Protein AF-0000000066779677 (afdb_homodimer)

Secondary structure (DSSP, 8-state):
--EEEEE--S-SSS-HHHHHHHHHHIIIIIT---EEEEE--TT-HHHHHHHHHHT-TTS----EEE-SS-HHHHHHHHBTTBSEEEEE--SS--HHHHHHHHT-SEEEEEE-SSHHHHHTHHHHHHHHHHHHHH-TT-EEEEEEEEE---GGGHHHHHHHHHHHHHTT-EEEEEEEE--HHHHHHHHTT--GGG--GGG--HHHHHHHHHHHHHHHHHTT-/--EEEEE--S-SSS-HHHHHHHHHHIIIIIT---EEEEE--TT-HHHHHHHHHHT-TTS----EEE-SS-HHHHHHHHBTTBSEEEEE--SS--HHHHHHHHH-SEEEEEE-SSHHHHHTHHHHHHHHHHHHHH-TT-EEEEEEEEE---GGGHHHHHHHHHHHHHTT-EEEEEEEE--HHHHHHHHTT--GGG--GGG--HHHHHHHHHHHHHHHHHTT-

InterPro domains:
  IPR002586 CobQ/CobB/MinD/ParA nucleotide binding domain [PF01656] (5-144)
  IPR027417 P-loop containing nucleoside triphosphate hydrolase [G3DSA:3.40.50.300] (2-218)
  IPR027417 P-loop containing nucleoside triphosphate hydrolase [SSF52540] (1-217)
  IPR050678 DNA Partitioning ATPase [PTHR13696] (73-217)

Solvent-accessible surface area (backbone atoms only — not comparable to full-atom values): 23523 Å² total; per-residue (Å²): 125,46,41,28,35,28,21,36,52,52,60,67,80,40,43,35,52,59,51,34,52,45,46,46,44,41,41,32,72,76,63,66,42,47,47,33,40,36,27,55,26,93,79,38,62,54,50,51,29,47,52,45,21,62,73,34,86,90,47,82,78,63,52,68,48,79,45,90,67,63,53,62,61,54,54,59,70,43,53,79,75,27,49,33,40,34,31,24,31,38,41,52,81,42,71,63,53,52,53,44,53,68,64,24,46,30,37,39,31,48,29,35,65,40,70,71,50,56,58,46,49,66,71,43,40,64,51,52,50,52,42,43,71,75,38,74,73,44,43,57,32,34,31,44,18,60,30,75,81,51,73,92,46,48,63,48,47,55,51,40,43,53,55,45,41,74,68,77,32,45,56,47,90,54,64,36,58,62,60,69,47,58,58,57,18,46,75,64,27,40,42,59,84,69,42,57,80,91,58,40,48,69,66,61,45,52,39,53,51,50,45,49,53,53,56,59,62,52,74,83,100,125,47,41,30,37,28,20,35,53,52,60,68,80,39,42,33,53,58,51,34,51,46,46,47,44,41,40,31,71,75,64,68,43,47,47,35,40,36,26,54,24,92,78,40,61,55,49,51,30,47,52,46,20,62,72,34,85,89,45,83,76,63,52,68,48,78,46,91,67,62,53,62,61,54,54,59,70,44,53,78,76,26,50,33,39,34,31,23,33,36,40,51,82,42,72,64,51,51,51,44,55,68,65,24,46,32,38,38,31,48,29,34,64,40,70,72,50,57,59,46,47,66,71,42,41,62,52,52,51,52,41,42,72,76,38,74,72,45,42,57,32,33,32,44,19,62,30,74,82,51,74,91,47,47,63,46,48,55,51,41,40,53,56,45,41,73,69,76,32,46,55,48,90,52,65,36,59,61,59,71,48,58,58,56,17,47,76,64,27,40,42,61,84,69,42,57,79,91,57,39,48,70,66,61,46,52,38,53,50,50,44,47,52,52,55,59,62,51,73,85,100

Radius of gyration: 21.86 Å; Cα contacts (8 Å, |Δi|>4): 848; chains: 2; bounding box: 45×62×54 Å

Structure (mmCIF, N/CA/C/O backbone):
data_AF-0000000066779677-model_v1
#
loop_
_entity.id
_entity.type
_entity.pdbx_description
1 polymer 'Plasmid stability protein'
#
loop_
_atom_site.group_PDB
_atom_site.id
_atom_site.type_symbol
_atom_site.label_atom_id
_atom_site.label_alt_id
_atom_site.label_comp_id
_atom_site.label_asym_id
_atom_site.label_entity_id
_atom_site.label_seq_id
_atom_site.pdbx_PDB_ins_code
_atom_site.Cartn_x
_atom_site.Cartn_y
_atom_site.Cartn_z
_atom_site.occupancy
_atom_site.B_iso_or_equiv
_atom_site.auth_seq_id
_atom_site.auth_comp_id
_atom_site.auth_asym_id
_atom_site.auth_atom_id
_atom_site.pdbx_PDB_model_num
ATOM 1 N N . MET A 1 1 ? -1.997 33.5 7.117 1 88.56 1 MET A N 1
ATOM 2 C CA . MET A 1 1 ? -2.049 32.875 5.793 1 88.56 1 MET A CA 1
ATOM 3 C C . MET A 1 1 ? -2.176 31.375 5.898 1 88.56 1 MET A C 1
ATOM 5 O O . MET A 1 1 ? -1.556 30.75 6.766 1 88.56 1 MET A O 1
ATOM 9 N N . THR A 1 2 ? -3.043 30.859 5.105 1 97.19 2 THR A N 1
ATOM 10 C CA . THR A 1 2 ? -3.303 29.422 5.152 1 97.19 2 THR A CA 1
ATOM 11 C C . THR A 1 2 ? -2.072 28.625 4.711 1 97.19 2 THR A C 1
ATOM 13 O O . THR A 1 2 ? -1.472 28.938 3.68 1 97.19 2 THR A O 1
ATOM 16 N N . GLN A 1 3 ? -1.596 27.766 5.535 1 98.06 3 GLN A N 1
ATOM 17 C CA . GLN A 1 3 ? -0.472 26.891 5.203 1 98.06 3 GLN A CA 1
ATOM 18 C C . GLN A 1 3 ? -0.949 25.625 4.52 1 98.06 3 GLN A C 1
ATOM 20 O O . GLN A 1 3 ? -1.842 24.938 5.023 1 98.06 3 GLN A O 1
ATOM 25 N N . ILE A 1 4 ? -0.329 25.359 3.375 1 98 4 ILE A N 1
ATOM 26 C CA . ILE A 1 4 ? -0.692 24.172 2.613 1 98 4 ILE A CA 1
ATOM 27 C C . ILE A 1 4 ? 0.41 23.125 2.738 1 98 4 ILE A C 1
ATOM 29 O O . ILE A 1 4 ? 1.549 23.359 2.33 1 98 4 ILE A O 1
ATOM 33 N N . ILE A 1 5 ? 0.047 21.969 3.287 1 98.38 5 ILE A N 1
ATOM 34 C CA . ILE A 1 5 ? 0.957 20.844 3.436 1 98.38 5 ILE A CA 1
ATOM 35 C C . ILE A 1 5 ? 0.522 19.703 2.514 1 98.38 5 ILE A C 1
ATOM 37 O O . ILE A 1 5 ? -0.574 19.156 2.664 1 98.38 5 ILE A O 1
ATOM 41 N N . VAL A 1 6 ? 1.364 19.391 1.572 1 97.12 6 VAL A N 1
ATOM 42 C CA . VAL A 1 6 ? 1.067 18.266 0.694 1 97.12 6 VAL A CA 1
ATOM 43 C C . VAL A 1 6 ? 1.9 17.047 1.107 1 97.12 6 VAL A C 1
ATOM 45 O O . VAL A 1 6 ? 3.129 17.125 1.179 1 97.12 6 VAL A O 1
ATOM 48 N N . VAL A 1 7 ? 1.198 15.953 1.471 1 97.69 7 VAL A N 1
ATOM 49 C CA . VAL A 1 7 ? 1.856 14.672 1.696 1 97.69 7 VAL A CA 1
ATOM 50 C C . VAL A 1 7 ? 1.771 13.82 0.434 1 97.69 7 VAL A C 1
ATOM 52 O O . VAL A 1 7 ? 0.716 13.258 0.129 1 97.69 7 VAL A O 1
ATOM 55 N N . GLY A 1 8 ? 2.887 13.773 -0.236 1 93.81 8 GLY A N 1
ATOM 56 C CA . GLY A 1 8 ? 2.852 13.156 -1.555 1 93.81 8 GLY A CA 1
ATOM 57 C C . GLY A 1 8 ? 4.031 12.242 -1.819 1 93.81 8 GLY A C 1
ATOM 58 O O . GLY A 1 8 ? 4.754 11.867 -0.892 1 93.81 8 GLY A O 1
ATOM 59 N N . GLY A 1 9 ? 4.141 11.836 -3.1 1 89.94 9 GLY A N 1
ATOM 60 C CA . GLY A 1 9 ? 5.148 10.906 -3.588 1 89.94 9 GLY A CA 1
ATOM 61 C C . GLY A 1 9 ? 4.648 10.023 -4.723 1 89.94 9 GLY A C 1
ATOM 62 O O . GLY A 1 9 ? 3.531 10.211 -5.207 1 89.94 9 GLY A O 1
ATOM 63 N N . THR A 1 10 ? 5.531 9.188 -5.121 1 86.31 10 THR A N 1
ATOM 64 C CA . THR A 1 10 ? 5.18 8.391 -6.293 1 86.31 10 THR A CA 1
ATOM 65 C C . THR A 1 10 ? 5 6.922 -5.918 1 86.31 10 THR A C 1
ATOM 67 O O . THR A 1 10 ? 4.434 6.145 -6.691 1 86.31 10 THR A O 1
ATOM 70 N N . LYS A 1 11 ? 5.453 6.621 -4.77 1 87.12 11 LYS A N 1
ATOM 71 C CA . LYS A 1 11 ? 5.41 5.219 -4.367 1 87.12 11 LYS A CA 1
ATOM 72 C C . LYS A 1 11 ? 4.176 4.926 -3.518 1 87.12 11 LYS A C 1
ATOM 74 O O . LYS A 1 11 ? 3.764 5.758 -2.707 1 87.12 11 LYS A O 1
ATOM 79 N N . GLY A 1 12 ? 3.57 3.766 -3.738 1 86.81 12 GLY A N 1
ATOM 80 C CA . GLY A 1 12 ? 2.535 3.268 -2.846 1 86.81 12 GLY A CA 1
ATOM 81 C C . GLY A 1 12 ? 3.09 2.557 -1.627 1 86.81 12 GLY A C 1
ATOM 82 O O . GLY A 1 12 ? 4.164 1.952 -1.688 1 86.81 12 GLY A O 1
ATOM 83 N N . GLY A 1 13 ? 2.404 2.75 -0.464 1 88.12 13 GLY A N 1
ATOM 84 C CA . GLY A 1 13 ? 2.766 1.877 0.642 1 88.12 13 GLY A CA 1
ATOM 85 C C . GLY A 1 13 ? 3.506 2.596 1.754 1 88.12 13 GLY A C 1
ATOM 86 O O . GLY A 1 13 ? 3.389 2.227 2.924 1 88.12 13 GLY A O 1
ATOM 87 N N . PRO A 1 14 ? 4.211 3.686 1.491 1 92.19 14 PRO A N 1
ATOM 88 C CA . PRO A 1 14 ? 5.082 4.285 2.508 1 92.19 14 PRO A CA 1
ATOM 89 C C . PRO A 1 14 ? 4.301 4.969 3.625 1 92.19 14 PRO A C 1
ATOM 91 O O . PRO A 1 14 ? 4.895 5.512 4.559 1 92.19 14 PRO A O 1
ATOM 94 N N . GLY A 1 15 ? 2.975 5.07 3.492 1 94.38 15 GLY A N 1
ATOM 95 C CA . GLY A 1 15 ? 2.172 5.566 4.598 1 94.38 15 GLY A CA 1
ATOM 96 C C . GLY A 1 15 ? 1.785 7.023 4.449 1 94.38 15 GLY A C 1
ATOM 97 O O . GLY A 1 15 ? 1.689 7.75 5.441 1 94.38 15 GLY A O 1
ATOM 98 N N . LYS A 1 16 ? 1.642 7.477 3.285 1 96.25 16 LYS A N 1
ATOM 99 C CA . LYS A 1 16 ? 1.257 8.859 3.002 1 96.25 16 LYS A CA 1
ATOM 100 C C . LYS A 1 16 ? -0.059 9.211 3.689 1 96.25 16 LYS A C 1
ATOM 102 O O . LYS A 1 16 ? -0.158 10.242 4.355 1 96.25 16 LYS A O 1
ATOM 107 N N . SER A 1 17 ? -1.061 8.344 3.543 1 96.1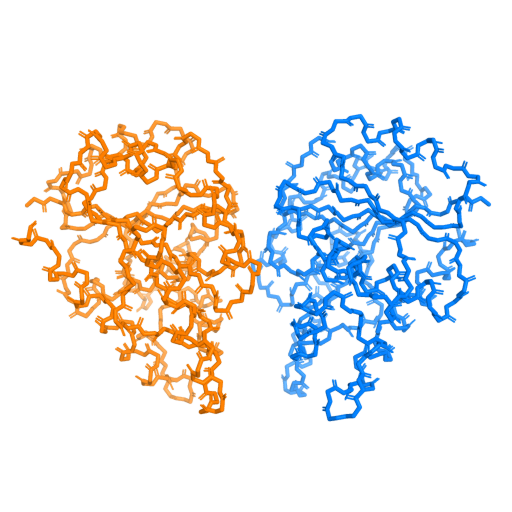2 17 SER A N 1
ATOM 108 C CA . SER A 1 17 ? -2.365 8.609 4.137 1 96.12 17 SER A CA 1
ATOM 109 C C . SER A 1 17 ? -2.275 8.695 5.656 1 96.12 17 SER A C 1
ATOM 111 O O . SER A 1 17 ? -2.82 9.625 6.266 1 96.12 17 SER A O 1
ATOM 113 N N . THR A 1 18 ? -1.565 7.75 6.207 1 96.38 18 THR A N 1
ATOM 114 C CA . THR A 1 18 ? -1.411 7.75 7.66 1 96.38 18 THR A CA 1
ATOM 115 C C . THR A 1 18 ? -0.75 9.039 8.133 1 96.38 18 THR A C 1
ATOM 117 O O . THR A 1 18 ? -1.241 9.688 9.062 1 96.38 18 THR A O 1
ATOM 120 N N . VAL A 1 19 ? 0.281 9.414 7.461 1 98.12 19 VAL A N 1
ATOM 121 C CA . VAL A 1 19 ? 1.021 10.609 7.844 1 98.12 19 VAL A CA 1
ATOM 122 C C . VAL A 1 19 ? 0.13 11.844 7.688 1 98.12 19 VAL A C 1
ATOM 124 O O . VAL A 1 19 ? 0.057 12.688 8.586 1 98.12 19 VAL A O 1
ATOM 127 N N . ALA A 1 20 ? -0.564 11.961 6.605 1 98.56 20 ALA A N 1
ATOM 128 C CA . ALA A 1 20 ? -1.457 13.094 6.363 1 98.56 20 ALA A CA 1
ATOM 129 C C . ALA A 1 20 ? -2.539 13.18 7.438 1 98.56 20 ALA A C 1
ATOM 131 O O . ALA A 1 20 ? -2.787 14.25 7.992 1 98.56 20 ALA A O 1
ATOM 132 N N . GLN A 1 21 ? -3.146 12.055 7.75 1 98.31 21 GLN A N 1
ATOM 133 C CA . GLN A 1 21 ? -4.215 11.992 8.742 1 98.31 21 GLN A CA 1
ATOM 134 C C . GLN A 1 21 ? -3.713 12.406 10.117 1 98.31 21 GLN A C 1
ATOM 136 O O . GLN A 1 21 ? -4.348 13.211 10.805 1 98.31 21 GLN A O 1
ATOM 141 N N . GLN A 1 22 ? -2.586 11.867 10.469 1 98.5 22 GLN A N 1
ATOM 142 C CA . GLN A 1 22 ? -2.068 12.125 11.812 1 98.5 22 GLN A CA 1
ATOM 143 C C . GLN A 1 22 ? -1.602 13.57 11.945 1 98.5 22 GLN A C 1
ATOM 145 O O . GLN A 1 22 ? -1.74 14.18 13.008 1 98.5 22 GLN A O 1
ATOM 150 N N . ILE A 1 23 ? -1.065 14.133 10.891 1 98.75 23 ILE A N 1
ATOM 151 C CA . ILE A 1 23 ? -0.684 15.539 10.898 1 98.75 23 ILE A CA 1
ATOM 152 C C . ILE A 1 23 ? -1.926 16.406 11.078 1 98.75 23 ILE A C 1
ATOM 154 O O . ILE A 1 23 ? -1.949 17.297 11.922 1 98.75 23 ILE A O 1
ATOM 158 N N . ALA A 1 24 ? -2.934 16.141 10.312 1 98.75 24 ALA A N 1
ATOM 159 C CA . ALA A 1 24 ? -4.172 16.922 10.406 1 98.75 24 ALA A CA 1
ATOM 160 C C . ALA A 1 24 ? -4.762 16.844 11.812 1 98.75 24 ALA A C 1
ATOM 162 O O . ALA A 1 24 ? -5.156 17.859 12.383 1 98.75 24 ALA A O 1
ATOM 163 N N . ALA A 1 25 ? -4.781 15.648 12.344 1 98.5 25 ALA A N 1
ATOM 164 C CA . ALA A 1 25 ? -5.328 15.453 13.68 1 98.5 25 ALA A CA 1
ATOM 165 C C . ALA A 1 25 ? -4.488 16.188 14.727 1 98.5 25 ALA A C 1
ATOM 167 O O . ALA A 1 25 ? -5.031 16.828 15.625 1 98.5 25 ALA A O 1
ATOM 168 N N . CYS A 1 26 ? -3.191 16.078 14.594 1 98.69 26 CYS A N 1
ATOM 169 C CA . CYS A 1 26 ? -2.309 16.75 15.547 1 98.69 26 CYS A CA 1
ATOM 170 C C . CYS A 1 26 ? -2.523 18.25 15.523 1 98.69 26 CYS A C 1
ATOM 172 O O . CYS A 1 26 ? -2.66 18.875 16.578 1 98.69 26 CYS A O 1
ATOM 174 N N . LEU A 1 27 ? -2.531 18.797 14.32 1 98.69 27 LEU A N 1
ATOM 175 C CA . LEU A 1 27 ? -2.738 20.234 14.164 1 98.69 27 LEU A CA 1
ATOM 176 C C . LEU A 1 27 ? -4.055 20.672 14.805 1 98.69 27 LEU A C 1
ATOM 178 O O . LEU A 1 27 ? -4.105 21.688 15.492 1 98.69 27 LEU A O 1
ATOM 182 N N . LYS A 1 28 ? -5.062 19.891 14.625 1 98.12 28 LYS A N 1
ATOM 183 C CA . LYS A 1 28 ? -6.387 20.234 15.133 1 98.12 28 LYS A CA 1
ATOM 184 C C . LYS A 1 28 ? -6.484 20 16.641 1 98.12 28 LYS A C 1
ATOM 186 O O . LYS A 1 28 ? -6.883 20.906 17.391 1 98.12 28 LYS A O 1
ATOM 191 N N . ILE A 1 29 ? -6.125 18.891 17.078 1 97.44 29 ILE A N 1
ATOM 192 C CA . ILE A 1 29 ? -6.398 18.438 18.438 1 97.44 29 ILE A CA 1
ATOM 193 C C . ILE A 1 29 ? -5.359 19 19.406 1 97.44 29 ILE A C 1
ATOM 195 O O . ILE A 1 29 ? -5.703 19.484 20.484 1 97.44 29 ILE A O 1
ATOM 199 N N . LYS A 1 30 ? -4.117 18.969 19.016 1 97.75 30 LYS A N 1
ATOM 200 C CA . LYS A 1 30 ? -3.039 19.344 19.922 1 97.75 30 LYS A CA 1
ATOM 201 C C . LYS A 1 30 ? -2.664 20.812 19.75 1 97.75 30 LYS A C 1
ATOM 203 O O . LYS A 1 30 ? -2.357 21.5 20.734 1 97.75 30 LYS A O 1
ATOM 208 N N . LYS A 1 31 ? -2.723 21.25 18.5 1 98.06 31 LYS A N 1
ATOM 209 C CA . LYS A 1 31 ? -2.271 22.609 18.25 1 98.06 31 LYS A CA 1
ATOM 210 C C . LYS A 1 31 ? -3.455 23.578 18.125 1 98.06 31 LYS A C 1
ATOM 212 O O . LYS A 1 31 ? -3.27 24.781 17.984 1 98.06 31 LYS A O 1
ATOM 217 N N . LYS A 1 32 ? -4.66 23.109 18.156 1 98.06 32 LYS A N 1
ATOM 218 C CA . LYS A 1 32 ? -5.91 23.859 18.156 1 98.06 32 LYS A CA 1
ATOM 219 C C . LYS A 1 32 ? -5.992 24.781 16.953 1 98.06 32 LYS A C 1
ATOM 221 O O . LYS A 1 32 ? -6.371 25.953 17.078 1 98.06 32 LYS A O 1
ATOM 226 N N . LYS A 1 33 ? -5.578 24.266 15.805 1 98.31 33 LYS A N 1
ATOM 227 C CA . LYS A 1 33 ? -5.648 25.016 14.555 1 98.31 33 LYS A CA 1
ATOM 228 C C . LYS A 1 33 ? -6.91 24.656 13.773 1 98.31 33 LYS A C 1
ATOM 230 O O . LYS A 1 33 ? -7.504 23.609 13.984 1 98.31 33 LYS A O 1
ATOM 235 N N . LYS A 1 34 ? -7.348 25.609 12.984 1 98.5 34 LYS A N 1
ATOM 236 C CA . LYS A 1 34 ? -8.391 25.312 12.008 1 98.5 34 LYS A CA 1
ATOM 237 C C . LYS A 1 34 ? -7.828 24.562 10.812 1 98.5 34 LYS A C 1
ATOM 239 O O . LYS A 1 34 ? -7.07 25.125 10.016 1 98.5 34 LYS A O 1
ATOM 244 N N . VAL A 1 35 ? -8.266 23.266 10.68 1 98.69 35 VAL A N 1
ATOM 245 C CA . VAL A 1 35 ? -7.602 22.391 9.719 1 98.69 35 VAL A CA 1
ATOM 246 C C . VAL A 1 35 ? -8.641 21.75 8.797 1 98.69 35 VAL A C 1
ATOM 248 O O . VAL A 1 35 ? -9.727 21.375 9.234 1 98.69 35 VAL A O 1
ATOM 251 N N . GLN A 1 36 ? -8.328 21.719 7.531 1 98.75 36 GLN A N 1
ATOM 252 C CA . GLN A 1 36 ? -9.039 20.922 6.547 1 98.75 36 GLN A CA 1
ATOM 253 C C . GLN A 1 36 ? -8.109 19.891 5.902 1 98.75 36 GLN A C 1
ATOM 255 O O . GLN A 1 36 ? -6.965 20.188 5.578 1 98.75 36 GLN A O 1
ATOM 260 N N . ILE A 1 37 ? -8.594 18.641 5.754 1 98.75 37 ILE A N 1
ATOM 261 C CA . ILE A 1 37 ? -7.809 17.625 5.066 1 98.75 37 ILE A CA 1
ATOM 262 C C . ILE A 1 37 ? -8.453 17.297 3.719 1 98.75 37 ILE A C 1
ATOM 264 O O . ILE A 1 37 ? -9.664 17.078 3.639 1 98.75 37 ILE A O 1
ATOM 268 N N . THR A 1 38 ? -7.652 17.359 2.658 1 98.75 38 THR A N 1
ATOM 269 C CA . THR A 1 38 ? -8.102 17.078 1.299 1 98.75 38 THR A CA 1
ATOM 270 C C . THR A 1 38 ? -7.492 15.789 0.775 1 98.75 38 THR A C 1
ATOM 272 O O . THR A 1 38 ? -6.27 15.617 0.792 1 98.75 38 THR A O 1
ATOM 275 N N . ASP A 1 39 ? -8.344 14.891 0.352 1 97.94 39 ASP A N 1
ATOM 276 C CA . ASP A 1 39 ? -7.969 13.617 -0.246 1 97.94 39 ASP A CA 1
ATOM 277 C C . ASP A 1 39 ? -8 13.695 -1.771 1 97.94 39 ASP A C 1
ATOM 279 O O . ASP A 1 39 ? -9.039 13.984 -2.363 1 97.94 39 ASP A O 1
ATOM 283 N N . ILE A 1 40 ? -6.836 13.406 -2.393 1 96.31 40 ILE A N 1
ATOM 284 C CA . ILE A 1 40 ? -6.84 13.43 -3.852 1 96.31 40 ILE A CA 1
ATOM 285 C C . ILE A 1 40 ? -6.422 12.062 -4.395 1 96.31 40 ILE A C 1
ATOM 287 O O . ILE A 1 40 ? -6.004 11.953 -5.547 1 96.31 40 ILE A O 1
ATOM 291 N N . ASP A 1 41 ? -6.418 11.086 -3.588 1 92.06 41 ASP A N 1
ATOM 292 C CA . ASP A 1 41 ? -6.113 9.711 -3.973 1 92.06 41 ASP A CA 1
ATOM 293 C C . ASP A 1 41 ? -7.383 8.953 -4.359 1 92.06 41 ASP A C 1
ATOM 295 O O . ASP A 1 41 ? -8.352 8.922 -3.596 1 92.06 41 ASP A O 1
ATOM 299 N N . ILE A 1 42 ? -7.285 8.234 -5.43 1 86.88 42 ILE A N 1
ATOM 300 C CA . ILE A 1 42 ? -8.453 7.539 -5.961 1 86.88 42 ILE A CA 1
ATOM 301 C C . ILE A 1 42 ? -8.852 6.41 -5.016 1 86.88 42 ILE A C 1
ATOM 303 O O . ILE A 1 42 ? -9.984 5.926 -5.059 1 86.88 42 ILE A O 1
ATOM 307 N N . GLN A 1 43 ? -8 5.988 -4.16 1 85.88 43 GLN A N 1
ATOM 308 C CA . GLN A 1 43 ? -8.312 4.953 -3.176 1 85.88 43 GLN A CA 1
ATOM 309 C C . GLN A 1 43 ? -9.195 5.5 -2.061 1 85.88 43 GLN A C 1
ATOM 311 O O . GLN A 1 43 ? -9.883 4.738 -1.375 1 85.88 43 GLN A O 1
ATOM 316 N N . ARG A 1 44 ? -9.18 6.762 -1.794 1 91.56 44 ARG A N 1
ATOM 317 C CA . ARG A 1 44 ? -10.047 7.457 -0.852 1 91.56 44 ARG A CA 1
ATOM 318 C C . ARG A 1 44 ? -9.859 6.922 0.564 1 91.56 44 ARG A C 1
ATOM 320 O O . ARG A 1 44 ? -10.828 6.781 1.312 1 91.56 44 ARG A O 1
ATOM 327 N N . THR A 1 45 ? -8.672 6.586 0.893 1 91.75 45 THR A N 1
ATOM 328 C CA . THR A 1 45 ? -8.367 6.078 2.229 1 91.75 45 THR A CA 1
ATOM 329 C C . THR A 1 45 ? -8.648 7.145 3.285 1 91.75 45 THR A C 1
ATOM 331 O O . THR A 1 45 ? -9.32 6.871 4.285 1 91.75 45 THR A O 1
ATOM 334 N N . THR A 1 46 ? -8.188 8.305 3.045 1 96.44 46 THR A N 1
ATOM 335 C CA . THR A 1 46 ? -8.391 9.398 3.992 1 96.44 46 THR A CA 1
ATOM 336 C C . THR A 1 46 ? -9.859 9.797 4.051 1 96.44 46 THR A C 1
ATOM 338 O O . THR A 1 46 ? -10.391 10.094 5.125 1 96.44 46 THR A O 1
ATOM 341 N N . THR A 1 47 ? -10.492 9.812 2.91 1 96.06 47 THR A N 1
ATOM 342 C CA . THR A 1 47 ? -11.922 10.094 2.887 1 96.06 47 THR A CA 1
ATOM 343 C C . THR A 1 47 ? -12.68 9.102 3.762 1 96.06 47 THR A C 1
ATOM 345 O O . THR A 1 47 ? -13.523 9.5 4.57 1 96.06 47 THR A O 1
ATOM 348 N N . GLY A 1 48 ? -12.375 7.859 3.559 1 94.12 48 GLY A N 1
ATOM 349 C CA . GLY A 1 48 ? -13.008 6.844 4.387 1 94.12 48 GLY A CA 1
ATOM 350 C C . GLY A 1 48 ? -12.75 7.039 5.867 1 94.12 48 GLY A C 1
ATOM 351 O O . GLY A 1 48 ? -13.664 6.895 6.684 1 94.12 48 GLY A O 1
ATOM 352 N N . TRP A 1 49 ? -11.57 7.352 6.188 1 95.88 49 TRP A N 1
ATOM 353 C CA . TRP A 1 49 ? -11.18 7.605 7.57 1 95.88 49 TRP A CA 1
ATOM 354 C C . TRP A 1 49 ? -11.984 8.766 8.156 1 95.88 49 TRP A C 1
ATOM 356 O O . TRP A 1 49 ? -12.508 8.664 9.273 1 95.88 49 TRP A O 1
ATOM 366 N N . CYS A 1 50 ? -12.156 9.844 7.422 1 97.12 50 CYS A N 1
ATOM 367 C CA . CYS A 1 50 ? -12.891 11.023 7.871 1 97.12 50 CYS A CA 1
ATOM 368 C C . CYS A 1 50 ? -14.375 10.703 8.039 1 97.12 50 CYS A C 1
ATOM 370 O O . CYS A 1 50 ? -15.023 11.195 8.961 1 97.12 50 CYS A O 1
ATOM 372 N N . GLU A 1 51 ? -14.875 9.922 7.152 1 95.25 51 GLU A N 1
ATOM 373 C CA . GLU A 1 51 ? -16.281 9.531 7.238 1 95.25 51 GLU A CA 1
ATOM 374 C C . GLU A 1 51 ? -16.547 8.703 8.5 1 95.25 51 GLU A C 1
ATOM 376 O O . GLU A 1 51 ? -17.547 8.914 9.18 1 95.25 51 GLU A O 1
ATOM 381 N N . ASP A 1 52 ? -15.68 7.809 8.758 1 93.75 52 ASP A N 1
ATOM 382 C CA . ASP A 1 52 ? -15.812 7.016 9.977 1 93.75 52 ASP A CA 1
ATOM 383 C C . ASP A 1 52 ? -15.758 7.902 11.219 1 93.75 52 ASP A C 1
ATOM 385 O O . ASP A 1 52 ? -16.516 7.688 12.172 1 93.75 52 ASP A O 1
ATOM 389 N N . ARG A 1 53 ? -14.852 8.828 11.164 1 95.88 53 ARG A N 1
ATOM 390 C CA . ARG A 1 53 ? -14.734 9.789 12.258 1 95.88 53 ARG A CA 1
ATOM 391 C C . ARG A 1 53 ? -16.031 10.57 12.445 1 95.88 53 ARG A C 1
ATOM 393 O O . ARG A 1 53 ? -16.484 10.766 13.578 1 95.88 53 ARG A O 1
ATOM 400 N N . ARG A 1 54 ? -16.578 10.961 11.344 1 95.19 54 ARG A N 1
ATOM 401 C CA . ARG A 1 54 ? -17.812 11.742 11.383 1 95.19 54 ARG A CA 1
ATOM 402 C C . ARG 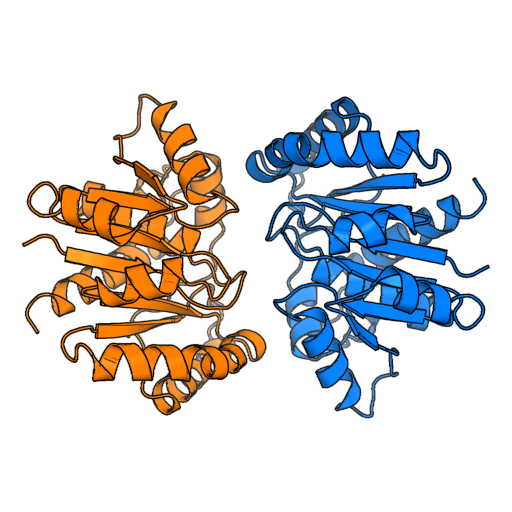A 1 54 ? -18.938 10.961 12.047 1 95.19 54 ARG A C 1
ATOM 404 O O . ARG A 1 54 ? -19.781 11.547 12.727 1 95.19 54 ARG A O 1
ATOM 411 N N . HIS A 1 55 ? -18.922 9.68 11.945 1 93.81 55 HIS A N 1
ATOM 412 C CA . HIS A 1 55 ? -19.984 8.828 12.477 1 93.81 55 HIS A CA 1
ATOM 413 C C . HIS A 1 55 ? -19.797 8.562 13.969 1 93.81 55 HIS A C 1
ATOM 415 O O . HIS A 1 55 ? -20.656 7.977 14.617 1 93.81 55 HIS A O 1
ATOM 421 N N . ASN A 1 56 ? -18.688 8.898 14.43 1 93.38 56 ASN A N 1
ATOM 422 C CA . ASN A 1 56 ? -18.406 8.773 15.859 1 93.38 56 ASN A CA 1
ATOM 423 C C . ASN A 1 56 ? -18.594 10.102 16.578 1 93.38 56 ASN A C 1
ATOM 425 O O . ASN A 1 56 ? -17.703 10.945 16.578 1 93.38 56 ASN A O 1
ATOM 429 N N . GLU A 1 57 ? -19.609 10.242 17.297 1 92.38 57 GLU A N 1
ATOM 430 C CA . GLU A 1 57 ? -20 11.5 17.922 1 92.38 57 GLU A CA 1
ATOM 431 C C . GLU A 1 57 ? -19 11.93 19 1 92.38 57 GLU A C 1
ATOM 433 O O . GLU A 1 57 ? -18.969 13.094 19.391 1 92.38 57 GLU A O 1
ATOM 438 N N . GLU A 1 58 ? -18.141 11.039 19.391 1 93.5 58 GLU A N 1
ATOM 439 C CA . GLU A 1 58 ? -17.172 11.344 20.438 1 93.5 58 GLU A CA 1
ATOM 440 C C . GLU A 1 58 ? -15.938 12.023 19.859 1 93.5 58 GLU A C 1
ATOM 442 O O . GLU A 1 58 ? -15.109 12.555 20.609 1 93.5 58 GLU A O 1
ATOM 447 N N . LEU A 1 59 ? -15.867 12.078 18.609 1 95.56 59 LEU A N 1
ATOM 448 C CA . LEU A 1 59 ? -14.656 12.602 17.984 1 95.56 59 LEU A CA 1
ATOM 449 C C . LEU A 1 59 ? -14.914 13.969 17.359 1 95.56 59 LEU A C 1
ATOM 451 O O . LEU A 1 59 ? -15.984 14.195 16.781 1 95.56 59 LEU A O 1
ATOM 455 N N . GLU A 1 60 ? -13.922 14.797 17.469 1 94 60 GLU A N 1
ATOM 456 C CA . GLU A 1 60 ? -14.008 16.078 16.781 1 94 60 GLU A CA 1
ATOM 457 C C . GLU A 1 60 ? -13.945 15.906 15.273 1 94 60 GLU A C 1
ATOM 459 O O . GLU A 1 60 ? -13.109 15.156 14.766 1 94 60 GLU A O 1
ATOM 464 N N . LEU A 1 61 ? -14.781 16.641 14.664 1 95.5 61 LEU A N 1
ATOM 465 C CA . LEU A 1 61 ? -14.805 16.578 13.211 1 95.5 61 LEU A CA 1
ATOM 466 C C . LEU A 1 61 ? -13.594 17.281 12.609 1 95.5 61 LEU A C 1
ATOM 468 O O . LEU A 1 61 ? -13.18 18.328 13.094 1 95.5 61 LEU A O 1
ATOM 472 N N . ILE A 1 62 ? -13.047 16.734 11.68 1 97.31 62 ILE A N 1
ATOM 473 C CA . ILE A 1 62 ? -12.07 17.375 10.812 1 97.31 62 ILE A CA 1
ATOM 474 C C . ILE A 1 62 ? -12.672 17.594 9.422 1 97.31 62 ILE A C 1
ATOM 476 O O . ILE A 1 62 ? -12.961 16.625 8.711 1 97.31 62 ILE A O 1
ATOM 480 N N . PRO A 1 63 ? -12.906 18.859 9.07 1 98.25 63 PRO A N 1
ATOM 481 C CA . PRO A 1 63 ? -13.43 19.094 7.723 1 98.25 63 PRO A CA 1
ATOM 482 C C . PRO A 1 63 ? -12.586 18.438 6.637 1 98.25 63 PRO A C 1
ATOM 484 O O . PRO A 1 63 ? -11.352 18.453 6.711 1 98.25 63 PRO A O 1
ATOM 487 N N . PHE A 1 64 ? -13.281 17.812 5.688 1 98.56 64 PHE A N 1
ATOM 488 C CA . PHE A 1 64 ? -12.547 17.078 4.66 1 98.56 64 PHE A CA 1
ATOM 489 C C . PHE A 1 64 ? -13.266 17.156 3.32 1 98.56 64 PHE A C 1
ATOM 491 O O . PHE A 1 64 ? -14.438 17.547 3.258 1 98.56 64 PHE A O 1
ATOM 498 N N . ALA A 1 65 ? -12.469 16.859 2.234 1 98.25 65 ALA A N 1
ATOM 499 C CA . ALA A 1 65 ? -13.008 16.75 0.883 1 98.25 65 ALA A CA 1
ATOM 500 C C . ALA A 1 65 ? -12.219 15.75 0.053 1 98.25 65 ALA A C 1
ATOM 502 O O . ALA A 1 65 ? -11.016 15.578 0.266 1 98.25 65 ALA A O 1
ATOM 503 N N . TYR A 1 66 ? -12.93 15.102 -0.799 1 97.69 66 TYR A N 1
ATOM 504 C CA . TYR A 1 66 ? -12.297 14.359 -1.886 1 97.69 66 TYR A CA 1
ATOM 505 C C . TYR A 1 66 ? -12.32 15.172 -3.18 1 97.69 66 TYR A C 1
ATOM 507 O O . TYR A 1 66 ? -13.367 15.656 -3.598 1 97.69 66 TYR A O 1
ATOM 515 N N . VAL A 1 67 ? -11.148 15.352 -3.738 1 97.38 67 VAL A N 1
ATOM 516 C CA . VAL A 1 67 ? -11.047 16.172 -4.945 1 97.38 67 VAL A CA 1
ATOM 517 C C . VAL A 1 67 ? -10.375 15.359 -6.055 1 97.38 67 VAL A C 1
ATOM 519 O O . VAL A 1 67 ? -9.25 14.875 -5.887 1 97.38 67 VAL A O 1
ATOM 522 N N . GLN A 1 68 ? -11.008 15.211 -7.16 1 92 68 GLN A N 1
ATOM 523 C CA . GLN A 1 68 ? -10.477 14.453 -8.289 1 92 68 GLN A CA 1
ATOM 524 C C . GLN A 1 68 ? -10.055 15.383 -9.422 1 92 68 GLN A C 1
ATOM 526 O O . GLN A 1 68 ? -9.234 15.016 -10.266 1 92 68 GLN A O 1
ATOM 531 N N . ASP A 1 69 ? -10.828 16.5 -9.422 1 89 69 ASP A N 1
ATOM 532 C CA . ASP A 1 69 ? -10.547 17.453 -10.477 1 89 69 ASP A CA 1
ATOM 533 C C . ASP A 1 69 ? -10.398 18.875 -9.914 1 89 69 ASP A C 1
ATOM 535 O O . ASP A 1 69 ? -10.945 19.172 -8.852 1 89 69 ASP A O 1
ATOM 539 N N . ASP A 1 70 ? -9.547 19.703 -10.453 1 93.38 70 ASP A N 1
ATOM 540 C CA . ASP A 1 70 ? -9.383 21.141 -10.18 1 93.38 70 ASP A CA 1
ATOM 541 C C . ASP A 1 70 ? -8.914 21.375 -8.742 1 93.38 70 ASP A C 1
ATOM 543 O O . ASP A 1 70 ? -9.539 22.125 -7.996 1 93.38 70 ASP A O 1
ATOM 547 N N . ILE A 1 71 ? -7.914 20.766 -8.32 1 96.81 71 ILE A N 1
ATOM 548 C CA . ILE A 1 71 ? -7.324 20.875 -6.992 1 96.81 71 ILE A CA 1
ATOM 549 C C . ILE A 1 71 ? -6.895 22.312 -6.734 1 96.81 71 ILE A C 1
ATOM 551 O O . ILE A 1 71 ? -6.945 22.797 -5.594 1 96.81 71 ILE A O 1
ATOM 555 N N . ILE A 1 72 ? -6.562 23.094 -7.75 1 96.88 72 ILE A N 1
ATOM 556 C CA . ILE A 1 72 ? -6.148 24.484 -7.613 1 96.88 72 ILE A CA 1
ATOM 557 C C . ILE A 1 72 ? -7.32 25.328 -7.117 1 96.88 72 ILE A C 1
ATOM 559 O O . ILE A 1 72 ? -7.191 26.078 -6.152 1 96.88 72 ILE A O 1
ATOM 563 N N . LYS A 1 73 ? -8.43 25.141 -7.82 1 98 73 LYS A N 1
ATOM 564 C CA . LYS A 1 73 ? -9.633 25.859 -7.414 1 98 73 LYS A CA 1
ATOM 565 C C . LYS A 1 73 ? -10.031 25.5 -5.988 1 98 73 LYS A C 1
ATOM 567 O O . LYS A 1 73 ? -10.398 26.375 -5.203 1 98 73 LYS A O 1
ATOM 572 N N . HIS A 1 74 ? -9.977 24.266 -5.672 1 98.25 74 HIS A N 1
ATOM 573 C CA . HIS A 1 74 ? -10.359 23.797 -4.348 1 98.25 74 HIS A CA 1
ATOM 574 C C . HIS A 1 74 ? -9.492 24.422 -3.268 1 98.25 74 HIS A C 1
ATOM 576 O O . HIS A 1 74 ? -10 25.031 -2.328 1 98.25 74 HIS A O 1
ATOM 582 N N . ILE A 1 75 ? -8.164 24.359 -3.391 1 98 75 ILE A N 1
ATOM 583 C CA . ILE A 1 75 ? -7.238 24.875 -2.385 1 98 75 ILE A CA 1
ATOM 584 C C . ILE A 1 75 ? -7.391 26.391 -2.275 1 98 75 ILE A C 1
ATOM 586 O O . ILE A 1 75 ? -7.387 26.938 -1.172 1 98 75 ILE A O 1
ATOM 590 N N . THR A 1 76 ? -7.527 27.016 -3.406 1 98 76 THR A N 1
ATOM 591 C CA . THR A 1 76 ? -7.691 28.469 -3.424 1 98 76 THR A CA 1
ATOM 592 C C . THR A 1 76 ? -8.922 28.875 -2.619 1 98 76 THR A C 1
ATOM 594 O O . THR A 1 76 ? -8.883 29.875 -1.889 1 98 76 THR A O 1
ATOM 597 N N . SER A 1 77 ? -9.953 28.125 -2.719 1 98 77 SER A N 1
ATOM 598 C CA . SER A 1 77 ? -11.195 28.469 -2.035 1 98 77 SER A CA 1
ATOM 599 C C . SER A 1 77 ? -11.055 28.297 -0.524 1 98 77 SER A C 1
ATOM 601 O O . SER A 1 77 ? -11.875 28.828 0.238 1 98 77 SER A O 1
ATOM 603 N N . LEU A 1 78 ? -10.102 27.562 -0.074 1 98.19 78 LEU A N 1
ATOM 604 C CA . LEU A 1 78 ? -9.93 27.281 1.346 1 98.19 78 LEU A CA 1
ATOM 605 C C . LEU A 1 78 ? -9.031 28.312 2.006 1 98.19 78 LEU A C 1
ATOM 607 O O . LEU A 1 78 ? -8.992 28.406 3.234 1 98.19 78 LEU A O 1
ATOM 611 N N . ARG A 1 79 ? -8.242 29.047 1.209 1 96.94 79 ARG A N 1
ATOM 612 C CA . ARG A 1 79 ? -7.332 30.062 1.736 1 96.94 79 ARG A CA 1
ATOM 613 C C . ARG A 1 79 ? -8.078 31.109 2.547 1 96.94 79 ARG A C 1
ATOM 615 O O . ARG A 1 79 ? -9.141 31.594 2.129 1 96.94 79 ARG A O 1
ATOM 622 N N . GLY A 1 80 ? -7.551 31.406 3.699 1 97 80 GLY A N 1
ATOM 623 C CA . GLY A 1 80 ? -8.172 32.406 4.562 1 97 80 GLY A CA 1
ATOM 624 C C . GLY A 1 80 ? -9.219 31.812 5.488 1 97 80 GLY A C 1
ATOM 625 O O . GLY A 1 80 ? -9.562 32.406 6.508 1 97 80 GLY A O 1
ATOM 626 N N . ARG A 1 81 ? -9.656 30.625 5.215 1 97.81 81 ARG A N 1
ATOM 627 C CA . ARG A 1 81 ? -10.711 30 6.016 1 97.81 81 ARG A CA 1
ATOM 628 C C . ARG A 1 81 ? -10.117 29.016 7.02 1 97.81 81 ARG A C 1
ATOM 630 O O . ARG A 1 81 ? -10.719 28.75 8.055 1 97.81 81 ARG A O 1
ATOM 637 N N . TYR A 1 82 ? -8.977 28.531 6.691 1 98.56 82 TYR A N 1
ATOM 638 C CA . TYR A 1 82 ? -8.289 27.562 7.535 1 98.56 82 TYR A CA 1
ATOM 639 C C . TYR A 1 82 ? -6.859 28.016 7.828 1 98.56 82 TYR A C 1
ATOM 641 O O . TYR A 1 82 ? -6.258 28.75 7.039 1 98.56 82 TYR A O 1
ATOM 649 N N . ASP A 1 83 ? -6.406 27.578 8.977 1 98.44 83 ASP A N 1
ATOM 650 C CA . ASP A 1 83 ? -4.988 27.781 9.258 1 98.44 83 ASP A CA 1
ATOM 651 C C . ASP A 1 83 ? -4.121 26.844 8.43 1 98.44 83 ASP A C 1
ATOM 653 O O . ASP A 1 83 ? -3.066 27.234 7.93 1 98.44 83 ASP A O 1
ATOM 657 N N . TYR A 1 84 ? -4.602 25.594 8.281 1 98.75 84 TYR A N 1
ATOM 658 C CA . TYR A 1 84 ? -3.863 24.562 7.559 1 98.75 84 TYR A CA 1
ATOM 659 C C . TYR A 1 84 ? -4.785 23.797 6.621 1 98.75 84 TYR A C 1
ATOM 661 O O . TYR A 1 84 ? -5.926 23.484 6.973 1 98.75 84 TYR A O 1
ATOM 669 N N . VAL A 1 85 ? -4.289 23.516 5.465 1 98.81 85 VAL A N 1
ATOM 670 C CA . VAL A 1 85 ? -4.848 22.516 4.559 1 98.81 85 VAL A CA 1
ATOM 671 C C . VAL A 1 85 ? -3.836 21.391 4.34 1 98.81 85 VAL A C 1
ATOM 673 O O . VAL A 1 85 ? -2.719 21.641 3.877 1 98.81 85 VAL A O 1
ATOM 676 N N . VAL A 1 86 ? -4.211 20.188 4.73 1 98.88 86 VAL A N 1
ATOM 677 C CA . VAL A 1 86 ? -3.367 19.016 4.531 1 98.88 86 VAL A CA 1
ATOM 678 C C . VAL A 1 86 ? -3.893 18.203 3.355 1 98.88 86 VAL A C 1
ATOM 680 O O . VAL A 1 86 ? -5.059 17.797 3.34 1 98.88 86 VAL A O 1
ATOM 683 N N . VAL A 1 87 ? -3.021 18 2.371 1 98.62 87 VAL A N 1
ATOM 684 C CA . VAL A 1 87 ? -3.426 17.25 1.182 1 98.62 87 VAL A CA 1
ATOM 685 C C . VAL A 1 87 ? -2.785 15.867 1.195 1 98.62 87 VAL A C 1
ATOM 687 O O . VAL A 1 87 ? -1.561 15.742 1.259 1 98.62 87 VAL A O 1
ATOM 690 N N . ASP A 1 88 ? -3.607 14.82 1.198 1 97.94 88 ASP A N 1
ATOM 691 C CA . ASP A 1 88 ? -3.162 13.445 1.044 1 97.94 88 ASP A CA 1
ATOM 692 C C . ASP A 1 88 ? -3.15 13.031 -0.426 1 97.94 88 ASP A C 1
ATOM 694 O O . ASP A 1 88 ? -4.207 12.781 -1.015 1 97.94 88 ASP A O 1
ATOM 698 N N . ALA A 1 89 ? -1.896 12.914 -0.79 1 92.75 89 ALA A N 1
ATOM 699 C CA . ALA A 1 89 ? -1.759 12.516 -2.186 1 92.75 89 ALA A CA 1
ATOM 700 C C . ALA A 1 89 ? -1.516 11.008 -2.303 1 92.75 89 ALA A C 1
ATOM 702 O O . ALA A 1 89 ? -1.052 10.375 -1.353 1 92.75 89 ALA A O 1
ATOM 703 N N . GLY A 1 90 ? -1.932 10.258 -3.25 1 80.12 90 GLY A N 1
ATOM 704 C CA . GLY A 1 90 ? -1.809 8.82 -3.43 1 80.12 90 GLY A CA 1
ATOM 705 C C . GLY A 1 90 ? -0.479 8.406 -4.031 1 80.12 90 GLY A C 1
ATOM 706 O O . GLY A 1 90 ? 0.442 9.219 -4.133 1 80.12 90 GLY A O 1
ATOM 707 N N . GLY A 1 91 ? -0.316 7.188 -4.219 1 72.19 91 GLY A N 1
ATOM 708 C CA . GLY A 1 91 ? 0.945 6.574 -4.605 1 72.19 91 GLY A CA 1
ATOM 709 C C . GLY A 1 91 ? 1.211 6.648 -6.098 1 72.19 91 GLY A C 1
ATOM 710 O O . GLY A 1 91 ? 1.897 5.789 -6.656 1 72.19 91 GLY A O 1
ATOM 711 N N . PHE A 1 92 ? 0.666 7.621 -6.836 1 74.19 92 PHE A N 1
ATOM 712 C CA . PHE A 1 92 ? 0.943 7.738 -8.258 1 74.19 92 PHE A CA 1
ATOM 713 C C . PHE A 1 92 ? 1.267 9.18 -8.633 1 74.19 92 PHE A C 1
ATOM 715 O O . PHE A 1 92 ? 0.722 10.117 -8.039 1 74.19 92 PHE A O 1
ATOM 722 N N . ASP A 1 93 ? 2.309 9.164 -9.477 1 73.75 93 ASP A N 1
ATOM 723 C CA . ASP A 1 93 ? 2.516 10.469 -10.094 1 73.75 93 ASP A CA 1
ATOM 724 C C . ASP A 1 93 ? 1.326 10.859 -10.969 1 73.75 93 ASP A C 1
ATOM 726 O O . ASP A 1 93 ? 0.963 10.133 -11.891 1 73.75 93 ASP A O 1
ATOM 730 N N . SER A 1 94 ? 0.729 11.953 -10.539 1 83.06 94 SER A N 1
ATOM 731 C CA . SER A 1 94 ? -0.439 12.422 -11.273 1 83.06 94 SER A CA 1
ATOM 732 C C . SER A 1 94 ? -0.407 13.938 -11.453 1 83.06 94 SER A C 1
ATOM 734 O O . SER A 1 94 ? 0.313 14.641 -10.742 1 83.06 94 SER A O 1
ATOM 736 N N . GLU A 1 95 ? -1.159 14.305 -12.445 1 86.31 95 GLU A N 1
ATOM 737 C CA . GLU A 1 95 ? -1.266 15.742 -12.695 1 86.31 95 GLU A CA 1
ATOM 738 C C . GLU A 1 95 ? -1.86 16.469 -11.5 1 86.31 95 GLU A C 1
ATOM 740 O O . GLU A 1 95 ? -1.412 17.562 -11.141 1 86.31 95 GLU A O 1
ATOM 745 N N . ILE A 1 96 ? -2.803 15.891 -10.891 1 92.12 96 ILE A N 1
ATOM 746 C CA . ILE A 1 96 ? -3.475 16.547 -9.773 1 92.12 96 ILE A CA 1
ATOM 747 C C . ILE A 1 96 ? -2.508 16.688 -8.594 1 92.12 96 ILE A C 1
ATOM 749 O O . ILE A 1 96 ? -2.52 17.688 -7.891 1 92.12 96 ILE A O 1
ATOM 753 N N . GLN A 1 97 ? -1.681 15.711 -8.367 1 91.75 97 GLN A N 1
ATOM 754 C CA . GLN A 1 97 ? -0.675 15.812 -7.316 1 91.75 97 GLN A CA 1
ATOM 755 C C . GLN A 1 97 ? 0.322 16.922 -7.621 1 91.75 97 GLN A C 1
ATOM 757 O O . GLN A 1 97 ? 0.692 17.688 -6.73 1 91.75 97 GLN A O 1
ATOM 762 N N . ARG A 1 98 ? 0.685 17.016 -8.852 1 88.44 98 ARG A N 1
ATOM 763 C CA . ARG A 1 98 ? 1.632 18.047 -9.25 1 88.44 98 ARG A CA 1
ATOM 764 C C . ARG A 1 98 ? 1.048 19.438 -9.031 1 88.44 98 ARG A C 1
ATOM 766 O O . ARG A 1 98 ? 1.737 20.328 -8.547 1 88.44 98 ARG A O 1
ATOM 773 N N . HIS A 1 99 ? -0.174 19.578 -9.391 1 91.81 99 HIS A N 1
ATOM 774 C CA . HIS A 1 99 ? -0.843 20.859 -9.172 1 91.81 99 HIS A CA 1
ATOM 775 C C . HIS A 1 99 ? -0.915 21.203 -7.684 1 91.81 99 HIS A C 1
ATOM 777 O O . HIS A 1 99 ? -0.685 22.344 -7.289 1 91.81 99 HIS A O 1
ATOM 783 N N . ALA A 1 100 ? -1.22 20.219 -6.887 1 94.5 100 ALA A N 1
ATOM 784 C CA . ALA A 1 100 ? -1.268 20.438 -5.445 1 94.5 100 ALA A CA 1
ATOM 785 C C . ALA A 1 100 ? 0.099 20.844 -4.906 1 94.5 100 ALA A C 1
ATOM 787 O O . ALA A 1 100 ? 0.196 21.75 -4.074 1 94.5 100 ALA A O 1
ATOM 788 N N . MET A 1 101 ? 1.099 20.203 -5.398 1 92.25 101 MET A N 1
ATOM 789 C CA . MET A 1 101 ? 2.461 20.469 -4.945 1 92.25 101 MET A CA 1
ATOM 790 C C . MET A 1 101 ? 2.873 21.891 -5.281 1 92.25 101 MET A C 1
ATOM 792 O O . MET A 1 101 ? 3.555 22.547 -4.488 1 92.25 101 MET A O 1
ATOM 796 N N . LEU A 1 102 ? 2.404 22.359 -6.367 1 91.06 102 LEU A N 1
ATOM 797 C CA . LEU A 1 102 ? 2.74 23.719 -6.789 1 91.06 102 LEU A CA 1
ATOM 798 C C . LEU A 1 102 ? 2.084 24.75 -5.875 1 91.06 102 LEU A C 1
ATOM 800 O O . LEU A 1 102 ? 2.527 25.891 -5.812 1 91.06 102 LEU A O 1
ATOM 804 N N . MET A 1 103 ? 1.051 24.344 -5.191 1 93.56 103 MET A N 1
ATOM 805 C CA . MET A 1 103 ? 0.336 25.234 -4.297 1 93.56 103 MET A CA 1
ATOM 806 C C . MET A 1 103 ? 0.853 25.109 -2.867 1 93.56 103 MET A C 1
ATOM 808 O O . MET A 1 103 ? 0.451 25.875 -1.987 1 93.56 103 MET A O 1
ATOM 812 N N . ALA A 1 104 ? 1.756 24.266 -2.639 1 95.94 104 ALA A N 1
ATOM 813 C CA . ALA A 1 104 ? 2.139 23.891 -1.28 1 95.94 104 ALA A CA 1
ATOM 814 C C . ALA A 1 104 ? 3.094 24.906 -0.674 1 95.94 104 ALA A C 1
ATOM 816 O O . ALA A 1 104 ? 3.818 25.594 -1.398 1 95.94 104 ALA A O 1
ATOM 817 N N . ASN A 1 105 ? 3.021 25.047 0.601 1 96.38 105 ASN A N 1
ATOM 818 C CA . ASN A 1 105 ? 4.105 25.656 1.361 1 96.38 105 ASN A CA 1
ATOM 819 C C . ASN A 1 105 ? 5.152 24.625 1.773 1 96.38 105 ASN A C 1
ATOM 821 O O . ASN A 1 105 ? 6.352 24.922 1.771 1 96.38 105 ASN A O 1
ATOM 825 N N . VAL A 1 106 ? 4.668 23.469 2.078 1 96.94 106 VAL A N 1
ATOM 826 C CA . VAL A 1 106 ? 5.531 22.359 2.469 1 96.94 106 VAL A CA 1
ATOM 827 C C . VAL A 1 106 ? 5.078 21.078 1.769 1 96.94 106 VAL A C 1
ATOM 829 O O . VAL A 1 106 ? 3.881 20.797 1.697 1 96.94 106 VAL A O 1
ATOM 832 N N . ILE A 1 107 ? 6.047 20.406 1.197 1 95.94 107 ILE A N 1
ATOM 833 C CA . ILE A 1 107 ? 5.816 19.078 0.644 1 95.94 107 ILE A CA 1
ATOM 834 C C . ILE A 1 107 ? 6.547 18.031 1.488 1 95.94 107 ILE A C 1
ATOM 836 O O . ILE A 1 107 ? 7.754 18.141 1.705 1 95.94 107 ILE A O 1
ATOM 840 N N . LEU A 1 108 ? 5.762 17.094 1.993 1 97.19 108 LEU A N 1
ATOM 841 C CA . LEU A 1 108 ? 6.328 15.977 2.744 1 97.19 108 LEU A CA 1
ATOM 842 C C . LEU A 1 108 ? 6.281 14.688 1.922 1 97.19 108 LEU A C 1
ATOM 844 O O . LEU A 1 108 ? 5.23 14.312 1.404 1 97.19 108 LEU A O 1
ATOM 848 N N . ILE A 1 109 ? 7.387 14.047 1.858 1 96.06 109 ILE A N 1
ATOM 849 C CA . ILE A 1 109 ? 7.5 12.789 1.127 1 96.06 109 ILE A CA 1
ATOM 850 C C . ILE A 1 109 ? 7.863 11.656 2.092 1 96.06 109 ILE A C 1
ATOM 852 O O . ILE A 1 109 ? 9.039 11.453 2.398 1 96.06 109 ILE A O 1
ATOM 856 N N . PRO A 1 110 ? 6.871 10.93 2.52 1 97.19 110 PRO A N 1
ATOM 857 C CA . PRO A 1 110 ? 7.164 9.766 3.35 1 97.19 110 PRO A CA 1
ATOM 858 C C . PRO A 1 110 ? 7.855 8.648 2.572 1 97.19 110 PRO A C 1
ATOM 860 O O . PRO A 1 110 ? 7.457 8.328 1.45 1 97.19 110 PRO A O 1
ATOM 863 N N . LEU A 1 111 ? 8.883 8.109 3.184 1 96.44 111 LEU A N 1
ATOM 864 C CA . LEU A 1 111 ? 9.641 6.984 2.631 1 96.44 111 LEU A CA 1
ATOM 865 C C . LEU A 1 111 ? 9.977 5.969 3.717 1 96.44 111 LEU A C 1
ATOM 867 O O . LEU A 1 111 ? 10.258 6.344 4.855 1 96.44 111 LEU A O 1
ATOM 871 N N . ARG A 1 112 ? 9.938 4.711 3.297 1 95.69 112 ARG A N 1
ATOM 872 C CA . ARG A 1 112 ? 10.531 3.697 4.164 1 95.69 112 ARG A CA 1
ATOM 873 C C . ARG A 1 112 ? 12.023 3.564 3.914 1 95.69 112 ARG A C 1
ATOM 875 O O . ARG A 1 112 ? 12.5 3.824 2.807 1 95.69 112 ARG A O 1
ATOM 882 N N . PRO A 1 113 ? 12.734 3.256 4.977 1 94.56 113 PRO A N 1
ATOM 883 C CA . PRO A 1 113 ? 14.172 3.057 4.754 1 94.56 113 PRO A CA 1
ATOM 884 C C . PRO A 1 113 ? 14.484 1.727 4.07 1 94.56 113 PRO A C 1
ATOM 886 O O . PRO A 1 113 ? 15.203 0.894 4.629 1 94.56 113 PRO A O 1
ATOM 889 N N . LYS A 1 114 ? 13.945 1.648 2.887 1 90.5 114 LYS A N 1
ATOM 890 C CA . LYS A 1 114 ? 14.094 0.472 2.035 1 90.5 114 LYS A CA 1
ATOM 891 C C . LYS A 1 114 ? 14.578 0.858 0.641 1 90.5 114 LYS A C 1
ATOM 893 O O . LYS A 1 114 ? 14.312 1.966 0.171 1 90.5 114 LYS A O 1
ATOM 898 N N . ARG A 1 115 ? 15.266 -0.069 0.037 1 86 115 ARG A N 1
ATOM 899 C CA . ARG A 1 115 ? 15.859 0.185 -1.273 1 86 115 ARG A CA 1
ATOM 900 C C . ARG A 1 115 ? 14.789 0.597 -2.283 1 86 115 ARG A C 1
ATOM 902 O O . ARG A 1 115 ? 14.984 1.548 -3.045 1 86 115 ARG A O 1
ATOM 909 N N . ARG A 1 116 ? 13.703 -0.077 -2.258 1 85.75 116 ARG A N 1
ATOM 910 C CA . ARG A 1 116 ? 12.656 0.166 -3.242 1 85.75 116 ARG A CA 1
ATOM 911 C C . ARG A 1 116 ? 12.086 1.572 -3.1 1 85.75 116 ARG A C 1
ATOM 913 O O . ARG A 1 116 ? 11.75 2.219 -4.098 1 85.75 116 ARG A O 1
ATOM 920 N N . ASP A 1 117 ? 11.867 1.973 -1.888 1 91.62 117 ASP A N 1
ATOM 921 C CA . ASP A 1 117 ? 11.375 3.324 -1.655 1 91.62 117 ASP A CA 1
ATOM 922 C C . ASP A 1 117 ? 12.391 4.371 -2.102 1 91.62 117 ASP A C 1
ATOM 924 O O . ASP A 1 117 ? 12.031 5.375 -2.715 1 91.62 117 ASP A O 1
ATOM 928 N N . LEU A 1 118 ? 13.625 4.113 -1.814 1 91.88 118 LEU A N 1
ATOM 929 C CA . LEU A 1 118 ? 14.672 5.074 -2.148 1 91.88 118 LEU A CA 1
ATOM 930 C C . LEU A 1 118 ? 14.883 5.145 -3.658 1 91.88 118 LEU A C 1
ATOM 932 O O . LEU A 1 118 ? 15.203 6.211 -4.195 1 91.88 118 LEU A O 1
ATOM 936 N N . LYS A 1 119 ? 14.68 4.086 -4.309 1 87.81 119 LYS A N 1
ATOM 937 C CA . LYS A 1 119 ? 14.766 4.066 -5.766 1 87.81 119 LYS A CA 1
ATOM 938 C C . LYS A 1 119 ? 13.695 4.957 -6.395 1 87.81 119 LYS A C 1
ATOM 940 O O . LYS A 1 119 ? 13.906 5.52 -7.473 1 87.81 119 LYS A O 1
ATOM 945 N N . SER A 1 120 ? 12.633 5.113 -5.715 1 87.56 120 SER A N 1
ATOM 946 C CA . SER A 1 120 ? 11.531 5.918 -6.23 1 87.56 120 SER A CA 1
ATOM 947 C C . SER A 1 120 ? 11.883 7.402 -6.238 1 87.56 120 SER A C 1
ATOM 949 O O . SER A 1 120 ? 11.203 8.203 -6.887 1 87.56 120 SER A O 1
ATOM 951 N N . LEU A 1 121 ? 12.906 7.816 -5.574 1 88.38 121 LEU A N 1
ATOM 952 C CA . LEU A 1 121 ? 13.344 9.211 -5.52 1 88.38 121 LEU A CA 1
ATOM 953 C C . LEU A 1 121 ? 13.734 9.711 -6.906 1 88.38 121 LEU A C 1
ATOM 955 O O . LEU A 1 121 ? 13.609 10.898 -7.199 1 88.38 121 LEU A O 1
ATOM 959 N N . ARG A 1 122 ? 14.117 8.773 -7.715 1 85.19 122 ARG A N 1
ATOM 960 C CA . ARG A 1 122 ? 14.484 9.148 -9.078 1 85.19 122 ARG A CA 1
ATOM 961 C C . ARG A 1 122 ? 13.273 9.68 -9.844 1 85.19 122 ARG A C 1
ATOM 963 O O . ARG A 1 122 ? 13.406 10.555 -10.703 1 85.19 122 ARG A O 1
ATOM 970 N N . ASP A 1 123 ? 12.195 9.156 -9.5 1 82.75 123 ASP A N 1
ATOM 971 C CA . ASP A 1 123 ? 10.953 9.57 -10.148 1 82.75 123 ASP A CA 1
ATOM 972 C C . ASP A 1 123 ? 10.461 10.906 -9.586 1 82.75 123 ASP A C 1
ATOM 974 O O . ASP A 1 123 ? 9.672 11.602 -10.219 1 82.75 123 ASP A O 1
ATOM 978 N N . ILE A 1 124 ? 10.875 11.227 -8.438 1 80.5 124 ILE A N 1
ATOM 979 C CA . ILE A 1 124 ? 10.438 12.43 -7.746 1 80.5 124 ILE A CA 1
ATOM 980 C C . ILE A 1 124 ? 11.328 13.609 -8.148 1 80.5 124 ILE A C 1
ATOM 982 O O . ILE A 1 124 ? 10.891 14.758 -8.109 1 80.5 124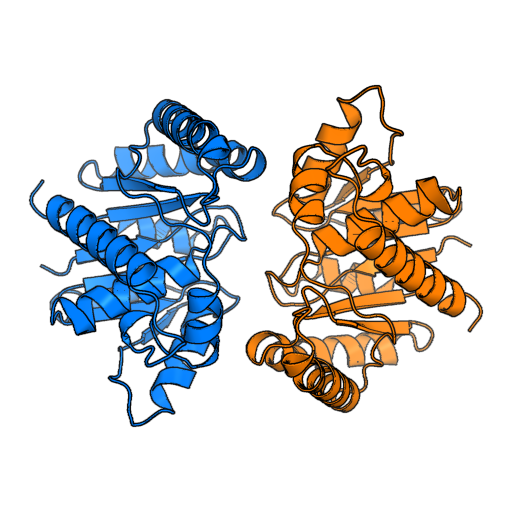 ILE A O 1
ATOM 986 N N . ASP A 1 125 ? 12.453 13.258 -8.594 1 79.19 125 ASP A N 1
ATOM 987 C CA . ASP A 1 125 ? 13.484 14.25 -8.875 1 79.19 125 ASP A CA 1
ATOM 988 C C . ASP A 1 125 ? 13.008 15.281 -9.891 1 79.19 125 ASP A C 1
ATOM 990 O O . ASP A 1 125 ? 13.078 16.484 -9.641 1 79.19 125 ASP A O 1
ATOM 994 N N . PRO A 1 126 ? 12.406 14.875 -10.93 1 78.69 126 PRO A N 1
ATOM 995 C CA . PRO A 1 126 ? 11.938 15.875 -11.891 1 78.69 126 PRO A CA 1
ATOM 996 C C . PRO A 1 126 ? 10.828 16.766 -11.32 1 78.69 126 PRO A C 1
ATOM 998 O O . PRO A 1 126 ? 10.703 17.922 -11.711 1 78.69 126 PRO A O 1
ATOM 1001 N N . ILE A 1 127 ? 10.117 16.203 -10.453 1 76.69 127 ILE A N 1
ATOM 1002 C CA . ILE A 1 127 ? 9.031 16.953 -9.82 1 76.69 127 ILE A CA 1
ATOM 1003 C C . ILE A 1 127 ? 9.617 18.016 -8.891 1 76.69 127 ILE A C 1
ATOM 1005 O O . ILE A 1 127 ? 9.211 19.172 -8.945 1 76.69 127 ILE A O 1
ATOM 1009 N N . VAL A 1 128 ? 10.523 17.609 -8.102 1 78.69 128 VAL A N 1
ATOM 1010 C CA . VAL A 1 128 ? 11.195 18.516 -7.176 1 78.69 128 VAL A CA 1
ATOM 1011 C C . VAL A 1 128 ? 11.844 19.672 -7.945 1 78.69 128 VAL A C 1
ATOM 1013 O O . VAL A 1 128 ? 11.695 20.828 -7.574 1 78.69 128 VAL A O 1
ATOM 1016 N N . ASP A 1 129 ? 12.453 19.266 -9.008 1 82.5 129 ASP A N 1
ATOM 1017 C CA . ASP A 1 129 ? 13.125 20.281 -9.828 1 82.5 129 ASP A CA 1
ATOM 1018 C C . ASP A 1 129 ? 12.125 21.266 -10.414 1 82.5 129 ASP A C 1
ATOM 1020 O O . ASP A 1 129 ? 12.359 22.484 -10.422 1 82.5 129 ASP A O 1
ATOM 1024 N N . SER A 1 130 ? 11.148 20.75 -10.844 1 82.94 130 SER A N 1
ATOM 1025 C CA . SER A 1 130 ? 10.117 21.594 -11.453 1 82.94 130 SER A CA 1
ATOM 1026 C C . SER A 1 130 ? 9.484 22.531 -10.422 1 82.94 130 SER A C 1
ATOM 1028 O O . SER A 1 130 ? 9.336 23.719 -10.672 1 82.94 130 SER A O 1
ATOM 1030 N N . VAL A 1 131 ? 9.188 22.031 -9.32 1 80 131 VAL A N 1
ATOM 1031 C CA . VAL A 1 131 ? 8.539 22.797 -8.266 1 80 131 VAL A CA 1
ATOM 1032 C C . VAL A 1 131 ? 9.5 23.859 -7.73 1 80 131 VAL A C 1
ATOM 1034 O O . VAL A 1 131 ? 9.117 25.016 -7.562 1 80 131 VAL A O 1
ATOM 1037 N N . SER A 1 132 ? 10.719 23.453 -7.555 1 82.06 132 SER A N 1
ATOM 1038 C CA . SER A 1 132 ? 11.711 24.359 -7 1 82.06 132 SER A CA 1
ATOM 1039 C C . SER A 1 132 ? 12.023 25.5 -7.973 1 82.06 132 SER A C 1
ATOM 1041 O O . SER A 1 132 ? 12.32 26.609 -7.555 1 82.06 132 SER A O 1
ATOM 1043 N N . SER A 1 133 ? 11.984 25.141 -9.211 1 83.62 133 SER A N 1
ATOM 1044 C CA . SER A 1 133 ? 12.258 26.156 -10.227 1 83.62 133 SER A CA 1
ATOM 1045 C C . SER A 1 133 ? 11.125 27.172 -10.312 1 83.62 133 SER A C 1
ATOM 1047 O O . SER A 1 133 ? 11.359 28.344 -10.617 1 83.62 133 SER A O 1
ATOM 1049 N N . MET A 1 134 ? 9.984 26.75 -10.062 1 83 134 MET A N 1
ATOM 1050 C CA . MET A 1 134 ? 8.812 27.609 -10.172 1 83 134 MET A CA 1
ATOM 1051 C C . MET A 1 134 ? 8.617 28.438 -8.898 1 83 134 MET A C 1
ATOM 1053 O O . MET A 1 134 ? 8.234 29.594 -8.953 1 83 134 MET A O 1
ATOM 1057 N N . ASN A 1 135 ? 8.812 27.797 -7.77 1 83.38 135 ASN A N 1
ATOM 1058 C CA . ASN A 1 135 ? 8.641 28.453 -6.48 1 83.38 135 ASN A CA 1
ATOM 1059 C C . ASN A 1 135 ? 9.672 27.969 -5.461 1 83.38 135 ASN A C 1
ATOM 1061 O O . ASN A 1 135 ? 9.516 26.906 -4.863 1 83.38 135 ASN A O 1
ATOM 1065 N N . ASP A 1 136 ? 10.617 28.781 -5.207 1 82.62 136 ASP A N 1
ATOM 1066 C CA . ASP A 1 136 ? 11.73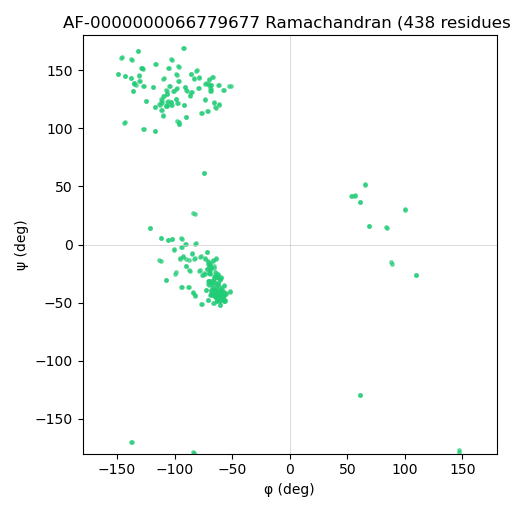4 28.375 -4.359 1 82.62 136 ASP A CA 1
ATOM 1067 C C . ASP A 1 136 ? 11.367 28.5 -2.881 1 82.62 136 ASP A C 1
ATOM 1069 O O . ASP A 1 136 ? 12.164 28.141 -2.008 1 82.62 136 ASP A O 1
ATOM 1073 N N . LYS A 1 137 ? 10.172 28.922 -2.674 1 89.62 137 LYS A N 1
ATOM 1074 C CA . LYS A 1 137 ? 9.727 29.047 -1.289 1 89.62 137 LYS A CA 1
ATOM 1075 C C . LYS A 1 137 ? 9.125 27.734 -0.783 1 89.62 137 LYS A C 1
ATOM 1077 O O . LYS A 1 137 ? 8.945 27.547 0.423 1 89.62 137 LYS A O 1
ATOM 1082 N N . ILE A 1 138 ? 8.875 26.875 -1.685 1 93.06 138 ILE A N 1
ATOM 1083 C CA . ILE A 1 138 ? 8.297 25.594 -1.302 1 93.06 138 ILE A CA 1
ATOM 1084 C C . ILE A 1 138 ? 9.359 24.734 -0.621 1 93.06 138 ILE A C 1
ATOM 1086 O O . ILE A 1 138 ? 10.453 24.547 -1.156 1 93.06 138 ILE A O 1
ATOM 1090 N N . LYS A 1 139 ? 9.07 24.297 0.569 1 95 139 LYS A N 1
ATOM 1091 C CA . LYS A 1 139 ? 9.977 23.422 1.303 1 95 139 LYS A CA 1
ATOM 1092 C C . LYS A 1 139 ? 9.648 21.953 1.037 1 95 139 LYS A C 1
ATOM 1094 O O . LYS A 1 139 ? 8.547 21.484 1.346 1 95 139 LYS A O 1
ATOM 1099 N N . ILE A 1 140 ? 10.617 21.266 0.503 1 94.62 140 ILE A N 1
ATOM 1100 C CA . ILE A 1 140 ? 10.453 19.828 0.241 1 94.62 140 ILE A CA 1
ATOM 1101 C C . ILE A 1 140 ? 11.25 19.031 1.26 1 94.62 140 ILE A C 1
ATOM 1103 O O . ILE A 1 140 ? 12.453 19.234 1.415 1 94.62 140 ILE A O 1
ATOM 1107 N N . ARG A 1 141 ? 10.523 18.156 1.952 1 96.44 141 ARG A N 1
ATOM 1108 C CA . ARG A 1 141 ? 11.141 17.359 3.004 1 96.44 141 ARG A CA 1
ATOM 1109 C C . ARG A 1 141 ? 10.789 15.875 2.84 1 96.44 141 ARG A C 1
ATOM 1111 O O . ARG A 1 141 ? 9.656 15.539 2.492 1 96.44 141 ARG A O 1
ATOM 1118 N N . ALA A 1 142 ? 11.742 15.008 3.082 1 96.94 142 ALA A N 1
ATOM 1119 C CA . ALA A 1 142 ? 11.484 13.578 3.162 1 96.94 142 ALA A CA 1
ATOM 1120 C C . ALA A 1 142 ? 11.352 13.125 4.613 1 96.94 142 ALA A C 1
ATOM 1122 O O . ALA A 1 142 ? 12.156 13.5 5.465 1 96.94 142 ALA A O 1
ATOM 1123 N N . VAL A 1 143 ? 10.32 12.32 4.863 1 98 143 VAL A N 1
ATOM 1124 C CA . VAL A 1 143 ? 10.078 11.789 6.203 1 98 143 VAL A CA 1
ATOM 1125 C C . VAL A 1 143 ? 10.289 10.281 6.207 1 98 143 VAL A C 1
ATOM 1127 O O . VAL A 1 143 ? 9.609 9.547 5.48 1 98 143 VAL A O 1
ATOM 1130 N N . MET A 1 144 ? 11.266 9.82 7.066 1 98.19 144 MET A N 1
ATOM 1131 C CA . MET A 1 144 ? 11.391 8.375 7.227 1 98.19 144 MET A CA 1
ATOM 1132 C C . MET A 1 144 ? 10.211 7.816 8.016 1 98.19 144 MET A C 1
ATOM 1134 O O . MET A 1 144 ? 10.008 8.172 9.172 1 98.19 144 MET A O 1
ATOM 1138 N N . ASN A 1 145 ? 9.469 7.023 7.316 1 97.81 145 ASN A N 1
ATOM 1139 C CA . ASN A 1 145 ? 8.266 6.434 7.895 1 97.81 145 ASN A CA 1
ATOM 1140 C C . ASN A 1 145 ? 8.375 4.914 7.969 1 97.81 145 ASN A C 1
ATOM 1142 O O . ASN A 1 145 ? 9.188 4.305 7.266 1 97.81 145 ASN A O 1
ATOM 1146 N N . GLN A 1 146 ? 7.621 4.324 8.898 1 95.5 146 GLN A N 1
ATOM 1147 C CA . GLN A 1 146 ? 7.613 2.885 9.141 1 95.5 146 GLN A CA 1
ATOM 1148 C C . GLN A 1 146 ? 9.023 2.359 9.383 1 95.5 146 GLN A C 1
ATOM 1150 O O . GLN A 1 146 ? 9.43 1.348 8.812 1 95.5 146 GLN A O 1
ATOM 1155 N N . CYS A 1 147 ? 9.797 3.074 10.133 1 96.19 147 CYS A N 1
ATOM 1156 C CA . CYS A 1 147 ? 11.156 2.68 10.5 1 96.19 147 CYS A CA 1
ATOM 1157 C C . CYS A 1 147 ? 11.141 1.497 11.461 1 96.19 147 CYS A C 1
ATOM 1159 O O . CYS A 1 147 ? 10.266 1.404 12.328 1 96.19 147 CYS A O 1
ATOM 1161 N N . PRO A 1 148 ? 12.109 0.602 11.266 1 90.19 148 PRO A N 1
ATOM 1162 C CA . PRO A 1 148 ? 12.266 -0.418 12.305 1 90.19 148 PRO A CA 1
ATOM 1163 C C . PRO A 1 148 ? 12.75 0.16 13.625 1 90.19 148 PRO A C 1
ATOM 1165 O O . PRO A 1 148 ? 13.57 1.082 13.641 1 90.19 148 PRO A O 1
ATOM 1168 N N . SER A 1 149 ? 12.273 -0.396 14.719 1 89.06 149 SER A N 1
ATOM 1169 C CA . SER A 1 149 ? 12.578 0.185 16.031 1 89.06 149 SER A CA 1
ATOM 1170 C C . SER A 1 149 ? 13.812 -0.458 16.641 1 89.06 149 SER A C 1
ATOM 1172 O O . SER A 1 149 ? 14.375 0.065 17.609 1 89.06 149 SER A O 1
ATOM 1174 N N . LEU A 1 150 ? 14.258 -1.512 16.047 1 87.06 150 LEU A N 1
ATOM 1175 C CA . LEU A 1 150 ? 15.414 -2.205 16.609 1 87.06 150 LEU A CA 1
ATOM 1176 C C . LEU A 1 150 ? 16.688 -1.364 16.453 1 87.06 150 LEU A C 1
ATOM 1178 O O . LEU A 1 150 ? 16.984 -0.876 15.367 1 87.06 150 LEU A O 1
ATOM 1182 N N . PRO A 1 151 ? 17.391 -1.277 17.531 1 88.12 151 PRO A N 1
ATOM 1183 C CA . PRO A 1 151 ? 18.609 -0.456 17.5 1 88.12 151 PRO A CA 1
ATOM 1184 C C . PRO A 1 151 ? 19.594 -0.903 16.422 1 88.12 151 PRO A C 1
ATOM 1186 O O . PRO A 1 151 ? 20.266 -0.069 15.805 1 88.12 151 PRO A O 1
ATOM 1189 N N . SER A 1 152 ? 19.688 -2.195 16.141 1 86.94 152 SER A N 1
ATOM 1190 C CA . SER A 1 152 ? 20.609 -2.73 15.148 1 86.94 152 SER A CA 1
ATOM 1191 C C . SER A 1 152 ? 20.266 -2.232 13.75 1 86.94 152 SER A C 1
ATOM 1193 O O . SER A 1 152 ? 21.078 -2.326 12.836 1 86.94 152 SER A O 1
ATOM 1195 N N . GLN A 1 153 ? 19.078 -1.624 13.625 1 87.44 153 GLN A N 1
ATOM 1196 C CA . GLN A 1 153 ? 18.625 -1.185 12.305 1 87.44 153 GLN A CA 1
ATOM 1197 C C . GLN A 1 153 ? 18.734 0.33 12.164 1 87.44 153 GLN A C 1
ATOM 1199 O O . GLN A 1 153 ? 18.344 0.894 11.141 1 87.44 153 GLN A O 1
ATOM 1204 N N . ALA A 1 154 ? 19.266 0.974 13.172 1 92.38 154 ALA A N 1
ATOM 1205 C CA . ALA A 1 154 ? 19.391 2.43 13.172 1 92.38 154 ALA A CA 1
ATOM 1206 C C . ALA A 1 154 ? 20.25 2.904 12 1 92.38 154 ALA A C 1
ATOM 1208 O O . ALA A 1 154 ? 19.953 3.934 11.383 1 92.38 154 ALA A O 1
ATOM 1209 N N . ALA A 1 155 ? 21.25 2.172 11.68 1 93.94 155 ALA A N 1
ATOM 1210 C CA . ALA A 1 155 ? 22.172 2.551 10.609 1 93.94 155 ALA A CA 1
ATOM 1211 C C . ALA A 1 155 ? 21.453 2.625 9.266 1 93.94 155 ALA A C 1
ATOM 1213 O O . ALA A 1 155 ? 21.781 3.463 8.422 1 93.94 155 ALA A O 1
ATOM 1214 N N . ARG A 1 156 ? 20.516 1.816 9.086 1 92.38 156 ARG A N 1
ATOM 1215 C CA . ARG A 1 156 ? 19.734 1.778 7.852 1 92.38 156 ARG A CA 1
ATOM 1216 C C . ARG A 1 156 ? 18.953 3.072 7.656 1 92.38 156 ARG A C 1
ATOM 1218 O O . ARG A 1 156 ? 18.828 3.564 6.531 1 92.38 156 ARG A O 1
ATOM 1225 N N . ILE A 1 157 ? 18.453 3.578 8.711 1 96.56 157 ILE A N 1
ATOM 1226 C CA . ILE A 1 157 ? 17.672 4.812 8.672 1 96.56 157 ILE A CA 1
ATOM 1227 C C . ILE A 1 157 ? 18.594 5.988 8.336 1 96.56 157 ILE A C 1
ATOM 1229 O O . ILE A 1 157 ? 18.25 6.812 7.48 1 96.56 157 ILE A O 1
ATOM 1233 N N . ILE A 1 158 ? 19.719 6.012 8.945 1 96.69 158 ILE A N 1
ATOM 1234 C CA . ILE A 1 158 ? 20.703 7.074 8.703 1 96.69 158 ILE A CA 1
ATOM 1235 C C . ILE A 1 158 ? 21.141 7.035 7.242 1 96.69 158 ILE A C 1
ATOM 1237 O O . ILE A 1 158 ? 21.172 8.07 6.566 1 96.69 158 ILE A O 1
ATOM 1241 N N . ALA A 1 159 ? 21.422 5.879 6.758 1 96.56 159 ALA A N 1
ATOM 1242 C CA . ALA A 1 159 ? 21.859 5.711 5.371 1 96.56 159 ALA A CA 1
ATOM 1243 C C . ALA A 1 159 ? 20.766 6.16 4.402 1 96.56 159 ALA A C 1
ATOM 1245 O O . ALA A 1 159 ? 21.062 6.785 3.377 1 96.56 159 ALA A O 1
ATOM 1246 N N . ALA A 1 160 ? 19.578 5.82 4.707 1 96.81 160 ALA A N 1
ATOM 1247 C CA . ALA A 1 160 ? 18.453 6.223 3.863 1 96.81 160 ALA A CA 1
ATOM 1248 C C . ALA A 1 160 ? 18.344 7.742 3.787 1 96.81 160 ALA A C 1
ATOM 1250 O O . ALA A 1 160 ? 18.125 8.305 2.711 1 96.81 160 ALA A O 1
ATOM 1251 N N . LYS A 1 161 ? 18.516 8.406 4.938 1 97.38 161 LYS A N 1
ATOM 1252 C CA . LYS A 1 161 ? 18.453 9.867 4.965 1 97.38 161 LYS A CA 1
ATOM 1253 C C . LYS A 1 161 ? 19.578 10.477 4.145 1 97.38 161 LYS A C 1
ATOM 1255 O O . LYS A 1 161 ? 19.391 11.477 3.453 1 97.38 161 LYS A O 1
ATOM 1260 N N . GLU A 1 162 ? 20.688 9.883 4.191 1 96.81 162 GLU A N 1
ATOM 1261 C CA . GLU A 1 162 ? 21.812 10.359 3.395 1 96.81 162 GLU A CA 1
ATOM 1262 C C . GLU A 1 162 ? 21.516 10.227 1.901 1 96.81 162 GLU A C 1
ATOM 1264 O O . GLU A 1 162 ? 21.828 11.133 1.122 1 96.81 162 GLU A O 1
ATOM 1269 N N . ILE A 1 163 ? 20.969 9.156 1.523 1 95.19 163 ILE A N 1
ATOM 1270 C CA . ILE A 1 163 ? 20.625 8.93 0.124 1 95.19 163 ILE A CA 1
ATOM 1271 C C . ILE A 1 163 ? 19.609 9.977 -0.331 1 95.19 163 ILE A C 1
ATOM 1273 O O . ILE A 1 163 ? 19.734 10.539 -1.419 1 95.19 163 ILE A O 1
ATOM 1277 N N . VAL A 1 164 ? 18.594 10.258 0.46 1 94.81 164 VAL A N 1
ATOM 1278 C CA . VAL A 1 164 ? 17.578 11.258 0.17 1 94.81 164 VAL A CA 1
ATOM 1279 C C . VAL A 1 164 ? 18.234 12.609 -0.103 1 94.81 164 VAL A C 1
ATOM 1281 O O . VAL A 1 164 ? 17.859 13.312 -1.043 1 94.81 164 VAL A O 1
ATOM 1284 N N . GLU A 1 165 ? 19.203 12.938 0.673 1 93.5 165 GLU A N 1
ATOM 1285 C CA . GLU A 1 165 ? 19.859 14.234 0.568 1 93.5 165 GLU A CA 1
ATOM 1286 C C . GLU A 1 165 ? 20.672 14.344 -0.725 1 93.5 165 GLU A C 1
ATOM 1288 O O . GLU A 1 165 ? 20.859 15.445 -1.256 1 93.5 165 GLU A O 1
ATOM 1293 N N . THR A 1 166 ? 21.078 13.242 -1.247 1 91.38 166 THR A N 1
ATOM 1294 C CA . THR A 1 166 ? 21.812 13.266 -2.512 1 91.38 166 THR A CA 1
ATOM 1295 C C . THR A 1 166 ? 20.875 13.641 -3.664 1 91.38 166 THR A C 1
ATOM 1297 O O . THR A 1 166 ? 21.344 14.047 -4.734 1 91.38 166 THR A O 1
ATOM 1300 N N . PHE A 1 167 ? 19.656 13.539 -3.449 1 88.44 167 PHE A N 1
ATOM 1301 C CA . PHE A 1 167 ? 18.688 13.914 -4.469 1 88.44 167 PHE A CA 1
ATOM 1302 C C . PHE A 1 167 ? 18.219 15.352 -4.285 1 88.44 167 PHE A C 1
ATOM 1304 O O . PHE A 1 167 ? 17.266 15.789 -4.914 1 88.44 167 PHE A O 1
ATOM 1311 N N . GLY A 1 168 ? 18.844 16.078 -3.318 1 85.75 168 GLY A N 1
ATOM 1312 C CA . GLY A 1 168 ? 18.531 17.484 -3.111 1 85.75 168 GLY A CA 1
ATOM 1313 C C . GLY A 1 168 ? 17.297 17.703 -2.238 1 85.75 168 GLY A C 1
ATOM 1314 O O . GLY A 1 168 ? 16.719 18.781 -2.227 1 85.75 168 GLY A O 1
ATOM 1315 N N . ILE A 1 169 ? 16.922 16.672 -1.594 1 93.06 169 ILE A N 1
ATOM 1316 C CA . ILE A 1 169 ? 15.781 16.766 -0.68 1 93.06 169 ILE A CA 1
ATOM 1317 C C . ILE A 1 169 ? 16.281 16.703 0.764 1 93.06 169 ILE A C 1
ATOM 1319 O O . ILE A 1 169 ? 17.125 15.875 1.11 1 93.06 169 ILE A O 1
ATOM 1323 N N . GLU A 1 170 ? 15.781 17.609 1.526 1 94.56 170 GLU A N 1
ATOM 1324 C CA . GLU A 1 170 ? 16.172 17.594 2.934 1 94.56 170 GLU A CA 1
ATOM 1325 C C . GLU A 1 170 ? 15.391 16.547 3.715 1 94.56 170 GLU A C 1
ATOM 1327 O O . GLU A 1 170 ? 14.18 16.422 3.551 1 94.56 170 GLU A O 1
ATOM 1332 N N . ALA A 1 171 ? 16.094 15.773 4.547 1 97.31 171 ALA A N 1
ATOM 1333 C CA . ALA A 1 171 ? 15.445 14.781 5.398 1 97.31 171 ALA A CA 1
ATOM 1334 C C . ALA A 1 171 ? 14.953 15.414 6.699 1 97.31 171 ALA A C 1
ATOM 1336 O O . ALA A 1 171 ? 15.688 16.156 7.348 1 97.31 171 ALA A O 1
ATOM 1337 N N . VAL A 1 172 ? 13.727 15.133 7.016 1 98.12 172 VAL A N 1
ATOM 1338 C CA . VAL A 1 172 ? 13.211 15.562 8.312 1 98.12 172 VAL A CA 1
ATOM 1339 C C . VAL A 1 172 ? 14.008 14.898 9.43 1 98.12 172 VAL A C 1
ATOM 1341 O O . VAL A 1 172 ? 14.305 13.703 9.359 1 98.12 172 VAL A O 1
ATOM 1344 N N . PRO A 1 173 ? 14.344 15.648 10.445 1 97.56 173 PRO A N 1
ATOM 1345 C CA . PRO A 1 173 ? 15.133 15.047 11.523 1 97.56 173 PRO A CA 1
ATOM 1346 C C . PRO A 1 173 ? 14.336 14.031 12.344 1 97.56 173 PRO A C 1
ATOM 1348 O O . PRO A 1 173 ? 14.914 13.195 13.039 1 97.56 173 PRO A O 1
ATOM 1351 N N . VAL A 1 174 ? 13.039 14.023 12.266 1 97.75 174 VAL A N 1
ATOM 1352 C CA . VAL A 1 174 ? 12.156 13.133 13.008 1 97.75 174 VAL A CA 1
ATOM 1353 C C . VAL A 1 174 ? 11.914 11.852 12.219 1 97.75 174 VAL A C 1
ATOM 1355 O O . VAL A 1 174 ? 11.695 11.898 11.008 1 97.75 174 VAL A O 1
ATOM 1358 N N . ASN A 1 175 ? 12.055 10.703 12.883 1 97.81 175 ASN A N 1
ATOM 1359 C CA . ASN A 1 175 ? 11.695 9.414 12.297 1 97.81 175 ASN A CA 1
ATOM 1360 C C . ASN A 1 175 ? 10.375 8.891 12.852 1 97.81 175 ASN A C 1
ATOM 1362 O O . ASN A 1 175 ? 10.102 9.023 14.047 1 97.81 175 ASN A O 1
ATOM 1366 N N . LEU A 1 176 ? 9.562 8.391 11.984 1 98.38 176 LEU A N 1
ATOM 1367 C CA . LEU A 1 176 ? 8.352 7.695 12.406 1 98.38 176 LEU A CA 1
ATOM 1368 C C . LEU A 1 176 ? 8.539 6.184 12.359 1 98.38 176 LEU A C 1
ATOM 1370 O O . LEU A 1 176 ? 9 5.645 11.352 1 98.38 176 LEU A O 1
ATOM 1374 N N . TYR A 1 177 ? 8.156 5.52 13.398 1 96.75 177 TYR A N 1
ATOM 1375 C CA . TYR A 1 177 ? 8.453 4.094 13.508 1 96.75 177 TYR A CA 1
ATOM 1376 C C . TYR A 1 177 ? 7.211 3.256 13.266 1 96.75 177 TYR A C 1
ATOM 1378 O O . TYR A 1 177 ? 6.086 3.746 13.398 1 96.75 177 TYR A O 1
ATOM 1386 N N . ASN A 1 178 ? 7.461 2.08 12.789 1 92.5 178 ASN A N 1
ATOM 1387 C CA . ASN A 1 178 ? 6.363 1.131 12.625 1 92.5 178 ASN A CA 1
ATOM 1388 C C . ASN A 1 178 ? 5.707 0.795 13.961 1 92.5 178 ASN A C 1
ATOM 1390 O O . ASN A 1 178 ? 6.371 0.312 14.883 1 92.5 178 ASN A O 1
ATOM 1394 N N . ARG A 1 179 ? 4.41 1.087 14.047 1 91.81 179 ARG A N 1
ATOM 1395 C CA . ARG A 1 179 ? 3.664 0.817 15.273 1 91.81 179 ARG A CA 1
ATOM 1396 C C . ARG A 1 179 ? 2.246 0.35 14.961 1 91.81 179 ARG A C 1
ATOM 1398 O O . ARG A 1 179 ? 1.608 0.864 14.039 1 91.81 179 ARG A O 1
ATOM 1405 N N . ASN A 1 180 ? 1.652 -0.559 15.734 1 86.38 180 ASN A N 1
ATOM 1406 C CA . ASN A 1 180 ? 0.327 -1.128 15.516 1 86.38 180 ASN A CA 1
ATOM 1407 C C . ASN A 1 180 ? -0.773 -0.101 15.766 1 86.38 180 ASN A C 1
ATOM 1409 O O . ASN A 1 180 ? -1.856 -0.189 15.188 1 86.38 180 ASN A O 1
ATOM 1413 N N . VAL A 1 181 ? -0.457 0.869 16.562 1 93.88 181 VAL A N 1
ATOM 1414 C CA . VAL A 1 181 ? -1.467 1.831 16.984 1 93.88 181 VAL A CA 1
ATOM 1415 C C . VAL A 1 181 ? -2.014 2.58 15.781 1 93.88 181 VAL A C 1
ATOM 1417 O O . VAL A 1 181 ? -3.176 2.998 15.773 1 93.88 181 VAL A O 1
ATOM 1420 N N . TYR A 1 182 ? -1.223 2.732 14.734 1 94.62 182 TYR A N 1
ATOM 1421 C CA . TYR A 1 182 ? -1.67 3.457 13.547 1 94.62 182 TYR A CA 1
ATOM 1422 C C . TYR A 1 182 ? -2.812 2.723 12.859 1 94.62 182 TYR A C 1
ATOM 1424 O O . TYR A 1 182 ? -3.809 3.338 12.469 1 94.62 182 TYR A O 1
ATOM 1432 N N . ASP A 1 183 ? -2.654 1.461 12.75 1 88.5 183 ASP A N 1
ATOM 1433 C CA . ASP A 1 183 ? -3.699 0.651 12.133 1 88.5 183 ASP A CA 1
ATOM 1434 C C . ASP A 1 183 ? -4.98 0.675 12.961 1 88.5 183 ASP A C 1
ATOM 1436 O O . ASP A 1 183 ? -6.078 0.803 12.414 1 88.5 183 ASP A O 1
ATOM 1440 N N . ASP A 1 184 ? -4.824 0.541 14.227 1 88.31 184 ASP A N 1
ATOM 1441 C CA . ASP A 1 184 ? -5.973 0.54 15.133 1 88.31 184 ASP A CA 1
ATOM 1442 C C . ASP A 1 184 ? -6.719 1.871 15.07 1 88.31 184 ASP A C 1
ATOM 1444 O O . ASP A 1 184 ? -7.949 1.896 15.016 1 88.31 184 ASP A O 1
ATOM 1448 N N . ALA A 1 185 ? -5.953 2.908 15.102 1 94 185 ALA A N 1
ATOM 1449 C CA . ALA A 1 185 ? -6.543 4.246 15.062 1 94 185 ALA A CA 1
ATOM 1450 C C . ALA A 1 185 ? -7.301 4.469 13.75 1 94 185 ALA A C 1
ATOM 1452 O O . ALA A 1 185 ? -8.438 4.953 13.766 1 94 185 ALA A O 1
ATOM 1453 N N . GLU A 1 186 ? -6.68 4.121 12.695 1 91.62 186 GLU A N 1
ATOM 1454 C CA . GLU A 1 186 ? -7.289 4.312 11.383 1 91.62 186 GLU A CA 1
ATOM 1455 C C . GLU A 1 186 ? -8.602 3.537 11.258 1 91.62 186 GLU A C 1
ATOM 1457 O O . GLU A 1 186 ? -9.594 4.059 10.75 1 91.62 186 GLU A O 1
ATOM 1462 N N . GLU A 1 187 ? -8.602 2.359 11.727 1 85.5 187 GLU A N 1
ATOM 1463 C CA . GLU A 1 187 ? -9.781 1.498 11.641 1 85.5 187 GLU A CA 1
ATOM 1464 C C . GLU A 1 187 ? -10.945 2.07 12.438 1 85.5 187 GLU A C 1
ATOM 1466 O O . GLU A 1 187 ? -12.109 1.862 12.086 1 85.5 187 GLU A O 1
ATOM 1471 N N . ALA A 1 188 ? -10.656 2.855 13.391 1 89.88 188 ALA A N 1
ATOM 1472 C CA . ALA A 1 188 ? -11.695 3.385 14.281 1 89.88 188 ALA A CA 1
ATOM 1473 C C . ALA A 1 188 ? -12.031 4.828 13.922 1 89.88 188 ALA A C 1
ATOM 1475 O O . ALA A 1 188 ? -12.766 5.496 14.656 1 89.88 188 ALA A O 1
ATOM 1476 N N . GLY A 1 189 ? -11.422 5.363 12.805 1 93.62 189 GLY A N 1
ATOM 1477 C CA . GLY A 1 189 ? -11.625 6.762 12.469 1 93.62 189 GLY A CA 1
ATOM 1478 C C . GLY A 1 189 ? -10.977 7.715 13.453 1 93.62 189 GLY A C 1
ATOM 1479 O O . GLY A 1 189 ? -11.352 8.891 13.531 1 93.62 189 GLY A O 1
ATOM 1480 N N . ARG A 1 190 ? -10.07 7.18 14.25 1 96.31 190 ARG A N 1
ATOM 1481 C CA . ARG A 1 190 ? -9.391 7.941 15.289 1 96.31 190 ARG A CA 1
ATOM 1482 C C . ARG A 1 190 ? -7.973 8.305 14.859 1 96.31 190 ARG A C 1
ATOM 1484 O O . ARG A 1 190 ? -7.441 7.727 13.914 1 96.31 190 ARG A O 1
ATOM 1491 N N . SER A 1 191 ? -7.445 9.312 15.5 1 97.5 191 SER A N 1
ATOM 1492 C CA . SER A 1 191 ? -6 9.516 15.484 1 97.5 191 SER A CA 1
ATOM 1493 C C . SER A 1 191 ? -5.34 8.828 16.688 1 97.5 191 SER A C 1
ATOM 1495 O O . SER A 1 191 ? -6.023 8.391 17.609 1 97.5 191 SER A O 1
ATOM 1497 N N . ILE A 1 192 ? -4.043 8.773 16.609 1 97.31 192 ILE A N 1
ATOM 1498 C CA . ILE A 1 192 ? -3.305 8.125 17.688 1 97.31 192 ILE A CA 1
ATOM 1499 C C . ILE A 1 192 ? -3.463 8.93 18.969 1 97.31 192 ILE A C 1
ATOM 1501 O O . ILE A 1 192 ? -3.305 8.391 20.078 1 97.31 192 ILE A O 1
ATOM 1505 N N . PHE A 1 193 ? -3.852 10.172 18.891 1 97.75 193 PHE A N 1
ATOM 1506 C CA . PHE A 1 193 ? -4.008 11.039 20.047 1 97.75 193 PHE A CA 1
ATOM 1507 C C . PHE A 1 193 ? -5.312 10.734 20.781 1 97.75 193 PHE A C 1
ATOM 1509 O O . PHE A 1 193 ? -5.539 11.219 21.891 1 97.75 193 PHE A O 1
ATOM 1516 N N . GLU A 1 194 ? -6.09 9.969 20.172 1 97.44 194 GLU A N 1
ATOM 1517 C CA . GLU A 1 194 ? -7.418 9.703 20.719 1 97.44 194 GLU A CA 1
ATOM 1518 C C . GLU A 1 194 ? -7.539 8.258 21.188 1 97.44 194 GLU A C 1
ATOM 1520 O O . GLU A 1 194 ? -8.633 7.805 21.547 1 97.44 194 GLU A O 1
ATOM 1525 N N . MET A 1 195 ? -6.426 7.547 21.125 1 95.75 195 MET A N 1
ATOM 1526 C CA . MET A 1 195 ? -6.383 6.195 21.672 1 95.75 195 MET A CA 1
ATOM 1527 C C . MET A 1 195 ? -6.223 6.223 23.188 1 95.75 195 MET A C 1
ATOM 1529 O O . MET A 1 195 ? -5.562 7.105 23.734 1 95.75 195 MET A O 1
ATOM 1533 N N . THR A 1 196 ? -6.891 5.242 23.875 1 93.62 196 THR A N 1
ATOM 1534 C CA . THR A 1 196 ? -6.875 5.266 25.328 1 93.62 196 THR A CA 1
ATOM 1535 C C . THR A 1 196 ? -6.516 3.893 25.891 1 93.62 196 THR A C 1
ATOM 1537 O O . THR A 1 196 ? -6.461 2.908 25.141 1 93.62 196 THR A O 1
ATOM 1540 N N . GLY A 1 197 ? -6.215 3.912 27.156 1 93.31 197 GLY A N 1
ATOM 1541 C CA . GLY A 1 197 ? -5.949 2.67 27.859 1 93.31 197 GLY A CA 1
ATOM 1542 C C . GLY A 1 197 ? -4.77 1.9 27.297 1 93.31 197 GLY A C 1
ATOM 1543 O O . GLY A 1 197 ? -3.693 2.463 27.094 1 93.31 197 GLY A O 1
ATOM 1544 N N . ALA A 1 198 ? -4.934 0.615 27.016 1 91.44 198 ALA A N 1
ATOM 1545 C CA . ALA A 1 198 ? -3.883 -0.287 26.547 1 91.44 198 ALA A CA 1
ATOM 1546 C C . ALA A 1 198 ? -3.521 -0.002 25.094 1 91.44 198 ALA A C 1
ATOM 1548 O O . ALA A 1 198 ? -2.449 -0.389 24.625 1 91.44 198 ALA A O 1
ATOM 1549 N N . GLU A 1 199 ? -4.32 0.76 24.453 1 90.75 199 GLU A N 1
ATOM 1550 C CA . GLU A 1 199 ? -4.113 1.015 23.031 1 90.75 199 GLU A CA 1
ATOM 1551 C C . GLU A 1 199 ? -3.326 2.303 22.812 1 90.75 199 GLU A C 1
ATOM 1553 O O . GLU A 1 199 ? -2.902 2.592 21.688 1 90.75 199 GLU A O 1
ATOM 1558 N N . ARG A 1 200 ? -3.217 3.027 23.922 1 95.88 200 ARG A N 1
ATOM 1559 C CA . ARG A 1 200 ? -2.486 4.285 23.781 1 95.88 200 ARG A CA 1
ATOM 1560 C C . ARG A 1 200 ? -0.996 4.031 23.578 1 95.88 200 ARG A C 1
ATOM 1562 O O . ARG A 1 200 ? -0.415 3.16 24.234 1 95.88 200 ARG A O 1
ATOM 1569 N N . ASP A 1 201 ? -0.357 4.758 22.672 1 97.12 201 ASP A N 1
ATOM 1570 C CA . ASP A 1 201 ? 1.072 4.684 22.391 1 97.12 201 ASP A CA 1
ATOM 1571 C C . ASP A 1 201 ? 1.723 6.062 22.453 1 97.12 201 ASP A C 1
ATOM 1573 O O . ASP A 1 201 ? 1.702 6.816 21.484 1 97.12 201 ASP A O 1
ATOM 1577 N N . LYS A 1 202 ? 2.334 6.324 23.562 1 97.38 202 LYS A N 1
ATOM 1578 C CA . LYS A 1 202 ? 2.9 7.645 23.828 1 97.38 202 LYS A CA 1
ATOM 1579 C C . LYS A 1 202 ? 4.078 7.934 22.891 1 97.38 202 LYS A C 1
ATOM 1581 O O . LYS A 1 202 ? 4.332 9.086 22.547 1 97.38 202 LYS A O 1
ATOM 1586 N N 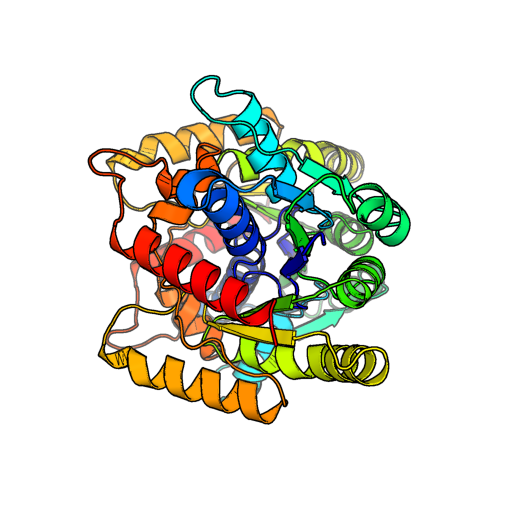. LYS A 1 203 ? 4.77 6.902 22.516 1 97.19 203 LYS A N 1
ATOM 1587 C CA . LYS A 1 203 ? 5.887 7.094 21.609 1 97.19 203 LYS A CA 1
ATOM 1588 C C . LYS A 1 203 ? 5.402 7.547 20.234 1 97.19 203 LYS A C 1
ATOM 1590 O O . LYS A 1 203 ? 5.977 8.461 19.625 1 97.19 203 LYS A O 1
ATOM 1595 N N . ALA A 1 204 ? 4.363 6.961 19.734 1 97.75 204 ALA A N 1
ATOM 1596 C CA . ALA A 1 204 ? 3.77 7.367 18.469 1 97.75 204 ALA A CA 1
ATOM 1597 C C . ALA A 1 204 ? 3.299 8.82 18.516 1 97.75 204 ALA A C 1
ATOM 1599 O O . ALA A 1 204 ? 3.527 9.586 17.594 1 97.75 204 ALA A O 1
ATOM 1600 N N . GLU A 1 205 ? 2.66 9.172 19.641 1 98.5 205 GLU A N 1
ATOM 1601 C CA . GLU A 1 205 ? 2.193 10.539 19.812 1 98.5 205 GLU A CA 1
ATOM 1602 C C . GLU A 1 205 ? 3.35 11.531 19.734 1 98.5 205 GLU A C 1
ATOM 1604 O O . GLU A 1 205 ? 3.254 12.555 19.047 1 98.5 205 GLU A O 1
ATOM 1609 N N . ALA A 1 206 ? 4.398 11.195 20.438 1 98.5 206 ALA A N 1
ATOM 1610 C CA . ALA A 1 206 ? 5.555 12.086 20.5 1 98.5 206 ALA A CA 1
ATOM 1611 C C . ALA A 1 206 ? 6.184 12.25 19.109 1 98.5 206 ALA A C 1
ATOM 1613 O O . ALA A 1 206 ? 6.617 13.344 18.75 1 98.5 206 ALA A O 1
ATOM 1614 N N . GLU A 1 207 ? 6.273 11.18 18.359 1 98.44 207 GLU A N 1
ATOM 1615 C CA . GLU A 1 207 ? 6.855 11.219 17.031 1 98.44 207 GLU A CA 1
ATOM 1616 C C . GLU A 1 207 ? 6.059 12.133 16.094 1 98.44 207 GLU A C 1
ATOM 1618 O O . GLU A 1 207 ? 6.633 12.977 15.406 1 98.44 207 GLU A O 1
ATOM 1623 N N . ILE A 1 208 ? 4.754 11.977 16.125 1 98.75 208 ILE A N 1
ATOM 1624 C CA . ILE A 1 208 ? 3.902 12.781 15.242 1 98.75 208 ILE A CA 1
ATOM 1625 C C . ILE A 1 208 ? 3.938 14.242 15.688 1 98.75 208 ILE A C 1
ATOM 1627 O O . ILE A 1 208 ? 4.004 15.148 14.859 1 98.75 208 ILE A O 1
ATOM 1631 N N . GLU A 1 209 ? 3.877 14.469 16.969 1 98.75 209 GLU A N 1
ATOM 1632 C CA . GLU A 1 209 ? 3.959 15.836 17.469 1 98.75 209 GLU A CA 1
ATOM 1633 C C . GLU A 1 209 ? 5.27 16.5 17.047 1 98.75 209 GLU A C 1
ATOM 1635 O O . GLU A 1 209 ? 5.285 17.672 16.656 1 98.75 209 GLU A O 1
ATOM 1640 N N . ALA A 1 210 ? 6.332 15.766 17.172 1 98.75 210 ALA A N 1
ATOM 1641 C CA . ALA A 1 210 ? 7.633 16.297 16.766 1 98.75 210 ALA A CA 1
ATOM 1642 C C . ALA A 1 210 ? 7.652 16.625 15.273 1 98.75 210 ALA A C 1
ATOM 1644 O O . ALA A 1 210 ? 8.234 17.641 14.867 1 98.75 210 ALA A O 1
ATOM 1645 N N . LEU A 1 211 ? 7.082 15.781 14.453 1 98.75 211 LEU A N 1
ATOM 1646 C CA . LEU A 1 211 ? 7.008 16.047 13.023 1 98.75 211 LEU A CA 1
ATOM 1647 C C . LEU A 1 211 ? 6.223 17.328 12.742 1 98.75 211 LEU A C 1
ATOM 1649 O O . LEU A 1 211 ? 6.652 18.156 11.945 1 98.75 211 LEU A O 1
ATOM 1653 N N . VAL A 1 212 ? 5.078 17.438 13.422 1 98.75 212 VAL A N 1
ATOM 1654 C CA . VAL A 1 212 ? 4.219 18.609 13.211 1 98.75 212 VAL A CA 1
ATOM 1655 C C . VAL A 1 212 ? 4.941 19.875 13.68 1 98.75 212 VAL A C 1
ATOM 1657 O O . VAL A 1 212 ? 4.891 20.906 13.008 1 98.75 212 VAL A O 1
ATOM 1660 N N . GLU A 1 213 ? 5.59 19.781 14.805 1 98.44 213 GLU A N 1
ATOM 1661 C CA . GLU A 1 213 ? 6.367 20.906 15.297 1 98.44 213 GLU A CA 1
ATOM 1662 C C . GLU A 1 213 ? 7.453 21.2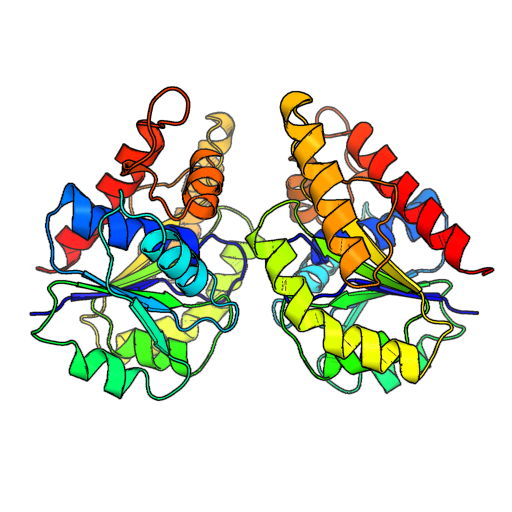97 14.297 1 98.44 213 GLU A C 1
ATOM 1664 O O . GLU A 1 213 ? 7.652 22.484 14.016 1 98.44 213 GLU A O 1
ATOM 1669 N N . TYR A 1 214 ? 8.141 20.344 13.773 1 98.5 214 TYR A N 1
ATOM 1670 C CA . TYR A 1 214 ? 9.148 20.609 12.75 1 98.5 214 TYR A CA 1
ATOM 1671 C C . TYR A 1 214 ? 8.531 21.328 11.555 1 98.5 214 TYR A C 1
ATOM 1673 O O . TYR A 1 214 ? 9.07 22.328 11.078 1 98.5 214 TYR A O 1
ATOM 1681 N N . VAL A 1 215 ? 7.418 20.844 11.055 1 97.94 215 VAL A N 1
ATOM 1682 C CA . VAL A 1 215 ? 6.746 21.422 9.898 1 97.94 215 VAL A CA 1
ATOM 1683 C C . VAL A 1 215 ? 6.355 22.875 10.195 1 97.94 215 VAL A C 1
ATOM 1685 O O . VAL A 1 215 ? 6.48 23.75 9.336 1 97.94 215 VAL A O 1
ATOM 1688 N N . MET A 1 216 ? 5.883 23.094 11.422 1 97.44 216 MET A N 1
ATOM 1689 C CA . MET A 1 216 ? 5.457 24.438 11.805 1 97.44 216 MET A CA 1
ATOM 1690 C C . MET A 1 216 ? 6.641 25.406 11.836 1 97.44 216 MET A C 1
ATOM 1692 O O . MET A 1 216 ? 6.477 26.609 11.633 1 97.44 216 MET A O 1
ATOM 1696 N N . THR A 1 217 ? 7.852 24.859 12.078 1 96.12 217 THR A N 1
ATOM 1697 C CA . THR A 1 217 ? 9.031 25.719 12.086 1 96.12 217 THR A CA 1
ATOM 1698 C C . THR A 1 217 ? 9.383 26.172 10.672 1 96.12 217 THR A C 1
ATOM 1700 O O . THR A 1 217 ? 10.117 27.141 10.484 1 96.12 217 THR A O 1
ATOM 1703 N N . LEU A 1 218 ? 8.914 25.438 9.648 1 95 218 LEU A N 1
ATOM 1704 C CA . LEU A 1 218 ? 9.234 25.75 8.266 1 95 218 LEU A CA 1
ATOM 1705 C C . LEU A 1 218 ? 8.422 26.953 7.777 1 95 218 LEU A C 1
ATOM 1707 O O . LEU A 1 218 ? 8.758 27.562 6.758 1 95 218 LEU A O 1
ATOM 1711 N N . GLU A 1 219 ? 7.176 27.328 8.312 1 84.56 219 GLU A N 1
ATOM 1712 C CA . GLU A 1 219 ? 6.277 28.406 7.914 1 84.56 219 GLU A CA 1
ATOM 1713 C C . GLU A 1 219 ? 7.008 29.734 7.855 1 84.56 219 GLU A C 1
ATOM 1715 O O . GLU A 1 219 ? 6.719 30.578 6.996 1 84.56 219 GLU A O 1
ATOM 1720 N N . GLY A 1 220 ? 7.91 30.078 8.758 1 69.12 220 GLY A N 1
ATOM 1721 C CA . GLY A 1 220 ? 8.562 31.375 8.875 1 69.12 220 GLY A CA 1
ATOM 1722 C C . GLY A 1 220 ? 9.859 31.469 8.094 1 69.12 220 GLY A C 1
ATOM 1723 O O . GLY A 1 220 ? 10.461 32.531 7.996 1 69.12 220 GLY A O 1
ATOM 1724 N N . GLU A 1 221 ? 10.242 30.438 7.414 1 67.81 221 GLU A N 1
ATOM 1725 C CA . GLU A 1 221 ? 11.5 30.453 6.672 1 67.81 221 GLU A CA 1
ATOM 1726 C C . GLU A 1 221 ? 11.258 30.766 5.195 1 67.81 221 GLU A C 1
ATOM 1728 O O . GLU A 1 221 ? 10.203 30.453 4.652 1 67.81 221 GLU A O 1
ATOM 1733 N N . MET B 1 1 ? -2.146 -27.359 -20.453 1 88.56 1 MET B N 1
ATOM 1734 C CA . MET B 1 1 ? -2.66 -26.016 -20.734 1 88.56 1 MET B CA 1
ATOM 1735 C C . MET B 1 1 ? -2.145 -25.016 -19.703 1 88.56 1 MET B C 1
ATOM 1737 O O . MET B 1 1 ? -2.041 -25.328 -18.516 1 88.56 1 MET B O 1
ATOM 1741 N N . THR B 1 2 ? -1.73 -23.906 -20.203 1 97.19 2 THR B N 1
ATOM 1742 C CA . THR B 1 2 ? -1.154 -22.891 -19.344 1 97.19 2 THR B CA 1
ATOM 1743 C C . THR B 1 2 ? -2.207 -22.328 -18.375 1 97.19 2 THR B C 1
ATOM 1745 O O . THR B 1 2 ? -3.311 -21.984 -18.797 1 97.19 2 THR B O 1
ATOM 1748 N N . GLN B 1 3 ? -1.964 -22.422 -17.109 1 98.06 3 GLN B N 1
ATOM 1749 C CA . GLN B 1 3 ? -2.85 -21.859 -16.109 1 98.06 3 GLN B CA 1
ATOM 1750 C C . GLN B 1 3 ? -2.516 -20.406 -15.828 1 98.06 3 GLN B C 1
ATOM 1752 O O . GLN B 1 3 ? -1.358 -20.062 -15.57 1 98.06 3 GLN B O 1
ATOM 1757 N N . ILE B 1 4 ? -3.564 -19.594 -15.898 1 98 4 ILE B N 1
ATOM 1758 C CA . ILE B 1 4 ? -3.383 -18.156 -15.664 1 98 4 ILE B CA 1
ATOM 1759 C C . ILE B 1 4 ? -3.973 -17.781 -14.305 1 98 4 ILE B C 1
ATOM 1761 O O . ILE B 1 4 ? -5.176 -17.938 -14.078 1 98 4 ILE B O 1
ATOM 1765 N N . ILE B 1 5 ? -3.119 -17.281 -13.422 1 98.44 5 ILE B N 1
ATOM 1766 C CA . ILE B 1 5 ? -3.52 -16.812 -12.102 1 98.44 5 ILE B CA 1
ATOM 1767 C C . ILE B 1 5 ? -3.379 -15.305 -12.016 1 98.44 5 ILE B C 1
ATOM 1769 O O . ILE B 1 5 ? -2.273 -14.766 -12.133 1 98.44 5 ILE B O 1
ATOM 1773 N N . VAL B 1 6 ? -4.484 -14.633 -11.844 1 97.12 6 VAL B N 1
ATOM 1774 C CA . VAL B 1 6 ? -4.438 -13.188 -11.68 1 97.12 6 VAL B CA 1
ATOM 1775 C C . VAL B 1 6 ? -4.621 -12.836 -10.203 1 97.12 6 VAL B C 1
ATOM 1777 O O . VAL B 1 6 ? -5.605 -13.234 -9.578 1 97.12 6 VAL B O 1
ATOM 1780 N N . VAL B 1 7 ? -3.6 -12.164 -9.633 1 97.75 7 VAL B N 1
ATOM 1781 C CA . VAL B 1 7 ? -3.719 -11.594 -8.297 1 97.75 7 VAL B CA 1
ATOM 1782 C C . VAL B 1 7 ? -4.109 -10.117 -8.398 1 97.75 7 VAL B C 1
ATOM 1784 O O . VAL B 1 7 ? -3.275 -9.266 -8.719 1 97.75 7 VAL B O 1
ATOM 1787 N N . GLY B 1 8 ? -5.363 -9.883 -8.117 1 93.88 8 GLY B N 1
ATOM 1788 C CA . GLY B 1 8 ? -5.883 -8.555 -8.391 1 93.88 8 GLY B CA 1
ATOM 1789 C C . GLY B 1 8 ? -6.777 -8.023 -7.281 1 93.88 8 GLY B C 1
ATOM 1790 O O . GLY B 1 8 ? -6.801 -8.578 -6.18 1 93.88 8 GLY B O 1
ATOM 1791 N N . GLY B 1 9 ? -7.441 -6.898 -7.602 1 90.06 9 GLY B N 1
ATOM 1792 C CA . GLY B 1 9 ? -8.305 -6.164 -6.691 1 90.06 9 GLY B CA 1
ATOM 1793 C C . GLY B 1 9 ? -8.281 -4.664 -6.926 1 90.06 9 GLY B C 1
ATOM 1794 O O . GLY B 1 9 ? -7.68 -4.191 -7.891 1 90.06 9 GLY B O 1
ATOM 1795 N N . THR B 1 10 ? -8.992 -4.012 -6.078 1 86.5 10 THR B N 1
ATOM 1796 C CA . THR B 1 10 ? -9.133 -2.58 -6.316 1 86.5 10 THR B CA 1
ATOM 1797 C C . THR B 1 10 ? -8.445 -1.777 -5.215 1 86.5 10 THR B C 1
ATOM 1799 O O . THR B 1 10 ? -8.211 -0.577 -5.371 1 86.5 10 THR B O 1
ATOM 1802 N N . LYS B 1 11 ? -8.133 -2.463 -4.195 1 87.19 11 LYS B N 1
ATOM 1803 C CA . LYS B 1 11 ? -7.555 -1.759 -3.053 1 87.19 11 LYS B CA 1
ATOM 1804 C C . LYS B 1 11 ? -6.031 -1.844 -3.062 1 87.19 11 LYS B C 1
ATOM 1806 O O . LYS B 1 11 ? -5.465 -2.875 -3.43 1 87.19 11 LYS B O 1
ATOM 1811 N N . GLY B 1 12 ? -5.387 -0.752 -2.697 1 86.75 12 GLY B N 1
ATOM 1812 C CA . GLY B 1 12 ? -3.955 -0.774 -2.441 1 86.75 12 GLY B CA 1
ATOM 1813 C C . GLY B 1 12 ? -3.607 -1.246 -1.042 1 86.75 12 GLY B C 1
ATOM 1814 O O . GLY B 1 12 ? -4.375 -1.037 -0.101 1 86.75 12 GLY B O 1
ATOM 1815 N N . GLY B 1 13 ? -2.486 -2.018 -0.936 1 88.06 13 GLY B N 1
ATOM 1816 C CA . GLY B 1 13 ? -2.002 -2.262 0.414 1 88.06 13 GLY B CA 1
ATOM 1817 C C . GLY B 1 13 ? -2.199 -3.695 0.869 1 88.06 13 GLY B C 1
ATOM 1818 O O . GLY B 1 13 ? -1.41 -4.215 1.661 1 88.06 13 GLY B O 1
ATOM 1819 N N . PRO B 1 14 ? -3.164 -4.438 0.35 1 92.31 14 PRO B N 1
ATOM 1820 C CA . PRO B 1 14 ? -3.488 -5.75 0.906 1 92.31 14 PRO B CA 1
ATOM 1821 C C . PRO B 1 14 ? -2.424 -6.801 0.594 1 92.31 14 PRO B C 1
ATOM 1823 O O . PRO B 1 14 ? -2.555 -7.957 1.005 1 92.31 14 PRO B O 1
ATOM 1826 N N . GLY B 1 15 ? -1.437 -6.465 -0.224 1 94.44 15 GLY B N 1
ATOM 1827 C CA . GLY B 1 15 ? -0.317 -7.375 -0.418 1 94.44 15 GLY B CA 1
ATOM 1828 C C . GLY B 1 15 ? -0.418 -8.18 -1.697 1 94.44 15 GLY B C 1
ATOM 1829 O O . GLY B 1 15 ? -0.001 -9.344 -1.74 1 94.44 15 GLY B O 1
ATOM 1830 N N . LYS B 1 16 ? -1.018 -7.66 -2.678 1 96.31 16 LYS B N 1
ATOM 1831 C CA . LYS B 1 16 ? -1.174 -8.328 -3.969 1 96.31 16 LYS B CA 1
ATOM 1832 C C . LYS B 1 16 ? 0.18 -8.727 -4.547 1 96.31 16 LYS B C 1
ATOM 1834 O O . LYS B 1 16 ? 0.368 -9.867 -4.965 1 96.31 16 LYS B O 1
ATOM 1839 N N . SER B 1 17 ? 1.131 -7.793 -4.547 1 96.12 17 SER B N 1
ATOM 1840 C CA . SER B 1 17 ? 2.449 -8.07 -5.109 1 96.12 17 SER B CA 1
ATOM 1841 C C . SER B 1 17 ? 3.15 -9.188 -4.348 1 96.12 17 SER B C 1
ATOM 1843 O O . SER B 1 17 ? 3.699 -10.109 -4.953 1 96.12 17 SER B O 1
ATOM 1845 N N . THR B 1 18 ? 3.076 -9.078 -3.051 1 96.44 18 THR B N 1
ATOM 1846 C CA . THR B 1 18 ? 3.711 -10.102 -2.23 1 96.44 18 THR B CA 1
ATOM 1847 C C . THR B 1 18 ? 3.115 -11.477 -2.527 1 96.44 18 THR B C 1
ATOM 1849 O O . THR B 1 18 ? 3.85 -12.438 -2.76 1 96.44 18 THR B O 1
ATOM 1852 N N . VAL B 1 19 ? 1.827 -11.523 -2.586 1 98.19 19 VAL B N 1
ATOM 1853 C CA . VAL B 1 19 ? 1.141 -12.789 -2.824 1 98.19 19 VAL B CA 1
ATOM 1854 C C . VAL B 1 19 ? 1.497 -13.32 -4.211 1 98.19 19 VAL B C 1
ATOM 1856 O O . VAL B 1 19 ? 1.828 -14.5 -4.367 1 98.19 19 VAL B O 1
ATOM 1859 N N . ALA B 1 20 ? 1.478 -12.5 -5.207 1 98.56 20 ALA B N 1
ATOM 1860 C CA . ALA B 1 20 ? 1.818 -12.906 -6.57 1 98.56 20 ALA B CA 1
ATOM 1861 C C . ALA B 1 20 ? 3.246 -13.438 -6.645 1 98.56 20 ALA B C 1
ATOM 1863 O O . ALA B 1 20 ? 3.488 -14.5 -7.223 1 98.56 20 ALA B O 1
ATOM 1864 N N . GLN B 1 21 ? 4.176 -12.734 -6.035 1 98.31 21 GLN B N 1
ATOM 1865 C CA . GLN B 1 21 ? 5.586 -13.117 -6.043 1 98.31 21 GLN B CA 1
ATOM 1866 C C . GLN B 1 21 ? 5.793 -14.461 -5.363 1 98.31 21 GLN B C 1
ATOM 1868 O O . GLN B 1 21 ? 6.484 -15.336 -5.898 1 98.31 21 GLN B O 1
ATOM 1873 N N . GLN B 1 22 ? 5.176 -14.602 -4.23 1 98.5 22 GLN B N 1
ATOM 1874 C CA . GLN B 1 22 ? 5.391 -15.82 -3.461 1 98.5 22 GLN B CA 1
ATOM 1875 C C . GLN B 1 22 ? 4.734 -17.016 -4.137 1 98.5 22 GLN B C 1
ATOM 1877 O O . GLN B 1 22 ? 5.262 -18.141 -4.078 1 98.5 22 GLN B O 1
ATOM 1882 N N . ILE B 1 23 ? 3.611 -16.812 -4.781 1 98.75 23 ILE B N 1
ATOM 1883 C CA . ILE B 1 23 ? 2.973 -17.875 -5.543 1 98.75 23 ILE B CA 1
ATOM 1884 C C . ILE B 1 23 ? 3.881 -18.312 -6.695 1 98.75 23 ILE B C 1
ATOM 1886 O O . ILE B 1 23 ? 4.133 -19.5 -6.887 1 98.75 23 ILE B O 1
ATOM 1890 N N . ALA B 1 24 ? 4.375 -17.359 -7.43 1 98.75 24 ALA B N 1
ATOM 1891 C CA . ALA B 1 24 ? 5.262 -17.656 -8.555 1 98.75 24 ALA B CA 1
ATOM 1892 C C . ALA B 1 24 ? 6.496 -18.438 -8.086 1 98.75 24 ALA B C 1
ATOM 1894 O O . ALA B 1 24 ? 6.879 -19.438 -8.703 1 98.75 24 ALA B O 1
ATOM 1895 N N . ALA B 1 25 ? 7.062 -17.969 -7.016 1 98.5 25 ALA B N 1
ATOM 1896 C CA . ALA B 1 25 ? 8.258 -18.609 -6.48 1 98.5 25 ALA B CA 1
ATOM 1897 C C . ALA B 1 25 ? 7.945 -20.031 -6.016 1 98.5 25 ALA B C 1
ATOM 1899 O O . ALA B 1 25 ? 8.711 -20.969 -6.277 1 98.5 25 ALA B O 1
ATOM 1900 N N . CYS B 1 26 ? 6.836 -20.188 -5.328 1 98.69 26 CYS B N 1
ATOM 1901 C CA . CYS B 1 26 ? 6.453 -21.5 -4.84 1 98.69 26 CYS B CA 1
ATOM 1902 C C . CYS B 1 26 ? 6.262 -22.469 -5.996 1 98.69 26 CYS B C 1
ATOM 1904 O O . CYS B 1 26 ? 6.773 -23.594 -5.965 1 98.69 26 CYS B O 1
ATOM 1906 N N . LEU B 1 27 ? 5.512 -22.031 -6.988 1 98.69 27 LEU B N 1
ATOM 1907 C CA . LEU B 1 27 ? 5.262 -22.875 -8.164 1 98.69 27 LEU B CA 1
ATOM 1908 C C . LEU B 1 27 ? 6.574 -23.297 -8.812 1 98.69 27 LEU B C 1
ATOM 1910 O O . LEU B 1 27 ? 6.734 -24.453 -9.195 1 98.69 27 LEU B O 1
ATOM 1914 N N . LYS B 1 28 ? 7.496 -22.391 -8.898 1 98.12 28 LYS B N 1
ATOM 1915 C CA . LYS B 1 28 ? 8.758 -22.656 -9.57 1 98.12 28 LYS B CA 1
ATOM 1916 C C . LYS B 1 28 ? 9.68 -23.5 -8.695 1 98.12 28 LYS B C 1
ATOM 1918 O O . LYS B 1 28 ? 10.188 -24.531 -9.141 1 98.12 28 LYS B O 1
ATOM 1923 N N . ILE B 1 29 ? 9.883 -23.125 -7.516 1 97.38 29 ILE B N 1
ATOM 1924 C CA . ILE B 1 29 ? 10.922 -23.672 -6.656 1 97.38 29 ILE B CA 1
ATOM 1925 C C . ILE B 1 29 ? 10.438 -24.969 -6.02 1 97.38 29 ILE B C 1
ATOM 1927 O O . ILE B 1 29 ? 11.172 -25.953 -5.977 1 97.38 29 ILE B O 1
ATOM 1931 N N . LYS B 1 30 ? 9.219 -24.969 -5.547 1 97.75 30 LYS B N 1
ATOM 1932 C CA . LYS B 1 30 ? 8.719 -26.109 -4.777 1 97.75 30 LYS B CA 1
ATOM 1933 C C . LYS B 1 30 ? 7.98 -27.094 -5.676 1 97.75 30 LYS B C 1
ATOM 1935 O O . LYS B 1 30 ? 8.086 -28.312 -5.488 1 97.75 30 LYS B O 1
ATOM 1940 N N . LYS B 1 31 ? 7.27 -26.547 -6.637 1 98.06 31 LYS B N 1
ATOM 1941 C CA . LYS B 1 31 ? 6.449 -27.422 -7.465 1 98.06 31 LYS B CA 1
ATOM 1942 C C . LYS B 1 31 ? 7.129 -27.703 -8.797 1 98.06 31 LYS B C 1
ATOM 1944 O O . LYS B 1 31 ? 6.621 -28.5 -9.602 1 98.06 31 LYS B O 1
ATOM 1949 N N . LYS B 1 32 ? 8.242 -27.125 -9.086 1 98 32 LYS B N 1
ATOM 1950 C CA . LYS B 1 32 ? 9.094 -27.344 -10.25 1 98 32 LYS B CA 1
ATOM 1951 C C . LYS B 1 32 ? 8.312 -27.125 -11.547 1 98 32 LYS B C 1
ATOM 1953 O O . LYS B 1 32 ? 8.406 -27.938 -12.477 1 98 32 LYS B O 1
ATOM 1958 N N . LYS B 1 33 ? 7.508 -26.078 -11.562 1 98.31 33 LYS B N 1
ATOM 1959 C CA . LYS B 1 33 ? 6.734 -25.734 -12.75 1 98.31 33 LYS B CA 1
ATOM 1960 C C . LYS B 1 33 ? 7.441 -24.656 -13.57 1 98.31 33 LYS B C 1
ATOM 1962 O O . LYS B 1 33 ? 8.297 -23.922 -13.047 1 98.31 33 LYS B O 1
ATOM 1967 N N . LYS B 1 34 ? 7.16 -24.656 -14.844 1 98.5 34 LYS B N 1
ATOM 1968 C CA . LYS B 1 34 ? 7.574 -23.531 -15.688 1 98.5 34 LYS B CA 1
ATOM 1969 C C . LYS B 1 34 ? 6.66 -22.328 -15.484 1 98.5 34 LYS B C 1
ATOM 1971 O O . LYS B 1 34 ? 5.492 -22.359 -15.883 1 98.5 34 LYS B O 1
ATOM 1976 N N . VAL B 1 35 ? 7.254 -21.25 -14.891 1 98.69 35 VAL B N 1
ATOM 1977 C CA . VAL B 1 35 ? 6.418 -20.141 -14.43 1 98.69 35 VAL B CA 1
ATOM 1978 C C . VAL B 1 35 ? 6.93 -18.828 -15.016 1 98.69 35 VAL B C 1
ATOM 1980 O O . VAL B 1 35 ? 8.141 -18.609 -15.094 1 98.69 35 VAL B O 1
ATOM 1983 N N . GLN B 1 36 ? 6.02 -18.016 -15.477 1 98.75 36 GLN B N 1
ATOM 1984 C CA . GLN B 1 36 ? 6.281 -16.609 -15.789 1 98.75 36 GLN B CA 1
ATOM 1985 C C . GLN B 1 36 ? 5.426 -15.68 -14.938 1 98.75 36 GLN B C 1
ATOM 1987 O O . GLN B 1 36 ? 4.238 -15.945 -14.719 1 98.75 36 GLN B O 1
ATOM 1992 N N . ILE B 1 37 ? 6.039 -14.617 -14.406 1 98.75 37 ILE B N 1
ATOM 1993 C CA . ILE B 1 37 ? 5.273 -13.633 -13.648 1 98.75 37 ILE B CA 1
ATOM 1994 C C . ILE B 1 37 ? 5.172 -12.336 -14.445 1 98.75 37 ILE B C 1
ATOM 1996 O O . ILE B 1 37 ? 6.176 -11.844 -14.969 1 98.75 37 ILE B O 1
ATOM 2000 N N . THR B 1 38 ? 3.949 -11.836 -14.609 1 98.75 38 THR B N 1
ATOM 2001 C CA . THR B 1 38 ? 3.672 -10.609 -15.352 1 98.75 38 THR B CA 1
ATOM 2002 C C . THR B 1 38 ? 3.199 -9.508 -14.406 1 98.75 38 THR B C 1
ATOM 2004 O O . THR B 1 38 ? 2.244 -9.695 -13.656 1 98.75 38 THR B O 1
ATOM 2007 N N . ASP B 1 39 ? 3.889 -8.391 -14.461 1 98 39 ASP B N 1
ATOM 2008 C CA . ASP B 1 39 ? 3.566 -7.195 -13.688 1 98 39 ASP B CA 1
ATOM 2009 C C . ASP B 1 39 ? 2.775 -6.199 -14.531 1 98 39 ASP B C 1
ATOM 2011 O O . ASP B 1 39 ? 3.252 -5.742 -15.578 1 98 39 ASP B O 1
ATOM 2015 N N . ILE B 1 40 ? 1.567 -5.852 -14.055 1 96.31 40 ILE B N 1
ATOM 2016 C CA . ILE B 1 40 ? 0.803 -4.867 -14.812 1 96.31 40 ILE B CA 1
ATOM 2017 C C . ILE B 1 40 ? 0.501 -3.658 -13.93 1 96.31 40 ILE B C 1
ATOM 2019 O O . ILE B 1 40 ? -0.415 -2.885 -14.219 1 96.31 40 ILE B O 1
ATOM 2023 N N . ASP B 1 41 ? 1.154 -3.543 -12.836 1 92.06 41 ASP B N 1
ATOM 2024 C CA . ASP B 1 41 ? 1.031 -2.404 -11.93 1 92.06 41 ASP B CA 1
ATOM 2025 C C . ASP B 1 41 ? 2.047 -1.316 -12.273 1 92.06 41 ASP B C 1
ATOM 2027 O O . ASP B 1 41 ? 3.244 -1.588 -12.375 1 92.06 41 ASP B O 1
ATOM 2031 N N . ILE B 1 42 ? 1.576 -0.1 -12.273 1 86.75 42 ILE B N 1
ATOM 2032 C CA . ILE B 1 42 ? 2.418 1.023 -12.672 1 86.75 42 ILE B CA 1
ATOM 2033 C C . ILE B 1 42 ? 3.508 1.247 -11.625 1 86.75 42 ILE B C 1
ATOM 2035 O O . ILE B 1 42 ? 4.527 1.882 -11.906 1 86.75 42 ILE B O 1
ATOM 2039 N N . GLN B 1 43 ? 3.354 0.756 -10.453 1 85.75 43 GLN B N 1
ATOM 2040 C CA . GLN B 1 43 ? 4.363 0.871 -9.406 1 85.75 43 GLN B CA 1
ATOM 2041 C C . GLN B 1 43 ? 5.543 -0.055 -9.68 1 85.75 43 GLN B C 1
ATOM 2043 O O . GLN B 1 43 ? 6.645 0.171 -9.172 1 85.75 43 GLN B O 1
ATOM 2048 N N . ARG B 1 44 ? 5.371 -1.12 -10.398 1 91.69 44 ARG B N 1
ATOM 2049 C CA . ARG B 1 44 ? 6.41 -2.035 -10.852 1 91.69 44 ARG B CA 1
ATOM 2050 C C . ARG B 1 44 ? 7.129 -2.678 -9.672 1 91.69 44 ARG B C 1
ATOM 2052 O O . ARG B 1 44 ? 8.344 -2.863 -9.703 1 91.69 44 ARG B O 1
ATOM 2059 N N . THR B 1 45 ? 6.402 -2.953 -8.656 1 91.81 45 THR B N 1
ATOM 2060 C CA . THR B 1 45 ? 6.98 -3.59 -7.473 1 91.81 45 THR B CA 1
ATOM 2061 C C . THR B 1 45 ? 7.508 -4.98 -7.816 1 91.81 45 THR B C 1
ATOM 2063 O O . THR B 1 45 ? 8.648 -5.316 -7.477 1 91.81 45 THR B O 1
ATOM 2066 N N . THR B 1 46 ? 6.73 -5.727 -8.492 1 96.5 46 THR B N 1
ATOM 2067 C CA . THR B 1 46 ? 7.133 -7.082 -8.859 1 96.5 46 THR B CA 1
ATOM 2068 C C . THR B 1 46 ? 8.273 -7.047 -9.875 1 96.5 46 THR B C 1
ATOM 2070 O O . THR B 1 46 ? 9.195 -7.863 -9.812 1 96.5 46 THR B O 1
ATOM 2073 N N . THR B 1 47 ? 8.188 -6.129 -10.789 1 96.06 47 THR B N 1
ATOM 2074 C CA . THR B 1 47 ? 9.281 -5.969 -11.742 1 96.06 47 THR B CA 1
ATOM 2075 C C . THR B 1 47 ? 10.594 -5.703 -11.023 1 96.06 47 THR B C 1
ATOM 2077 O O . THR B 1 47 ? 11.609 -6.332 -11.32 1 96.06 47 THR B O 1
ATOM 2080 N N . GLY B 1 48 ? 10.539 -4.777 -10.102 1 94.12 48 GLY B N 1
ATOM 2081 C CA . GLY B 1 48 ? 11.727 -4.492 -9.32 1 94.12 48 GLY B CA 1
ATOM 2082 C C . GLY B 1 48 ? 12.25 -5.699 -8.562 1 94.12 48 GLY B C 1
ATOM 2083 O O . GLY B 1 48 ? 13.453 -5.945 -8.531 1 94.12 48 GLY B O 1
ATOM 2084 N N . TRP B 1 49 ? 11.367 -6.418 -8 1 95.88 49 TRP B N 1
ATOM 2085 C CA . TRP B 1 49 ? 11.711 -7.633 -7.27 1 95.88 49 TRP B CA 1
ATOM 2086 C C . TRP B 1 49 ? 12.406 -8.641 -8.188 1 95.88 49 TRP B C 1
ATOM 2088 O O . TRP B 1 49 ? 13.438 -9.211 -7.824 1 95.88 49 TRP B O 1
ATOM 2098 N N . CYS B 1 50 ? 11.906 -8.844 -9.391 1 97.19 50 CYS B N 1
ATOM 2099 C CA . CYS B 1 50 ? 12.469 -9.781 -10.352 1 97.19 50 CYS B CA 1
ATOM 2100 C C . CYS B 1 50 ? 13.844 -9.32 -10.828 1 97.19 50 CYS B C 1
ATOM 2102 O O . CYS B 1 50 ? 14.734 -10.141 -11.031 1 97.19 50 CYS B O 1
ATOM 2104 N N . GLU B 1 51 ? 13.977 -8.055 -11 1 95.31 51 GLU B N 1
ATOM 2105 C CA . GLU B 1 51 ? 15.258 -7.512 -11.422 1 95.31 51 GLU B CA 1
ATOM 2106 C C . GLU B 1 51 ? 16.328 -7.742 -10.359 1 95.31 51 GLU B C 1
ATOM 2108 O O . GLU B 1 51 ? 17.469 -8.109 -10.68 1 95.31 51 GLU B O 1
ATOM 2113 N N . ASP B 1 52 ? 15.977 -7.516 -9.156 1 93.81 52 ASP B N 1
ATOM 2114 C CA . ASP B 1 52 ? 16.906 -7.773 -8.055 1 93.81 52 ASP B CA 1
ATOM 2115 C C . ASP B 1 52 ? 17.297 -9.25 -8.016 1 93.81 52 ASP B C 1
ATOM 2117 O O . ASP B 1 52 ? 18.469 -9.57 -7.781 1 93.81 52 ASP B O 1
ATOM 2121 N N . ARG B 1 53 ? 16.312 -10.062 -8.211 1 95.81 53 ARG B N 1
ATOM 2122 C CA . ARG B 1 53 ? 16.562 -11.5 -8.258 1 95.81 53 ARG B CA 1
ATOM 2123 C C . ARG B 1 53 ? 17.531 -11.859 -9.375 1 95.81 53 ARG B C 1
ATOM 2125 O O . ARG B 1 53 ? 18.453 -12.656 -9.164 1 95.81 53 ARG B O 1
ATOM 2132 N N . ARG B 1 54 ? 17.312 -11.242 -10.484 1 95.19 54 ARG B N 1
ATOM 2133 C CA . ARG B 1 54 ? 18.156 -11.508 -11.648 1 95.19 54 ARG B CA 1
ATOM 2134 C C . ARG B 1 54 ? 19.609 -11.156 -11.359 1 95.19 54 ARG B C 1
ATOM 2136 O O . ARG B 1 54 ? 20.531 -11.82 -11.859 1 95.19 54 ARG B O 1
ATOM 2143 N N . HIS B 1 55 ? 19.875 -10.203 -10.523 1 93.88 55 HIS B N 1
ATOM 2144 C CA . HIS B 1 55 ? 21.219 -9.734 -10.227 1 93.88 55 HIS B CA 1
ATOM 2145 C C . HIS B 1 55 ? 21.891 -10.617 -9.188 1 93.88 55 HIS B C 1
ATOM 2147 O O . HIS B 1 55 ? 23.094 -10.461 -8.914 1 93.88 55 HIS B O 1
ATOM 2153 N N . ASN B 1 56 ? 21.141 -11.422 -8.586 1 93.44 56 ASN B N 1
ATOM 2154 C CA . ASN B 1 56 ? 21.688 -12.375 -7.633 1 93.44 56 ASN B CA 1
ATOM 2155 C C . ASN B 1 56 ? 21.922 -13.742 -8.281 1 93.44 56 ASN B C 1
ATOM 2157 O O . ASN B 1 56 ? 20.984 -14.539 -8.391 1 93.44 56 ASN B O 1
ATOM 2161 N N . GLU B 1 57 ? 23.078 -14.086 -8.539 1 92.44 57 GLU B N 1
ATOM 2162 C CA . GLU B 1 57 ? 23.438 -15.289 -9.289 1 92.44 57 GLU B CA 1
ATOM 2163 C C . GLU B 1 57 ? 23.078 -16.547 -8.516 1 92.44 57 GLU B C 1
ATOM 2165 O O . GLU B 1 57 ? 22.984 -17.641 -9.094 1 92.44 57 GLU B O 1
ATOM 2170 N N . GLU B 1 58 ? 22.797 -16.422 -7.254 1 93.62 58 GLU B N 1
ATOM 2171 C CA . GLU B 1 58 ? 22.484 -17.578 -6.422 1 93.62 58 GLU B CA 1
ATOM 2172 C C . GLU B 1 58 ? 21 -17.953 -6.531 1 93.62 58 GLU B C 1
ATOM 2174 O O . GLU B 1 58 ? 20.594 -19.016 -6.074 1 93.62 58 GLU B O 1
ATOM 2179 N N . LEU B 1 59 ? 20.281 -17.156 -7.18 1 95.56 59 LEU B N 1
ATOM 2180 C CA . LEU B 1 59 ? 18.844 -17.375 -7.219 1 95.56 59 LEU B CA 1
ATOM 2181 C C . LEU B 1 59 ? 18.391 -17.812 -8.609 1 95.56 59 LEU B C 1
ATOM 2183 O O . LEU B 1 59 ? 18.922 -17.328 -9.617 1 95.56 59 LEU B O 1
ATOM 2187 N N . GLU B 1 60 ? 17.453 -18.703 -8.594 1 93.88 60 GLU B N 1
ATOM 2188 C CA . GLU B 1 60 ? 16.859 -19.109 -9.867 1 93.88 60 GLU B CA 1
ATOM 2189 C C . GLU B 1 60 ? 16.047 -17.969 -10.477 1 93.88 60 GLU B C 1
ATOM 2191 O O . GLU B 1 60 ? 15.281 -17.297 -9.789 1 93.88 60 GLU B O 1
ATOM 2196 N N . LEU B 1 61 ? 16.25 -17.859 -11.734 1 95.44 61 LEU B N 1
ATOM 2197 C CA . LEU B 1 61 ? 15.523 -16.812 -12.445 1 95.44 61 LEU B CA 1
ATOM 2198 C C . LEU B 1 61 ? 14.047 -17.172 -12.586 1 95.44 61 LEU B C 1
ATOM 2200 O O . LEU B 1 61 ? 13.703 -18.328 -12.844 1 95.44 61 LEU B O 1
ATOM 2204 N N . ILE B 1 62 ? 13.234 -16.297 -12.414 1 97.31 62 ILE B N 1
ATOM 2205 C CA . ILE B 1 62 ? 11.828 -16.375 -12.781 1 97.31 62 ILE B CA 1
ATOM 2206 C C . ILE B 1 62 ? 11.539 -15.438 -13.945 1 97.31 62 ILE B C 1
ATOM 2208 O O . ILE B 1 62 ? 11.633 -14.211 -13.805 1 97.31 62 ILE B O 1
ATOM 2212 N N . PRO B 1 63 ? 11.258 -16.016 -15.117 1 98.25 63 PRO B N 1
ATOM 2213 C CA . PRO B 1 63 ? 10.914 -15.133 -16.234 1 98.25 63 PRO B CA 1
ATOM 2214 C C . PRO B 1 63 ? 9.812 -14.125 -15.891 1 98.25 63 PRO B C 1
ATOM 2216 O O . PRO B 1 63 ? 8.844 -14.484 -15.219 1 98.25 63 PRO B O 1
ATOM 2219 N N . PHE B 1 64 ? 10.031 -12.875 -16.328 1 98.56 64 PHE B N 1
ATOM 2220 C CA . PHE B 1 64 ? 9.07 -11.844 -15.961 1 98.56 64 PHE B CA 1
ATOM 2221 C C . PHE B 1 64 ? 8.938 -10.812 -17.078 1 98.56 64 PHE B C 1
ATOM 2223 O O . PHE B 1 64 ? 9.766 -10.758 -17.984 1 98.56 64 PHE B O 1
ATOM 2230 N N . ALA B 1 65 ? 7.785 -10.062 -17.016 1 98.25 65 ALA B N 1
ATOM 2231 C CA . ALA B 1 65 ? 7.547 -8.93 -17.906 1 98.25 65 ALA B CA 1
ATOM 2232 C C . ALA B 1 65 ? 6.695 -7.859 -17.219 1 98.25 65 ALA B C 1
ATOM 2234 O O . ALA B 1 65 ? 5.867 -8.172 -16.359 1 98.25 65 ALA B O 1
ATOM 2235 N N . TYR B 1 66 ? 6.992 -6.664 -17.578 1 97.69 66 TYR B N 1
ATOM 2236 C CA . TYR B 1 66 ? 6.082 -5.559 -17.281 1 97.69 66 TYR B CA 1
ATOM 2237 C C . TYR B 1 66 ? 5.23 -5.223 -18.5 1 97.69 66 TYR B C 1
ATOM 2239 O O . TYR B 1 66 ? 5.758 -5.016 -19.594 1 97.69 66 TYR B O 1
ATOM 2247 N N . VAL B 1 67 ? 3.943 -5.238 -18.312 1 97.44 67 VAL B N 1
ATOM 2248 C CA . VAL B 1 67 ? 3.035 -5 -19.422 1 97.44 67 VAL B CA 1
ATOM 2249 C C . VAL B 1 67 ? 2.092 -3.848 -19.094 1 97.44 67 VAL B C 1
ATOM 2251 O O . VAL B 1 67 ? 1.377 -3.895 -18.078 1 97.44 67 VAL B O 1
ATOM 2254 N N . GLN B 1 68 ? 2.061 -2.836 -19.891 1 92.19 68 GLN B N 1
ATOM 2255 C CA . GLN B 1 68 ? 1.209 -1.672 -19.672 1 92.19 68 GLN B CA 1
ATOM 2256 C C . GLN B 1 68 ? 0.052 -1.638 -20.656 1 92.19 68 GLN B C 1
ATOM 2258 O O . GLN B 1 68 ? -0.972 -1 -20.406 1 92.19 68 GLN B O 1
ATOM 2263 N N . ASP B 1 69 ? 0.425 -2.223 -21.812 1 89.12 69 ASP B N 1
ATOM 2264 C CA . ASP B 1 69 ? -0.586 -2.229 -22.859 1 89.12 69 ASP B CA 1
ATOM 2265 C C . ASP B 1 69 ? -0.736 -3.619 -23.469 1 89.12 69 ASP B C 1
ATOM 2267 O O . ASP B 1 69 ? 0.202 -4.418 -23.453 1 89.12 69 ASP B O 1
ATOM 2271 N N . ASP B 1 70 ? -1.923 -4.031 -23.875 1 93.38 70 ASP B N 1
ATOM 2272 C CA . ASP B 1 70 ? -2.242 -5.238 -24.641 1 93.38 70 ASP B CA 1
ATOM 2273 C C . ASP B 1 70 ? -1.937 -6.496 -23.828 1 93.38 70 ASP B C 1
ATOM 2275 O O . ASP B 1 70 ? -1.208 -7.375 -24.281 1 93.38 70 ASP B O 1
ATOM 2279 N N . ILE B 1 71 ? -2.389 -6.609 -22.672 1 96.88 71 ILE B N 1
ATOM 2280 C CA . ILE B 1 71 ? -2.199 -7.734 -21.766 1 96.88 71 ILE B CA 1
ATOM 2281 C C . ILE B 1 71 ? -2.756 -9.008 -22.391 1 96.88 71 ILE B C 1
ATOM 2283 O O . ILE B 1 71 ? -2.229 -10.102 -22.172 1 96.88 71 ILE B O 1
ATOM 2287 N N . ILE B 1 72 ? -3.756 -8.922 -23.25 1 96.88 72 ILE B N 1
ATOM 2288 C CA . ILE B 1 72 ? -4.352 -10.078 -23.922 1 96.88 72 ILE B CA 1
ATOM 2289 C C . ILE B 1 72 ? -3.33 -10.719 -24.859 1 96.88 72 ILE B C 1
ATOM 2291 O O . ILE B 1 72 ? -3.109 -11.93 -24.812 1 96.88 72 ILE B O 1
ATOM 2295 N N . LYS B 1 73 ? -2.746 -9.844 -25.672 1 98 73 LYS B N 1
ATOM 2296 C CA . LYS B 1 73 ? -1.722 -10.328 -26.594 1 98 73 LYS B CA 1
ATOM 2297 C C . LYS B 1 73 ? -0.562 -10.969 -25.828 1 98 73 LYS B C 1
ATOM 2299 O O . LYS B 1 73 ? -0.06 -12.023 -26.219 1 98 73 LYS B O 1
ATOM 2304 N N . HIS B 1 74 ? -0.148 -10.344 -24.797 1 98.25 74 HIS B N 1
ATOM 2305 C CA . HIS B 1 74 ? 0.972 -10.828 -24 1 98.25 74 HIS B CA 1
ATOM 2306 C C . HIS B 1 74 ? 0.676 -12.211 -23.422 1 98.25 74 HIS B C 1
ATOM 2308 O O . HIS B 1 74 ? 1.441 -13.156 -23.641 1 98.25 74 HIS B O 1
ATOM 2314 N N . ILE B 1 75 ? -0.458 -12.398 -22.75 1 98 75 ILE B N 1
ATOM 2315 C CA . ILE B 1 75 ? -0.804 -13.664 -22.109 1 98 75 ILE B CA 1
ATOM 2316 C C . ILE B 1 75 ? -0.981 -14.75 -23.172 1 98 75 ILE B C 1
ATOM 2318 O O . ILE B 1 75 ? -0.532 -15.883 -22.984 1 98 75 ILE B O 1
ATOM 2322 N N . THR B 1 76 ? -1.609 -14.375 -24.25 1 98 76 THR B N 1
ATOM 2323 C CA . THR B 1 76 ? -1.826 -15.32 -25.328 1 98 76 THR B CA 1
ATOM 2324 C C . THR B 1 76 ? -0.498 -15.867 -25.844 1 98 76 THR B C 1
ATOM 2326 O O . THR B 1 76 ? -0.378 -17.062 -26.141 1 98 76 THR B O 1
ATOM 2329 N N . SER B 1 77 ? 0.47 -15.031 -25.922 1 98 77 SER B N 1
ATOM 2330 C CA . SER B 1 77 ? 1.769 -15.43 -26.453 1 98 77 SER B CA 1
ATOM 2331 C C . SER B 1 77 ? 2.484 -16.391 -25.5 1 98 77 SER B C 1
ATOM 2333 O O . SER B 1 77 ? 3.428 -17.078 -25.906 1 98 77 SER B O 1
ATOM 2335 N N . LEU B 1 78 ? 2.117 -16.406 -24.266 1 98.19 78 LEU B N 1
ATOM 2336 C CA . LEU B 1 78 ? 2.789 -17.234 -23.266 1 98.19 78 LEU B CA 1
ATOM 2337 C C . LEU B 1 78 ? 2.15 -18.609 -23.172 1 98.19 78 LEU B C 1
ATOM 2339 O O . LEU B 1 78 ? 2.736 -19.531 -22.594 1 98.19 78 LEU B O 1
ATOM 2343 N N . ARG B 1 79 ? 0.918 -18.766 -23.672 1 96.94 79 ARG B N 1
ATOM 2344 C CA . ARG B 1 79 ? 0.208 -20.047 -23.625 1 96.94 79 ARG B CA 1
ATOM 2345 C C . ARG B 1 79 ? 0.999 -21.141 -24.312 1 96.94 79 ARG B C 1
ATOM 2347 O O . ARG B 1 79 ? 1.535 -20.938 -25.406 1 96.94 79 ARG B O 1
ATOM 2354 N N . GLY B 1 80 ? 1.093 -22.266 -23.641 1 96.94 80 GLY B N 1
ATOM 2355 C CA . GLY B 1 80 ? 1.818 -23.391 -24.219 1 96.94 80 GLY B CA 1
ATOM 2356 C C . GLY B 1 80 ? 3.299 -23.375 -23.891 1 96.94 80 GLY B C 1
ATOM 2357 O O . GLY B 1 80 ? 3.971 -24.406 -23.969 1 96.94 80 GLY B O 1
ATOM 2358 N N . ARG B 1 81 ? 3.799 -22.25 -23.453 1 97.81 81 ARG B N 1
ATOM 2359 C CA . ARG B 1 81 ? 5.223 -22.125 -23.156 1 97.81 81 ARG B CA 1
ATOM 2360 C C . ARG B 1 81 ? 5.496 -22.266 -21.672 1 97.81 81 ARG B C 1
ATOM 2362 O O . ARG B 1 81 ? 6.602 -22.641 -21.266 1 97.81 81 ARG B O 1
ATOM 2369 N N . TYR B 1 82 ? 4.496 -21.984 -20.906 1 98.56 82 TYR B N 1
ATOM 2370 C CA . TYR B 1 82 ? 4.605 -22.062 -19.453 1 98.56 82 TYR B CA 1
ATOM 2371 C C . TYR B 1 82 ? 3.484 -22.906 -18.875 1 98.56 82 TYR B C 1
ATOM 2373 O O . TYR B 1 82 ? 2.402 -23 -19.453 1 98.56 82 TYR B O 1
ATOM 2381 N N . ASP B 1 83 ? 3.816 -23.5 -17.75 1 98.44 83 ASP B N 1
ATOM 2382 C CA . ASP B 1 83 ? 2.756 -24.172 -17 1 98.44 83 ASP B CA 1
ATOM 2383 C C . ASP B 1 83 ? 1.836 -23.172 -16.328 1 98.44 83 ASP B C 1
ATOM 2385 O O . ASP B 1 83 ? 0.617 -23.344 -16.297 1 98.44 83 ASP B O 1
ATOM 2389 N N . TYR B 1 84 ? 2.451 -22.094 -15.797 1 98.75 84 TYR B N 1
ATOM 2390 C CA . TYR B 1 84 ? 1.71 -21.062 -15.078 1 98.75 84 TYR B CA 1
ATOM 2391 C C . TYR B 1 84 ? 2.154 -19.672 -15.508 1 98.75 84 TYR B C 1
ATOM 2393 O O . TYR B 1 84 ? 3.346 -19.422 -15.719 1 98.75 84 TYR B O 1
ATOM 2401 N N . VAL B 1 85 ? 1.21 -18.812 -15.648 1 98.81 85 VAL B N 1
ATOM 2402 C CA . VAL B 1 85 ? 1.429 -17.359 -15.719 1 98.81 85 VAL B CA 1
ATOM 2403 C C . VAL B 1 85 ? 0.75 -16.688 -14.539 1 98.81 85 VAL B C 1
ATOM 2405 O O . VAL B 1 85 ? -0.465 -16.797 -14.359 1 98.81 85 VAL B O 1
ATOM 2408 N N . VAL B 1 86 ? 1.541 -16.031 -13.703 1 98.88 86 VAL B N 1
ATOM 2409 C CA . VAL B 1 86 ? 1.019 -15.289 -12.562 1 98.88 86 VAL B CA 1
ATOM 2410 C C . VAL B 1 86 ? 1.027 -13.789 -12.875 1 98.88 86 VAL B C 1
ATOM 2412 O O . VAL B 1 86 ? 2.068 -13.227 -13.219 1 98.88 86 VAL B O 1
ATOM 2415 N N . VAL B 1 87 ? -0.151 -13.18 -12.781 1 98.62 87 VAL B N 1
ATOM 2416 C CA . VAL B 1 87 ? -0.269 -11.758 -13.094 1 98.62 87 VAL B CA 1
ATOM 2417 C C . VAL B 1 87 ? -0.461 -10.961 -11.805 1 98.62 87 VAL B C 1
ATOM 2419 O O . VAL B 1 87 ? -1.403 -11.211 -11.047 1 98.62 87 VAL B O 1
ATOM 2422 N N . ASP B 1 88 ? 0.458 -10.047 -11.508 1 97.94 88 ASP B N 1
ATOM 2423 C CA . ASP B 1 88 ? 0.337 -9.102 -10.406 1 97.94 88 ASP B CA 1
ATOM 2424 C C . ASP B 1 88 ? -0.344 -7.812 -10.859 1 97.94 88 ASP B C 1
ATOM 2426 O O . ASP B 1 88 ? 0.269 -6.988 -11.547 1 97.94 88 ASP B O 1
ATOM 2430 N N . ALA B 1 89 ? -1.525 -7.785 -10.305 1 92.81 89 ALA B N 1
ATOM 2431 C CA . ALA B 1 89 ? -2.275 -6.586 -10.672 1 92.81 89 ALA B CA 1
ATOM 2432 C C . ALA B 1 89 ? -2.176 -5.527 -9.57 1 92.81 89 ALA B C 1
ATOM 2434 O O . ALA B 1 89 ? -1.895 -5.848 -8.414 1 92.81 89 ALA B O 1
ATOM 2435 N N . GLY B 1 90 ? -2.164 -4.27 -9.734 1 80.31 90 GLY B N 1
ATOM 2436 C CA . GLY B 1 90 ? -2.016 -3.182 -8.781 1 80.31 90 GLY B CA 1
ATOM 2437 C C . GLY B 1 90 ? -3.318 -2.797 -8.109 1 80.31 90 GLY B C 1
ATOM 2438 O O . GLY B 1 90 ? -4.32 -3.51 -8.227 1 80.31 90 GLY B O 1
ATOM 2439 N N . GLY B 1 91 ? -3.262 -1.857 -7.309 1 72.56 91 GLY B N 1
ATOM 2440 C CA . GLY B 1 91 ? -4.348 -1.468 -6.422 1 72.56 91 GLY B CA 1
ATOM 2441 C C . GLY B 1 91 ? -5.367 -0.564 -7.09 1 72.56 91 GLY B C 1
ATOM 2442 O O . GLY B 1 91 ? -6 0.26 -6.43 1 72.56 91 GLY B O 1
ATOM 2443 N N . PHE B 1 92 ? -5.551 -0.624 -8.414 1 74.44 92 PHE B N 1
ATOM 2444 C CA . PHE B 1 92 ? -6.555 0.203 -9.07 1 74.44 92 PHE B CA 1
ATOM 2445 C C . PHE B 1 92 ? -7.355 -0.616 -10.078 1 74.44 92 PHE B C 1
ATOM 2447 O O . PHE B 1 92 ? -6.82 -1.536 -10.703 1 74.44 92 PHE B O 1
ATOM 2454 N N . ASP B 1 93 ? -8.641 -0.259 -9.961 1 74.81 93 ASP B N 1
ATOM 2455 C CA . ASP B 1 93 ? -9.445 -0.785 -11.062 1 74.81 93 ASP B CA 1
ATOM 2456 C C . ASP B 1 93 ? -9.016 -0.176 -12.391 1 74.81 93 ASP B C 1
ATOM 2458 O O . ASP B 1 93 ? -9.016 1.047 -12.555 1 74.81 93 ASP B O 1
ATOM 2462 N N . SER B 1 94 ? -8.562 -1.083 -13.242 1 83.38 94 SER B N 1
ATOM 2463 C CA . SER B 1 94 ? -8.102 -0.622 -14.547 1 83.38 94 SER B CA 1
ATOM 2464 C C . SER B 1 94 ? -8.578 -1.552 -15.656 1 83.38 94 SER B C 1
ATOM 2466 O O . SER B 1 94 ? -8.961 -2.693 -15.398 1 83.38 94 SER B O 1
ATOM 2468 N N . GLU B 1 95 ? -8.562 -0.959 -16.812 1 86.5 95 GLU B N 1
ATOM 2469 C CA . GLU B 1 95 ? -8.945 -1.749 -17.969 1 86.5 95 GLU B CA 1
ATOM 2470 C C . GLU B 1 95 ? -8.008 -2.932 -18.172 1 86.5 95 GLU B C 1
ATOM 2472 O O . GLU B 1 95 ? -8.445 -4.035 -18.5 1 86.5 95 GLU B O 1
ATOM 2477 N N . ILE B 1 96 ? -6.77 -2.711 -17.969 1 92.31 96 ILE B N 1
ATOM 2478 C CA . ILE B 1 96 ? -5.789 -3.766 -18.188 1 92.31 96 ILE B CA 1
ATOM 2479 C C . ILE B 1 96 ? -6 -4.895 -17.188 1 92.31 96 ILE B C 1
ATOM 2481 O O . ILE B 1 96 ? -5.859 -6.07 -17.531 1 92.31 96 ILE B O 1
ATOM 2485 N N . GLN B 1 97 ? -6.324 -4.57 -15.969 1 91.81 97 GLN B N 1
ATOM 2486 C CA . GLN B 1 97 ? -6.621 -5.602 -14.984 1 91.81 97 GLN B CA 1
ATOM 2487 C C . GLN B 1 97 ? -7.859 -6.402 -15.383 1 91.81 97 GLN B C 1
ATOM 2489 O O . GLN B 1 97 ? -7.879 -7.629 -15.258 1 91.81 97 GLN B O 1
ATOM 2494 N N . ARG B 1 98 ? -8.828 -5.711 -15.867 1 88.5 98 ARG B N 1
ATOM 2495 C CA . ARG B 1 98 ? -10.062 -6.375 -16.281 1 88.5 98 ARG B CA 1
ATOM 2496 C C . ARG B 1 98 ? -9.797 -7.348 -17.438 1 88.5 98 ARG B C 1
ATOM 2498 O O . ARG B 1 98 ? -10.32 -8.461 -17.438 1 88.5 98 ARG B O 1
ATOM 2505 N N . HIS B 1 99 ? -9.016 -6.914 -18.359 1 91.81 99 HIS B N 1
ATOM 2506 C CA . HIS B 1 99 ? -8.648 -7.785 -19.469 1 91.81 99 HIS B CA 1
ATOM 2507 C C . HIS B 1 99 ? -7.891 -9.016 -18.984 1 91.81 99 HIS B C 1
ATOM 2509 O O . HIS B 1 99 ? -8.141 -10.125 -19.453 1 91.81 99 HIS B O 1
ATOM 2515 N N . ALA B 1 100 ? -6.992 -8.812 -18.062 1 94.56 100 ALA B N 1
ATOM 2516 C CA . ALA B 1 100 ? -6.25 -9.938 -17.5 1 94.56 100 ALA B CA 1
ATOM 2517 C C . ALA B 1 100 ? -7.184 -10.914 -16.797 1 94.56 100 ALA B C 1
ATOM 2519 O O . ALA B 1 100 ? -7.039 -12.133 -16.953 1 94.56 100 ALA B O 1
ATOM 2520 N N . MET B 1 101 ? -8.102 -10.367 -16.078 1 92.25 101 MET B N 1
ATOM 2521 C CA . MET B 1 101 ? -9.047 -11.188 -15.328 1 92.25 101 MET B CA 1
ATOM 2522 C C . MET B 1 101 ? -9.898 -12.047 -16.266 1 92.25 101 MET B C 1
ATOM 2524 O O . MET B 1 101 ? -10.195 -13.203 -15.953 1 92.25 101 MET B O 1
ATOM 2528 N N . LEU B 1 102 ? -10.188 -11.508 -17.375 1 91.06 102 LEU B N 1
ATOM 2529 C CA . LEU B 1 102 ? -11 -12.234 -18.344 1 91.06 102 LEU B CA 1
ATOM 2530 C C . LEU B 1 102 ? -10.234 -13.414 -18.922 1 91.06 102 LEU B C 1
ATOM 2532 O O . LEU B 1 102 ? -10.828 -14.359 -19.453 1 91.06 102 LEU B O 1
ATOM 2536 N N . MET B 1 103 ? -8.93 -13.352 -18.844 1 93.56 103 MET B N 1
ATOM 2537 C CA . MET B 1 103 ? -8.094 -14.414 -19.375 1 93.56 103 MET B CA 1
ATOM 2538 C C . MET B 1 103 ? -7.738 -15.43 -18.297 1 93.56 103 MET B C 1
ATOM 2540 O O . MET B 1 103 ? -7.133 -16.469 -18.578 1 93.56 103 MET B O 1
ATOM 2544 N N . ALA B 1 104 ? -8.156 -15.211 -17.125 1 96 104 ALA B N 1
ATOM 2545 C CA . ALA B 1 104 ? -7.676 -15.977 -15.977 1 96 104 ALA B CA 1
ATOM 2546 C C . ALA B 1 104 ? -8.383 -17.328 -15.875 1 96 104 ALA B C 1
ATOM 2548 O O . ALA B 1 104 ? -9.516 -17.469 -16.344 1 96 104 ALA B O 1
ATOM 2549 N N . ASN B 1 105 ? -7.684 -18.266 -15.352 1 96.38 105 ASN B N 1
ATOM 2550 C CA . ASN B 1 105 ? -8.32 -19.469 -14.82 1 96.38 105 ASN B CA 1
ATOM 2551 C C . ASN B 1 105 ? -8.719 -19.297 -13.359 1 96.38 105 ASN B C 1
ATOM 2553 O O . ASN B 1 105 ? -9.766 -19.781 -12.938 1 96.38 105 ASN B O 1
ATOM 2557 N N . VAL B 1 106 ? -7.891 -18.594 -12.664 1 96.94 106 VAL B N 1
ATOM 2558 C CA . VAL B 1 106 ? -8.133 -18.297 -11.258 1 96.94 106 VAL B CA 1
ATOM 2559 C C . VAL B 1 106 ? -7.828 -16.828 -10.977 1 96.94 106 VAL B C 1
ATOM 2561 O O . VAL B 1 106 ? -6.816 -16.297 -11.438 1 96.94 106 VAL B O 1
ATOM 2564 N N . ILE B 1 107 ? -8.758 -16.203 -10.289 1 95.94 107 ILE B N 1
ATOM 2565 C CA . ILE B 1 107 ? -8.547 -14.859 -9.781 1 95.94 107 ILE B CA 1
ATOM 2566 C C . ILE B 1 107 ? -8.461 -14.891 -8.258 1 95.94 107 ILE B C 1
ATOM 2568 O O . ILE B 1 107 ? -9.359 -15.398 -7.586 1 95.94 107 ILE B O 1
ATOM 2572 N N . LEU B 1 108 ? -7.328 -14.391 -7.758 1 97.19 108 LEU B N 1
ATOM 2573 C CA . LEU B 1 108 ? -7.137 -14.266 -6.316 1 97.19 108 LEU B CA 1
ATOM 2574 C C . LEU B 1 108 ? -7.23 -12.812 -5.879 1 97.19 108 LEU B C 1
ATOM 2576 O O . LEU B 1 108 ? -6.551 -11.945 -6.438 1 97.19 108 LEU B O 1
ATOM 2580 N N . ILE B 1 109 ? -8.016 -12.586 -4.902 1 96.12 109 ILE B N 1
ATOM 2581 C CA . ILE B 1 109 ? -8.195 -11.242 -4.355 1 96.12 109 ILE B CA 1
ATOM 2582 C C . ILE B 1 109 ? -7.719 -11.211 -2.904 1 96.12 109 ILE B C 1
ATOM 2584 O O . ILE B 1 109 ? -8.469 -11.555 -1.991 1 96.12 109 ILE B O 1
ATOM 2588 N N . PRO B 1 110 ? -6.504 -10.766 -2.697 1 97.25 110 PRO B N 1
ATOM 2589 C CA . PRO B 1 110 ? -6.035 -10.594 -1.319 1 97.25 110 PRO B CA 1
ATOM 2590 C C . PRO B 1 110 ? -6.75 -9.461 -0.588 1 97.25 110 PRO B C 1
ATOM 2592 O O . PRO B 1 110 ? -6.934 -8.383 -1.15 1 97.25 110 PRO B O 1
ATOM 2595 N N . LEU B 1 111 ? -7.156 -9.75 0.623 1 96.5 111 LEU B N 1
ATOM 2596 C CA . LEU B 1 111 ? -7.797 -8.781 1.503 1 96.5 111 LEU B CA 1
ATOM 2597 C C . LEU B 1 111 ? -7.266 -8.906 2.928 1 96.5 111 LEU B C 1
ATOM 2599 O O . LEU B 1 111 ? -6.988 -10.016 3.396 1 96.5 111 LEU B O 1
ATOM 2603 N N . ARG B 1 112 ? -7.148 -7.742 3.564 1 95.69 112 ARG B N 1
ATOM 2604 C CA . ARG B 1 112 ? -6.938 -7.773 5.008 1 95.69 112 ARG B CA 1
ATOM 2605 C C . ARG B 1 112 ? -8.266 -7.867 5.754 1 95.69 112 ARG B C 1
ATOM 2607 O O . ARG B 1 112 ? -9.297 -7.402 5.262 1 95.69 112 ARG B O 1
ATOM 2614 N N . PRO B 1 113 ? -8.219 -8.547 6.875 1 94.62 113 PRO B N 1
ATOM 2615 C CA . PRO B 1 113 ? -9.461 -8.602 7.648 1 94.62 113 PRO B CA 1
ATOM 2616 C C . PRO B 1 113 ? -9.766 -7.293 8.375 1 94.62 113 PRO B C 1
ATOM 2618 O O . PRO B 1 113 ? -9.859 -7.273 9.602 1 94.62 113 PRO B O 1
ATOM 2621 N N . LYS B 1 114 ? -9.93 -6.305 7.547 1 90.44 114 LYS B N 1
ATOM 2622 C CA . LYS B 1 114 ? -10.219 -4.945 7.996 1 90.44 114 LYS B CA 1
ATOM 2623 C C . LYS B 1 114 ? -11.43 -4.375 7.273 1 90.44 114 LYS B C 1
ATOM 2625 O O . LYS B 1 114 ? -11.719 -4.75 6.137 1 90.44 114 LYS B O 1
ATOM 2630 N N . ARG B 1 115 ? -12.094 -3.484 7.957 1 86.06 115 ARG B N 1
ATOM 2631 C CA . ARG B 1 115 ? -13.328 -2.902 7.426 1 86.06 115 ARG B CA 1
ATOM 2632 C C . ARG B 1 115 ? -13.078 -2.242 6.07 1 86.06 115 ARG B C 1
ATOM 2634 O O . ARG B 1 115 ? -13.859 -2.426 5.133 1 86.06 115 ARG B O 1
ATOM 2641 N N . ARG B 1 116 ? -12.016 -1.536 5.977 1 85.75 116 ARG B N 1
ATOM 2642 C CA . ARG B 1 116 ? -11.727 -0.778 4.762 1 85.75 116 ARG B CA 1
ATOM 2643 C C . ARG B 1 116 ? -11.516 -1.709 3.574 1 85.75 116 ARG B C 1
ATOM 2645 O O . ARG B 1 116 ? -11.914 -1.396 2.453 1 85.75 116 ARG B O 1
ATOM 2652 N N . ASP B 1 117 ? -10.797 -2.764 3.803 1 91.62 117 ASP B N 1
ATOM 2653 C CA . ASP B 1 117 ? -10.578 -3.734 2.734 1 91.62 117 ASP B CA 1
ATOM 2654 C C . ASP B 1 117 ? -11.891 -4.398 2.322 1 91.62 117 ASP B C 1
ATOM 2656 O O . ASP B 1 117 ? -12.148 -4.586 1.132 1 91.62 117 ASP B O 1
ATOM 2660 N N . LEU B 1 118 ? -12.695 -4.711 3.289 1 91.94 118 LEU B N 1
ATOM 2661 C CA . LEU B 1 118 ? -13.953 -5.395 3.006 1 91.94 118 LEU B CA 1
ATOM 2662 C C . LEU B 1 118 ? -14.93 -4.465 2.295 1 91.94 118 LEU B C 1
ATOM 2664 O O . LEU B 1 118 ? -15.719 -4.91 1.46 1 91.94 118 LEU B O 1
ATOM 2668 N N . LYS B 1 119 ? -14.859 -3.238 2.58 1 87.81 119 LYS B N 1
ATOM 2669 C CA . LYS B 1 119 ? -15.68 -2.25 1.895 1 87.81 119 LYS B CA 1
ATOM 2670 C C . LYS B 1 119 ? -15.344 -2.188 0.407 1 87.81 119 LYS B C 1
ATOM 2672 O O . LYS B 1 119 ? -16.219 -1.884 -0.417 1 87.81 119 LYS B O 1
ATOM 2677 N N . SER B 1 120 ? -14.156 -2.508 0.09 1 87.69 120 SER B N 1
ATOM 2678 C CA . SER B 1 120 ? -13.711 -2.451 -1.299 1 87.69 120 SER B CA 1
ATOM 2679 C C . SER B 1 120 ? -14.359 -3.551 -2.133 1 87.69 120 SER B C 1
ATOM 2681 O O . SER B 1 120 ? -14.336 -3.502 -3.363 1 87.69 120 SER B O 1
ATOM 2683 N N . LEU B 1 121 ? -14.945 -4.535 -1.536 1 88.56 121 LEU B N 1
ATOM 2684 C CA . LEU B 1 121 ? -15.609 -5.633 -2.23 1 88.56 121 LEU B CA 1
ATOM 2685 C C . LEU B 1 121 ? -16.781 -5.121 -3.072 1 88.56 121 LEU B C 1
ATOM 2687 O O . LEU B 1 121 ? -17.109 -5.711 -4.102 1 88.56 121 LEU B O 1
ATOM 2691 N N . ARG B 1 122 ? -17.281 -4.016 -2.633 1 85.56 122 ARG B N 1
ATOM 2692 C CA . ARG B 1 122 ? -18.391 -3.422 -3.389 1 85.56 122 ARG B CA 1
ATOM 2693 C C . ARG B 1 122 ? -17.922 -2.979 -4.77 1 85.56 122 ARG B C 1
ATOM 2695 O O . ARG B 1 122 ? -18.688 -3.023 -5.734 1 85.56 122 ARG B O 1
ATOM 2702 N N . ASP B 1 123 ? -16.734 -2.602 -4.805 1 82.94 123 ASP B N 1
ATOM 2703 C CA . ASP B 1 123 ? -16.156 -2.152 -6.066 1 82.94 123 ASP B CA 1
ATOM 2704 C C . ASP B 1 123 ? -15.773 -3.338 -6.949 1 82.94 123 ASP B C 1
ATOM 2706 O O . ASP B 1 123 ? -15.625 -3.193 -8.164 1 82.94 123 ASP B O 1
ATOM 2710 N N . ILE B 1 124 ? -15.578 -4.43 -6.371 1 80.88 124 ILE B N 1
ATOM 2711 C CA . ILE B 1 124 ? -15.133 -5.633 -7.07 1 80.88 124 ILE B CA 1
ATOM 2712 C C . ILE B 1 124 ? -16.344 -6.379 -7.617 1 80.88 124 ILE B C 1
ATOM 2714 O O . ILE B 1 124 ? -16.25 -7.094 -8.617 1 80.88 124 ILE B O 1
ATOM 2718 N N . ASP B 1 125 ? -17.422 -6.113 -7.02 1 79.75 125 ASP B N 1
ATOM 2719 C CA . ASP B 1 125 ? -18.656 -6.855 -7.289 1 79.75 125 ASP B CA 1
ATOM 2720 C C . ASP B 1 125 ? -19.031 -6.758 -8.766 1 79.75 125 ASP B C 1
ATOM 2722 O O . ASP B 1 125 ? -19.25 -7.777 -9.43 1 79.75 125 ASP B O 1
ATOM 2726 N N . PRO B 1 126 ? -19 -5.625 -9.328 1 79 126 PRO B N 1
ATOM 2727 C CA . PRO B 1 126 ? -19.359 -5.543 -10.742 1 79 126 PRO B CA 1
ATOM 2728 C C . PRO B 1 126 ? -18.359 -6.27 -11.648 1 79 126 PRO B C 1
ATOM 2730 O O . PRO B 1 126 ? -18.75 -6.777 -12.703 1 79 126 PRO B O 1
ATOM 2733 N N . ILE B 1 127 ? -17.188 -6.301 -11.195 1 76.88 127 ILE B N 1
ATOM 2734 C CA . ILE B 1 127 ? -16.156 -6.984 -11.961 1 76.88 127 ILE B CA 1
ATOM 2735 C C . ILE B 1 127 ? -16.391 -8.492 -11.914 1 76.88 127 ILE B C 1
ATOM 2737 O O . ILE B 1 127 ? -16.359 -9.164 -12.953 1 76.88 127 ILE B O 1
ATOM 2741 N N . VAL B 1 128 ? -16.625 -8.984 -10.766 1 78.75 128 VAL B N 1
ATOM 2742 C CA . VAL B 1 128 ? -16.891 -10.406 -10.562 1 78.75 128 VAL B CA 1
ATOM 2743 C C . VAL B 1 128 ? -18.094 -10.82 -11.398 1 78.75 128 VAL B C 1
ATOM 2745 O O . VAL B 1 128 ? -18.062 -11.844 -12.094 1 78.75 128 VAL B O 1
ATOM 2748 N N . ASP B 1 129 ? -19.062 -9.969 -11.352 1 82.56 129 ASP B N 1
ATOM 2749 C CA . ASP B 1 129 ? -20.281 -10.273 -12.102 1 82.56 129 ASP B CA 1
ATOM 2750 C C . ASP B 1 129 ? -20 -10.305 -13.609 1 82.56 129 ASP B C 1
ATOM 2752 O O . ASP B 1 129 ? -20.5 -11.195 -14.312 1 82.56 129 ASP B O 1
ATOM 2756 N N . SER B 1 130 ? -19.312 -9.4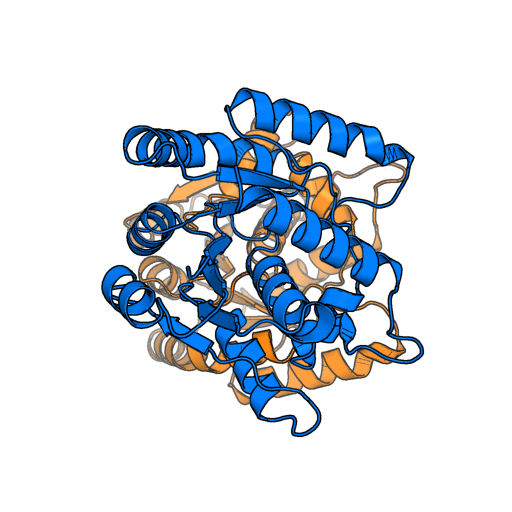22 -13.984 1 82.94 130 SER B N 1
ATOM 2757 C CA . SER B 1 130 ? -18.984 -9.336 -15.406 1 82.94 130 SER B CA 1
ATOM 2758 C C . SER B 1 130 ? -18.156 -10.531 -15.852 1 82.94 130 SER B C 1
ATOM 2760 O O . SER B 1 130 ? -18.453 -11.156 -16.875 1 82.94 130 SER B O 1
ATOM 2762 N N . VAL B 1 131 ? -17.219 -10.859 -15.109 1 79.88 131 VAL B N 1
ATOM 2763 C CA . VAL B 1 131 ? -16.312 -11.953 -15.438 1 79.88 131 VAL B CA 1
ATOM 2764 C C . VAL B 1 131 ? -17.062 -13.281 -15.398 1 79.88 131 VAL B C 1
ATOM 2766 O O . VAL B 1 131 ? -16.938 -14.102 -16.312 1 79.88 131 VAL B O 1
ATOM 2769 N N . SER B 1 132 ? -17.875 -13.414 -14.383 1 82.12 132 SER B N 1
ATOM 2770 C CA . SER B 1 132 ? -18.625 -14.664 -14.203 1 82.12 132 SER B CA 1
ATOM 2771 C C . SER B 1 132 ? -19.656 -14.852 -15.312 1 82.12 132 SER B C 1
ATOM 2773 O O . SER B 1 132 ? -19.938 -15.984 -15.711 1 82.12 132 SER B O 1
ATOM 2775 N N . SER B 1 133 ? -20.188 -13.758 -15.727 1 83.62 133 SER B N 1
ATOM 2776 C CA . SER B 1 133 ? -21.188 -13.836 -16.781 1 83.62 133 SER B CA 1
ATOM 2777 C C . SER B 1 133 ? -20.547 -14.203 -18.125 1 83.62 133 SER B C 1
ATOM 2779 O O . SER B 1 133 ? -21.172 -14.859 -18.953 1 83.62 133 SER B O 1
ATOM 2781 N N . MET B 1 134 ? -19.375 -13.805 -18.312 1 83.25 134 MET B N 1
ATOM 2782 C CA . MET B 1 134 ? -18.672 -14.047 -19.562 1 83.25 134 MET B CA 1
ATOM 2783 C C . MET B 1 134 ? -18.031 -15.438 -19.578 1 83.25 134 MET B C 1
ATOM 2785 O O . MET B 1 134 ? -18.031 -16.109 -20.609 1 83.25 134 MET B O 1
ATOM 2789 N N . ASN B 1 135 ? -17.469 -15.812 -18.469 1 83.31 135 ASN B N 1
ATOM 2790 C CA . ASN B 1 135 ? -16.797 -17.109 -18.344 1 83.31 135 ASN B CA 1
ATOM 2791 C C . ASN B 1 135 ? -17 -17.719 -16.969 1 83.31 135 ASN B C 1
ATOM 2793 O O . ASN B 1 135 ? -16.312 -17.359 -16.016 1 83.31 135 ASN B O 1
ATOM 2797 N N . ASP B 1 136 ? -17.828 -18.672 -16.906 1 82.56 136 ASP B N 1
ATOM 2798 C CA . ASP B 1 136 ? -18.219 -19.25 -15.617 1 82.56 136 ASP B CA 1
ATOM 2799 C C . ASP B 1 136 ? -17.172 -20.266 -15.141 1 82.56 136 ASP B C 1
ATOM 2801 O O . ASP B 1 136 ? -17.281 -20.812 -14.039 1 82.56 136 ASP B O 1
ATOM 2805 N N . LYS B 1 137 ? -16.172 -20.391 -15.93 1 89.62 137 LYS B N 1
ATOM 2806 C CA . LYS B 1 137 ? -15.117 -21.328 -15.547 1 89.62 137 LYS B CA 1
ATOM 2807 C C . LYS B 1 137 ? -14.047 -20.625 -14.711 1 89.62 137 LYS B C 1
ATOM 2809 O O . LYS B 1 137 ? -13.234 -21.297 -14.062 1 89.62 137 LYS B O 1
ATOM 2814 N N . ILE B 1 138 ? -14.109 -19.359 -14.711 1 93.12 138 ILE B N 1
ATOM 2815 C CA . ILE B 1 138 ? -13.125 -18.609 -13.938 1 93.12 138 ILE B CA 1
ATOM 2816 C C . ILE B 1 138 ? -13.438 -18.734 -12.445 1 93.12 138 ILE B C 1
ATOM 2818 O O . ILE B 1 138 ? -14.57 -18.5 -12.023 1 93.12 138 ILE B O 1
ATOM 2822 N N . LYS B 1 139 ? -12.477 -19.172 -11.695 1 95 139 LYS B N 1
ATOM 2823 C CA . LYS B 1 139 ? -12.633 -19.281 -10.242 1 95 139 LYS B CA 1
ATOM 2824 C C . LYS B 1 139 ? -12.156 -18.016 -9.547 1 95 139 LYS B C 1
ATOM 2826 O O . LYS B 1 139 ? -10.984 -17.641 -9.648 1 95 139 LYS B O 1
ATOM 2831 N N . ILE B 1 140 ? -13.062 -17.406 -8.844 1 94.69 140 ILE B N 1
ATOM 2832 C CA . ILE B 1 140 ? -12.727 -16.203 -8.086 1 94.69 140 ILE B CA 1
ATOM 2833 C C . ILE B 1 140 ? -12.664 -16.531 -6.598 1 94.69 140 ILE B C 1
ATOM 2835 O O . ILE B 1 140 ? -13.625 -17.062 -6.031 1 94.69 140 ILE B O 1
ATOM 2839 N N . ARG B 1 141 ? -11.508 -16.25 -6.027 1 96.5 141 ARG B N 1
ATOM 2840 C CA . ARG B 1 141 ? -11.273 -16.547 -4.621 1 96.5 141 ARG B CA 1
ATOM 2841 C C . ARG B 1 141 ? -10.719 -15.336 -3.877 1 96.5 141 ARG B C 1
ATOM 2843 O O . ARG B 1 141 ? -9.891 -14.602 -4.414 1 96.5 141 ARG B O 1
ATOM 2850 N N . ALA B 1 142 ? -11.172 -15.125 -2.658 1 97 142 ALA B N 1
ATOM 2851 C CA . ALA B 1 142 ? -10.578 -14.133 -1.771 1 97 142 ALA B CA 1
ATOM 2852 C C . ALA B 1 142 ? -9.602 -14.781 -0.793 1 97 142 ALA B C 1
ATOM 2854 O O . ALA B 1 142 ? -9.906 -15.812 -0.195 1 97 142 ALA B O 1
ATOM 2855 N N . VAL B 1 143 ? -8.438 -14.148 -0.655 1 98 143 VAL B N 1
ATOM 2856 C CA . VAL B 1 143 ? -7.414 -14.641 0.265 1 98 143 VAL B CA 1
ATOM 2857 C C . VAL B 1 143 ? -7.227 -13.648 1.41 1 98 143 VAL B C 1
ATOM 2859 O O . VAL B 1 143 ? -6.879 -12.492 1.183 1 98 143 VAL B O 1
ATOM 2862 N N . MET B 1 144 ? -7.465 -14.156 2.664 1 98.19 144 MET B N 1
ATOM 2863 C CA . MET B 1 144 ? -7.141 -13.297 3.803 1 98.19 144 MET B CA 1
ATOM 2864 C C . MET B 1 144 ? -5.629 -13.172 3.973 1 98.19 144 MET B C 1
ATOM 2866 O O . MET B 1 144 ? -4.938 -14.164 4.207 1 98.19 144 MET B O 1
ATOM 2870 N N . ASN B 1 145 ? -5.199 -11.977 3.777 1 97.81 145 ASN B N 1
ATOM 2871 C CA . ASN B 1 145 ? -3.775 -11.672 3.85 1 97.81 145 ASN B CA 1
ATOM 2872 C C . ASN B 1 145 ? -3.463 -10.703 4.984 1 97.81 145 ASN B C 1
ATOM 2874 O O . ASN B 1 145 ? -4.352 -9.992 5.461 1 97.81 145 ASN B O 1
ATOM 2878 N N . GLN B 1 146 ? -2.227 -10.742 5.469 1 95.5 146 GLN B N 1
ATOM 2879 C CA . GLN B 1 146 ? -1.757 -9.914 6.574 1 95.5 146 GLN B CA 1
ATOM 2880 C C . GLN B 1 146 ? -2.656 -10.062 7.797 1 95.5 146 GLN B C 1
ATOM 2882 O O . GLN B 1 146 ? -3.055 -9.07 8.406 1 95.5 146 GLN B O 1
ATOM 2887 N N . CYS B 1 147 ? -3.064 -11.258 8.094 1 96.25 147 CYS B N 1
ATOM 2888 C CA . CYS B 1 147 ? -3.893 -11.562 9.258 1 96.25 147 CYS B CA 1
ATOM 2889 C C . CYS B 1 147 ? -3.102 -11.398 10.547 1 96.25 147 CYS B C 1
ATOM 2891 O O . CYS B 1 147 ? -1.913 -11.719 10.602 1 96.25 147 CYS B O 1
ATOM 2893 N N . PRO B 1 148 ? -3.791 -10.867 11.562 1 90.31 148 PRO B N 1
ATOM 2894 C CA . PRO B 1 148 ? -3.137 -10.914 12.867 1 90.31 148 PRO B CA 1
ATOM 2895 C C . PRO B 1 148 ? -2.98 -12.336 13.406 1 90.31 148 PRO B C 1
ATOM 2897 O O . PRO B 1 148 ? -3.861 -13.172 13.203 1 90.31 148 PRO B O 1
ATOM 2900 N N . SER B 1 149 ? -1.886 -12.594 14.086 1 89.19 149 SER B N 1
ATOM 2901 C CA . SER B 1 149 ? -1.593 -13.961 14.508 1 89.19 149 SER B CA 1
ATOM 2902 C C . SER B 1 149 ? -2.129 -14.227 15.914 1 89.19 149 SER B C 1
ATOM 2904 O O . SER B 1 149 ? -2.213 -15.383 16.328 1 89.19 149 SER B O 1
ATOM 2906 N N . LEU B 1 150 ? -2.551 -13.203 16.562 1 87.19 150 LEU B N 1
ATOM 2907 C CA . LEU B 1 150 ? -3.041 -13.383 17.922 1 87.19 150 LEU B CA 1
ATOM 2908 C C . LEU B 1 150 ? -4.352 -14.164 17.938 1 87.19 150 LEU B C 1
ATOM 2910 O O . LEU B 1 150 ? -5.285 -13.828 17.203 1 87.19 150 LEU B O 1
ATOM 2914 N N . PRO B 1 151 ? -4.395 -15.125 18.781 1 88.06 151 PRO B N 1
ATOM 2915 C CA . PRO B 1 151 ? -5.598 -15.961 18.844 1 88.06 151 PRO B CA 1
ATOM 2916 C C . PRO B 1 151 ? -6.863 -15.148 19.109 1 88.06 151 PRO B C 1
ATOM 2918 O O . PRO B 1 151 ? -7.93 -15.469 18.578 1 88.06 151 PRO B O 1
ATOM 2921 N N . SER B 1 152 ? -6.777 -14.094 19.906 1 87.19 152 SER B N 1
ATOM 2922 C CA . SER B 1 152 ? -7.93 -13.266 20.25 1 87.19 152 SER B CA 1
ATOM 2923 C C . SER B 1 152 ? -8.492 -12.562 19.016 1 87.19 152 SER B C 1
ATOM 2925 O O . SER B 1 152 ? -9.617 -12.07 19.047 1 87.19 152 SER B O 1
ATOM 2927 N N . GLN B 1 153 ? -7.738 -12.617 17.922 1 87.69 153 GLN B N 1
ATOM 2928 C CA . GLN B 1 153 ? -8.156 -11.906 16.719 1 87.69 153 GLN B CA 1
ATOM 2929 C C . GLN B 1 153 ? -8.688 -12.883 15.664 1 87.69 153 GLN B C 1
ATOM 2931 O O . GLN B 1 153 ? -9.023 -12.477 14.547 1 87.69 153 GLN B O 1
ATOM 2936 N N . ALA B 1 154 ? -8.75 -14.148 16.031 1 92.5 154 ALA B N 1
ATOM 2937 C CA . ALA B 1 154 ? -9.195 -15.172 15.086 1 92.5 154 ALA B CA 1
ATOM 2938 C C . ALA B 1 154 ? -10.617 -14.898 14.609 1 92.5 154 ALA B C 1
ATOM 2940 O O . ALA B 1 154 ? -10.938 -15.117 13.438 1 92.5 154 ALA B O 1
ATOM 2941 N N . ALA B 1 155 ? -11.43 -14.414 15.469 1 94.06 155 ALA B N 1
ATOM 2942 C CA . ALA B 1 155 ? -12.836 -14.164 15.141 1 94.06 155 ALA B CA 1
ATOM 2943 C C . ALA B 1 155 ? -12.961 -13.125 14.031 1 94.06 155 ALA B C 1
ATOM 2945 O O . ALA B 1 155 ? -13.875 -13.203 13.203 1 94.06 155 ALA B O 1
ATOM 2946 N N . ARG B 1 156 ? -12.094 -12.227 14 1 92.38 156 ARG B N 1
ATOM 2947 C CA . ARG B 1 156 ? -12.094 -11.172 12.992 1 92.38 156 ARG B CA 1
ATOM 2948 C C . ARG B 1 156 ? -11.859 -11.75 11.602 1 92.38 156 ARG B C 1
ATOM 2950 O O . ARG B 1 156 ? -12.453 -11.289 10.625 1 92.38 156 ARG B O 1
ATOM 2957 N N . ILE B 1 157 ? -11.016 -12.695 11.531 1 96.62 157 ILE B N 1
ATOM 2958 C CA . ILE B 1 157 ? -10.688 -13.336 10.266 1 96.62 157 ILE B CA 1
ATOM 2959 C C . ILE B 1 157 ? -11.891 -14.133 9.766 1 96.62 157 ILE B C 1
ATOM 2961 O O . ILE B 1 157 ? -12.266 -14.039 8.586 1 96.62 157 ILE B O 1
ATOM 2965 N N . ILE B 1 158 ? -12.516 -14.836 10.648 1 96.69 158 ILE B N 1
ATOM 2966 C CA . ILE B 1 158 ? -13.695 -15.633 10.305 1 96.69 158 ILE B CA 1
ATOM 2967 C C . ILE B 1 158 ? -14.812 -14.711 9.82 1 96.69 158 ILE B C 1
ATOM 2969 O O . ILE B 1 158 ? -15.43 -14.961 8.781 1 96.69 158 ILE B O 1
ATOM 2973 N N . ALA B 1 159 ? -15.023 -13.656 10.523 1 96.56 159 ALA B N 1
ATOM 2974 C CA . ALA B 1 159 ? -16.062 -12.688 10.156 1 96.56 159 ALA B CA 1
ATOM 2975 C C . ALA B 1 159 ? -15.781 -12.078 8.789 1 96.56 159 ALA B C 1
ATOM 2977 O O . ALA B 1 159 ? -16.703 -11.875 7.992 1 96.56 159 ALA B O 1
ATOM 2978 N N . ALA B 1 160 ? -14.562 -11.773 8.555 1 96.88 160 ALA B N 1
ATOM 2979 C CA . ALA B 1 160 ? -14.18 -11.203 7.266 1 96.88 160 ALA B CA 1
ATOM 2980 C C . ALA B 1 160 ? -14.484 -12.172 6.125 1 96.88 160 ALA B C 1
ATOM 2982 O O . ALA B 1 160 ? -15 -11.773 5.082 1 96.88 160 ALA B O 1
ATOM 2983 N N . LYS B 1 161 ? -14.18 -13.461 6.34 1 97.38 161 LYS B N 1
ATOM 2984 C CA . LYS B 1 161 ? -14.461 -14.469 5.324 1 97.38 161 LYS B CA 1
ATOM 2985 C C . LYS B 1 161 ? -15.961 -14.602 5.078 1 97.38 161 LYS B C 1
ATOM 2987 O O . LYS B 1 161 ? -16.391 -14.766 3.939 1 97.38 161 LYS B O 1
ATOM 2992 N N . GLU B 1 162 ? -16.688 -14.484 6.082 1 96.81 162 GLU B N 1
ATOM 2993 C CA . GLU B 1 162 ? -18.141 -14.531 5.941 1 96.81 162 GLU B CA 1
ATOM 2994 C C . GLU B 1 162 ? -18.656 -13.352 5.121 1 96.81 162 GLU B C 1
ATOM 2996 O O . GLU B 1 162 ? -19.531 -13.516 4.266 1 96.81 162 GLU B O 1
ATOM 3001 N N . ILE B 1 163 ? -18.141 -12.227 5.371 1 95.19 163 ILE B N 1
ATOM 3002 C CA . ILE B 1 163 ? -18.547 -11.031 4.633 1 95.19 163 ILE B CA 1
ATOM 3003 C C . ILE B 1 163 ? -18.188 -11.203 3.156 1 95.19 163 ILE B C 1
ATOM 3005 O O . ILE B 1 163 ? -19 -10.883 2.283 1 95.19 163 ILE B O 1
ATOM 3009 N N . VAL B 1 164 ? -17.016 -11.688 2.844 1 94.81 164 VAL B N 1
ATOM 3010 C CA . VAL B 1 164 ? -16.578 -11.938 1.476 1 94.81 164 VAL B CA 1
ATOM 3011 C C . VAL B 1 164 ? -17.578 -12.844 0.763 1 94.81 164 VAL B C 1
ATOM 3013 O O . VAL B 1 164 ? -17.938 -12.594 -0.392 1 94.81 164 VAL B O 1
ATOM 3016 N N . GLU B 1 165 ? -18.047 -13.828 1.434 1 93.5 165 GLU B N 1
ATOM 3017 C CA . GLU B 1 165 ? -18.938 -14.812 0.837 1 93.5 165 GLU B CA 1
ATOM 3018 C C . GLU B 1 165 ? -20.312 -14.195 0.53 1 93.5 165 GLU B C 1
ATOM 3020 O O . GLU B 1 165 ? -21 -14.633 -0.394 1 93.5 165 GLU B O 1
ATOM 3025 N N . THR B 1 166 ? -20.656 -13.18 1.236 1 91.25 166 THR B N 1
ATOM 3026 C CA . THR B 1 166 ? -21.922 -12.508 0.963 1 91.25 166 THR B CA 1
ATOM 3027 C C . THR B 1 166 ? -21.859 -11.758 -0.363 1 91.25 166 THR B C 1
ATOM 3029 O O . THR B 1 166 ? -22.891 -11.414 -0.938 1 91.25 166 THR B O 1
ATOM 3032 N N . PHE B 1 167 ? -20.719 -11.539 -0.825 1 88.44 167 PHE B N 1
ATOM 3033 C CA . PHE B 1 167 ? -20.547 -10.859 -2.105 1 88.44 167 PHE B CA 1
ATOM 3034 C C . PHE B 1 167 ? -20.422 -11.867 -3.238 1 88.44 167 PHE B C 1
ATOM 3036 O O . PHE B 1 167 ? -20.062 -11.508 -4.359 1 88.44 167 PHE B O 1
ATOM 3043 N N . GLY B 1 168 ? -20.594 -13.18 -2.922 1 85.75 168 GLY B N 1
ATOM 3044 C CA . GLY B 1 168 ? -20.562 -14.211 -3.945 1 85.75 168 GLY B CA 1
ATOM 3045 C C . GLY B 1 168 ? -19.156 -14.672 -4.289 1 85.75 168 GLY B C 1
ATOM 3046 O O . GLY B 1 168 ? -18.938 -15.297 -5.328 1 85.75 168 GLY B O 1
ATOM 3047 N N . ILE B 1 169 ? -18.25 -14.312 -3.463 1 93.06 169 ILE B N 1
ATOM 3048 C CA . ILE B 1 169 ? -16.859 -14.727 -3.65 1 93.06 169 ILE B CA 1
ATOM 3049 C C . ILE B 1 169 ? -16.5 -15.797 -2.623 1 93.06 169 ILE B C 1
ATOM 3051 O O . ILE B 1 169 ? -16.797 -15.648 -1.437 1 93.06 169 ILE B O 1
ATOM 3055 N N . GLU B 1 170 ? -15.914 -16.828 -3.111 1 94.56 170 GLU B N 1
ATOM 3056 C CA . GLU B 1 170 ? -15.492 -17.875 -2.186 1 94.56 170 GLU B CA 1
ATOM 3057 C C . GLU B 1 170 ? -14.195 -17.5 -1.478 1 94.56 170 GLU B C 1
ATOM 3059 O O . GLU B 1 170 ? -13.258 -17 -2.109 1 94.56 170 GLU B O 1
ATOM 3064 N N . ALA B 1 171 ? -14.148 -17.703 -0.159 1 97.31 171 ALA B N 1
ATOM 3065 C CA . ALA B 1 171 ? -12.938 -17.438 0.614 1 97.31 171 ALA B CA 1
ATOM 3066 C C . ALA B 1 171 ? -12 -18.656 0.586 1 97.31 171 ALA B C 1
ATOM 3068 O O . ALA B 1 171 ? -12.438 -19.781 0.793 1 97.31 171 ALA B O 1
ATOM 3069 N N . VAL B 1 172 ? -10.758 -18.391 0.285 1 98.12 172 VAL B N 1
ATOM 3070 C CA . VAL B 1 172 ? -9.766 -19.453 0.384 1 98.12 172 VAL B CA 1
ATOM 3071 C C . VAL B 1 172 ? -9.672 -19.938 1.826 1 98.12 172 VAL B C 1
ATOM 3073 O O . VAL B 1 172 ? -9.672 -19.141 2.764 1 98.12 172 VAL B O 1
ATOM 3076 N N . PRO B 1 173 ? -9.602 -21.219 2.006 1 97.56 173 PRO B N 1
ATOM 3077 C CA . PRO B 1 173 ? -9.539 -21.734 3.379 1 97.56 173 PRO B CA 1
ATOM 3078 C C . PRO B 1 173 ? -8.211 -21.406 4.066 1 97.56 173 PRO B C 1
ATOM 3080 O O . PRO B 1 173 ? -8.125 -21.453 5.297 1 97.56 173 PRO B O 1
ATOM 3083 N N . VAL B 1 174 ? -7.191 -21.031 3.361 1 97.75 174 VAL B N 1
ATOM 3084 C CA . VAL B 1 174 ? -5.867 -20.734 3.883 1 97.75 174 VAL B CA 1
ATOM 3085 C C . VAL B 1 174 ? -5.785 -19.25 4.238 1 97.75 174 VAL B C 1
ATOM 3087 O O . VAL B 1 174 ? -6.262 -18.391 3.484 1 97.75 174 VAL B O 1
ATOM 3090 N N . ASN B 1 175 ? -5.266 -18.938 5.438 1 97.81 175 ASN B N 1
ATOM 3091 C CA . ASN B 1 175 ? -4.977 -17.562 5.836 1 97.81 175 ASN B CA 1
ATOM 3092 C C . ASN B 1 175 ? -3.482 -17.266 5.785 1 97.81 175 ASN B C 1
ATOM 3094 O O . ASN B 1 175 ? -2.664 -18.109 6.156 1 97.81 175 ASN B O 1
ATOM 3098 N N . LEU B 1 176 ? -3.146 -16.125 5.266 1 98.38 176 LEU B N 1
ATOM 3099 C CA . LEU B 1 176 ? -1.77 -15.656 5.32 1 98.38 176 LEU B CA 1
ATOM 3100 C C . LEU B 1 176 ? -1.599 -14.617 6.434 1 98.38 176 LEU B C 1
ATOM 3102 O O . LEU B 1 176 ? -2.375 -13.664 6.523 1 98.38 176 LEU B O 1
ATOM 3106 N N . TYR B 1 177 ? -0.601 -14.781 7.223 1 96.75 177 TYR B N 1
ATOM 3107 C CA . TYR B 1 177 ? -0.453 -13.945 8.406 1 96.75 177 TYR B CA 1
ATOM 3108 C C . TYR B 1 177 ? 0.639 -12.906 8.211 1 96.75 177 TYR B C 1
ATOM 3110 O O . TYR B 1 177 ? 1.509 -13.062 7.348 1 96.75 177 TYR B O 1
ATOM 3118 N N . ASN B 1 178 ? 0.464 -11.836 8.898 1 92.56 178 ASN B N 1
ATOM 3119 C CA . ASN B 1 178 ? 1.5 -10.805 8.891 1 92.56 178 ASN B CA 1
ATOM 3120 C C . ASN B 1 178 ? 2.816 -11.336 9.453 1 92.56 178 ASN B C 1
ATOM 3122 O O . ASN B 1 178 ? 2.867 -11.781 10.602 1 92.56 178 ASN B O 1
ATOM 3126 N N . ARG B 1 179 ? 3.848 -11.281 8.625 1 91.81 179 ARG B N 1
ATOM 3127 C CA . ARG B 1 179 ? 5.164 -11.758 9.039 1 91.81 179 ARG B CA 1
ATOM 3128 C C . ARG B 1 179 ? 6.27 -10.883 8.453 1 91.81 179 ARG B C 1
ATOM 3130 O O . ARG B 1 179 ? 6.188 -10.453 7.305 1 91.81 179 ARG B O 1
ATOM 3137 N N . ASN B 1 180 ? 7.379 -10.648 9.164 1 86.44 180 ASN B N 1
ATOM 3138 C CA . ASN B 1 180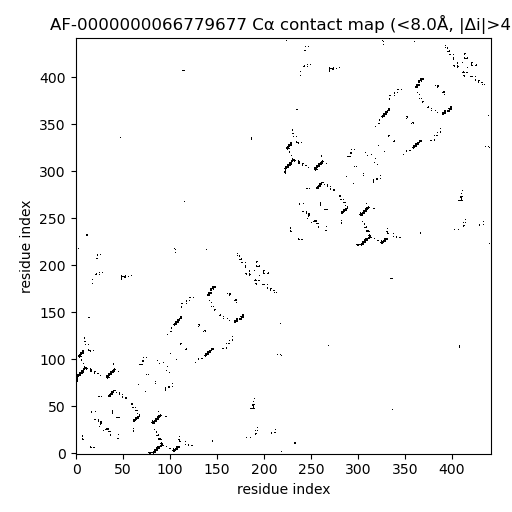 ? 8.484 -9.789 8.75 1 86.44 180 ASN B CA 1
ATOM 3139 C C . ASN B 1 180 ? 9.273 -10.406 7.602 1 86.44 180 ASN B C 1
ATOM 3141 O O . ASN B 1 180 ? 9.883 -9.688 6.801 1 86.44 180 ASN B O 1
ATOM 3145 N N . VAL B 1 181 ? 9.203 -11.688 7.5 1 93.88 181 VAL B N 1
ATOM 3146 C CA . VAL B 1 181 ? 10.023 -12.406 6.535 1 93.88 181 VAL B CA 1
ATOM 3147 C C . VAL B 1 181 ? 9.672 -11.961 5.117 1 93.88 181 VAL B C 1
ATOM 3149 O O . VAL B 1 181 ? 10.516 -11.969 4.223 1 93.88 181 VAL B O 1
ATOM 3152 N N . TYR B 1 182 ? 8.43 -11.539 4.891 1 94.62 182 TYR B N 1
ATOM 3153 C CA . TYR B 1 182 ? 8.008 -11.125 3.561 1 94.62 182 TYR B CA 1
ATOM 3154 C C . TYR B 1 182 ? 8.766 -9.875 3.113 1 94.62 182 TYR B C 1
ATOM 3156 O O . TYR B 1 182 ? 9.234 -9.797 1.977 1 94.62 182 TYR B O 1
ATOM 3164 N N . ASP B 1 183 ? 8.875 -8.961 4.008 1 88.5 183 ASP B N 1
ATOM 3165 C CA . ASP B 1 183 ? 9.594 -7.727 3.703 1 88.5 183 ASP B CA 1
ATOM 3166 C C . ASP B 1 183 ? 11.078 -8.008 3.443 1 88.5 183 ASP B C 1
ATOM 3168 O O . ASP B 1 183 ? 11.664 -7.469 2.506 1 88.5 183 ASP B O 1
ATOM 3172 N N . ASP B 1 184 ? 11.641 -8.828 4.262 1 88.25 184 ASP B N 1
ATOM 3173 C CA . ASP B 1 184 ? 13.055 -9.164 4.121 1 88.25 184 ASP B CA 1
ATOM 3174 C C . ASP B 1 184 ? 13.32 -9.867 2.793 1 88.25 184 ASP B C 1
ATOM 3176 O O . ASP B 1 184 ? 14.297 -9.555 2.107 1 88.25 184 ASP B O 1
ATOM 3180 N N . ALA B 1 185 ? 12.469 -10.781 2.492 1 94 185 ALA B N 1
ATOM 3181 C CA . ALA B 1 185 ? 12.617 -11.539 1.25 1 94 185 ALA B CA 1
ATOM 3182 C C . ALA B 1 185 ? 12.5 -10.617 0.036 1 94 185 ALA B C 1
ATOM 3184 O O . ALA B 1 185 ? 13.328 -10.688 -0.88 1 94 185 ALA B O 1
ATOM 3185 N N . GLU B 1 186 ? 11.523 -9.805 0.056 1 91.62 186 GLU B N 1
ATOM 3186 C CA . GLU B 1 186 ? 11.297 -8.891 -1.062 1 91.62 186 GLU B CA 1
ATOM 3187 C C . GLU B 1 186 ? 12.492 -7.965 -1.272 1 91.62 186 GLU B C 1
ATOM 3189 O O . GLU B 1 186 ? 12.914 -7.738 -2.408 1 91.62 186 GLU B O 1
ATOM 3194 N N . GLU B 1 187 ? 13.016 -7.473 -0.229 1 85.56 187 GLU B N 1
ATOM 3195 C CA . GLU B 1 187 ? 14.133 -6.539 -0.298 1 85.56 187 GLU B CA 1
ATOM 3196 C C . GLU B 1 187 ? 15.375 -7.207 -0.887 1 85.56 187 GLU B C 1
ATOM 3198 O O . GLU B 1 187 ? 16.188 -6.543 -1.526 1 85.56 187 GLU B O 1
ATOM 3203 N N . ALA B 1 188 ? 15.445 -8.469 -0.784 1 90 188 ALA B N 1
ATOM 3204 C CA . ALA B 1 188 ? 16.625 -9.195 -1.23 1 90 188 ALA B CA 1
ATOM 3205 C C . ALA B 1 188 ? 16.391 -9.867 -2.578 1 90 188 ALA B C 1
ATOM 3207 O O . ALA B 1 188 ? 17.219 -10.648 -3.049 1 90 188 ALA B O 1
ATOM 3208 N N . GLY B 1 189 ? 15.18 -9.617 -3.201 1 93.69 189 GLY B N 1
ATOM 3209 C CA . GLY B 1 189 ? 14.836 -10.305 -4.438 1 93.69 189 GLY B CA 1
ATOM 3210 C C . GLY B 1 189 ? 14.594 -11.789 -4.254 1 93.69 189 GLY B C 1
ATOM 3211 O O . GLY B 1 189 ? 14.664 -12.555 -5.215 1 93.69 189 GLY B O 1
ATOM 3212 N N . ARG B 1 190 ? 14.406 -12.172 -3.006 1 96.38 190 ARG B N 1
ATOM 3213 C CA . ARG B 1 190 ? 14.211 -13.57 -2.648 1 96.38 190 ARG B CA 1
ATOM 3214 C C . ARG B 1 190 ? 12.734 -13.867 -2.375 1 96.38 190 ARG B C 1
ATOM 3216 O O . ARG B 1 190 ? 11.938 -12.945 -2.186 1 96.38 190 ARG B O 1
ATOM 3223 N N . SER B 1 191 ? 12.391 -15.125 -2.465 1 97.56 191 SER B N 1
ATOM 3224 C CA . SER B 1 191 ? 11.156 -15.594 -1.854 1 97.56 191 SER B CA 1
ATOM 3225 C C . SER B 1 191 ? 11.398 -16.094 -0.433 1 97.56 191 SER B C 1
ATOM 3227 O O . SER B 1 191 ? 12.547 -16.266 -0.015 1 97.56 191 SER B O 1
ATOM 3229 N N . ILE B 1 192 ? 10.312 -16.312 0.245 1 97.38 192 ILE B N 1
ATOM 3230 C CA . ILE B 1 192 ? 10.422 -16.781 1.623 1 97.38 192 ILE B CA 1
ATOM 3231 C C . ILE B 1 192 ? 11.039 -18.172 1.647 1 97.38 192 ILE B C 1
ATOM 3233 O O . ILE B 1 192 ? 11.609 -18.594 2.658 1 97.38 192 ILE B O 1
ATOM 3237 N N . PHE B 1 193 ? 11.008 -18.891 0.549 1 97.81 193 PHE B N 1
ATOM 3238 C CA . PHE B 1 193 ? 11.539 -20.234 0.471 1 97.81 193 PHE B CA 1
ATOM 3239 C C . PHE B 1 193 ? 13.062 -20.219 0.368 1 97.81 193 PHE B C 1
ATOM 3241 O O . PHE B 1 193 ? 13.711 -21.266 0.486 1 97.81 193 PHE B O 1
ATOM 3248 N N . GLU B 1 194 ? 13.562 -19.094 0.173 1 97.5 194 GLU B N 1
ATOM 3249 C CA . GLU B 1 194 ? 15 -18.969 -0.057 1 97.5 194 GLU B CA 1
ATOM 3250 C C . GLU B 1 194 ? 15.688 -18.266 1.109 1 97.5 194 GLU B C 1
ATOM 3252 O O . GLU B 1 194 ? 16.875 -17.938 1.027 1 97.5 194 GLU B O 1
ATOM 3257 N N . MET B 1 195 ? 14.906 -18 2.145 1 95.75 195 MET B N 1
ATOM 3258 C CA . MET B 1 195 ? 15.477 -17.453 3.371 1 95.75 195 MET B CA 1
ATOM 3259 C C . MET B 1 195 ? 16.141 -18.547 4.203 1 95.75 195 MET B C 1
ATOM 3261 O O . MET B 1 195 ? 15.672 -19.688 4.215 1 95.75 195 MET B O 1
ATOM 3265 N N . THR B 1 196 ? 17.281 -18.172 4.863 1 93.69 196 THR B N 1
ATOM 3266 C CA . THR B 1 196 ? 18.016 -19.203 5.594 1 93.69 196 THR B CA 1
ATOM 3267 C C . THR B 1 196 ? 18.344 -18.719 7.008 1 93.69 196 THR B C 1
ATOM 3269 O O . THR B 1 196 ? 18.141 -17.547 7.336 1 93.69 196 THR B O 1
ATOM 3272 N N . GLY B 1 197 ? 18.75 -19.672 7.809 1 93.31 197 GLY B N 1
ATOM 3273 C CA . GLY B 1 197 ? 19.188 -19.359 9.156 1 93.31 197 GLY B CA 1
ATOM 3274 C C . GLY B 1 197 ? 18.094 -18.719 10.008 1 93.31 197 GLY B C 1
ATOM 3275 O O . GLY B 1 197 ? 16.984 -19.219 10.078 1 93.31 197 GLY B O 1
ATOM 3276 N N . ALA B 1 198 ? 18.391 -17.594 10.664 1 91.38 198 ALA B N 1
ATOM 3277 C CA . ALA B 1 198 ? 17.5 -16.906 11.586 1 91.38 198 ALA B CA 1
ATOM 3278 C C . ALA B 1 198 ? 16.375 -16.188 10.836 1 91.38 198 ALA B C 1
ATOM 3280 O O . ALA B 1 198 ? 15.344 -15.852 11.422 1 91.38 198 ALA B O 1
ATOM 3281 N N . GLU B 1 199 ? 16.516 -16.094 9.57 1 90.88 199 GLU B N 1
ATOM 3282 C CA . GLU B 1 199 ? 15.547 -15.352 8.773 1 90.88 199 GLU B CA 1
ATOM 3283 C C . GLU B 1 199 ? 14.484 -16.281 8.195 1 90.88 199 GLU B C 1
ATOM 3285 O O . GLU B 1 199 ? 13.484 -15.812 7.648 1 90.88 199 GLU B O 1
ATOM 3290 N N . ARG B 1 200 ? 14.812 -17.547 8.312 1 95.94 200 ARG B N 1
ATOM 3291 C CA . ARG B 1 200 ? 13.844 -18.5 7.77 1 95.94 200 ARG B CA 1
ATOM 3292 C C . ARG B 1 200 ? 12.578 -18.547 8.617 1 95.94 200 ARG B C 1
ATOM 3294 O O . ARG B 1 200 ? 12.648 -18.531 9.852 1 95.94 200 ARG B O 1
ATOM 3301 N N . ASP B 1 201 ? 11.406 -18.578 7.992 1 97.12 201 ASP B N 1
ATOM 3302 C CA . ASP B 1 201 ? 10.102 -18.672 8.648 1 97.12 201 ASP B CA 1
ATOM 3303 C C . ASP B 1 201 ? 9.281 -19.828 8.086 1 97.12 201 ASP B C 1
ATOM 3305 O O . ASP B 1 201 ? 8.609 -19.672 7.062 1 97.12 201 ASP B O 1
ATOM 3309 N N . LYS B 1 202 ? 9.281 -20.906 8.789 1 97.38 202 LYS B N 1
ATOM 3310 C CA . LYS B 1 202 ? 8.648 -22.125 8.32 1 97.38 202 LYS B CA 1
ATOM 3311 C C . LYS B 1 202 ? 7.129 -21.969 8.266 1 97.38 202 LYS B C 1
ATOM 3313 O O . LYS B 1 202 ? 6.465 -22.594 7.434 1 97.38 202 LYS B O 1
ATOM 3318 N N . LYS B 1 203 ? 6.613 -21.172 9.141 1 97.19 203 LYS B N 1
ATOM 3319 C CA . LYS B 1 203 ? 5.172 -20.938 9.125 1 97.19 203 LYS B CA 1
ATOM 3320 C C . LYS B 1 203 ? 4.742 -20.203 7.867 1 97.19 203 LYS B C 1
ATOM 3322 O O . LYS B 1 203 ? 3.744 -20.547 7.238 1 97.19 203 LYS B O 1
ATOM 3327 N N . ALA B 1 204 ? 5.484 -19.203 7.48 1 97.81 204 ALA B N 1
ATOM 3328 C CA . ALA B 1 204 ? 5.215 -18.469 6.242 1 97.81 204 ALA B CA 1
ATOM 3329 C C . ALA B 1 204 ? 5.285 -19.406 5.031 1 97.81 204 ALA B C 1
ATOM 3331 O O . ALA B 1 204 ? 4.426 -19.344 4.148 1 97.81 204 ALA B O 1
ATOM 3332 N N . GLU B 1 205 ? 6.297 -20.266 5.02 1 98.5 205 GLU B N 1
ATOM 3333 C CA . GLU B 1 205 ? 6.449 -21.219 3.928 1 98.5 205 GLU B CA 1
ATOM 3334 C C . GLU B 1 205 ? 5.227 -22.125 3.811 1 98.5 205 GLU B C 1
ATOM 3336 O O . GLU B 1 205 ? 4.703 -22.328 2.713 1 98.5 205 GLU B O 1
ATOM 3341 N N . ALA B 1 206 ? 4.812 -22.625 4.949 1 98.5 206 ALA B N 1
ATOM 3342 C CA . ALA B 1 206 ? 3.684 -23.547 4.969 1 98.5 206 ALA B CA 1
ATOM 3343 C C . ALA B 1 206 ? 2.408 -22.859 4.484 1 98.5 206 ALA B C 1
ATOM 3345 O O . ALA B 1 206 ? 1.605 -23.469 3.77 1 98.5 206 ALA B O 1
ATOM 3346 N N . GLU B 1 207 ? 2.197 -21.641 4.879 1 98.5 207 GLU B N 1
ATOM 3347 C CA . GLU B 1 207 ? 1.012 -20.891 4.48 1 98.5 207 GLU B CA 1
ATOM 3348 C C . GLU B 1 207 ? 0.964 -20.688 2.967 1 98.5 207 GLU B C 1
ATOM 3350 O O . GLU B 1 207 ? -0.064 -20.938 2.336 1 98.5 207 GLU B O 1
ATOM 3355 N N . ILE B 1 208 ? 2.088 -20.281 2.398 1 98.75 208 ILE B N 1
ATOM 3356 C CA . ILE B 1 208 ? 2.137 -20.031 0.961 1 98.75 208 ILE B CA 1
ATOM 3357 C C . ILE B 1 208 ? 1.999 -21.359 0.205 1 98.75 208 ILE B C 1
ATOM 3359 O O . ILE B 1 208 ? 1.294 -21.422 -0.804 1 98.75 208 ILE B O 1
ATOM 3363 N N . GLU B 1 209 ? 2.666 -22.359 0.667 1 98.75 209 GLU B N 1
ATOM 3364 C CA . GLU B 1 209 ? 2.537 -23.672 0.023 1 98.75 209 GLU B CA 1
ATOM 3365 C C . GLU B 1 209 ? 1.09 -24.156 0.044 1 98.75 209 GLU B C 1
ATOM 3367 O O . GLU B 1 209 ? 0.596 -24.688 -0.948 1 98.75 209 GLU B O 1
ATOM 3372 N N . ALA B 1 210 ? 0.452 -23.984 1.162 1 98.75 210 ALA B N 1
ATOM 3373 C CA . ALA B 1 210 ? -0.947 -24.375 1.277 1 98.75 210 ALA B CA 1
ATOM 3374 C C . ALA B 1 210 ? -1.823 -23.609 0.301 1 98.75 210 ALA B C 1
ATOM 3376 O O . ALA B 1 210 ? -2.75 -24.156 -0.292 1 98.75 210 ALA B O 1
ATOM 3377 N N . LEU B 1 211 ? -1.587 -22.328 0.162 1 98.75 211 LEU B N 1
ATOM 3378 C CA . LEU B 1 211 ? -2.338 -21.516 -0.787 1 98.75 211 LEU B CA 1
ATOM 3379 C C . LEU B 1 211 ? -2.141 -22.016 -2.213 1 98.75 211 LEU B C 1
ATOM 3381 O O . LEU B 1 211 ? -3.107 -22.141 -2.967 1 98.75 211 LEU B O 1
ATOM 3385 N N . VAL B 1 212 ? -0.875 -22.281 -2.551 1 98.75 212 VAL B N 1
ATOM 3386 C CA . VAL B 1 212 ? -0.557 -22.734 -3.9 1 98.75 212 VAL B CA 1
ATOM 3387 C C . VAL B 1 212 ? -1.202 -24.109 -4.152 1 98.75 212 VAL B C 1
ATOM 3389 O O . VAL B 1 212 ? -1.756 -24.344 -5.227 1 98.75 212 VAL B O 1
ATOM 3392 N N . GLU B 1 213 ? -1.122 -24.969 -3.172 1 98.44 213 GLU B N 1
ATOM 3393 C CA . GLU B 1 213 ? -1.774 -26.266 -3.297 1 98.44 213 GLU B CA 1
ATOM 3394 C C . GLU B 1 213 ? -3.277 -26.109 -3.506 1 98.44 213 GLU B C 1
ATOM 3396 O O . GLU B 1 213 ? -3.863 -26.781 -4.359 1 98.44 213 GLU B O 1
ATOM 3401 N N . TYR B 1 214 ? -3.887 -25.25 -2.752 1 98.5 214 TYR B N 1
ATOM 3402 C CA . TYR B 1 214 ? -5.309 -24.969 -2.932 1 98.5 214 TYR B CA 1
ATOM 3403 C C . TYR B 1 214 ? -5.594 -24.5 -4.352 1 98.5 214 TYR B C 1
ATOM 3405 O O . TYR B 1 214 ? -6.523 -24.984 -4.996 1 98.5 214 TYR B O 1
ATOM 3413 N N . VAL B 1 215 ? -4.828 -23.562 -4.855 1 98 215 VAL B N 1
ATOM 3414 C CA . VAL B 1 215 ? -5.02 -23.016 -6.191 1 98 215 VAL B CA 1
ATOM 3415 C C . VAL B 1 215 ? -4.887 -24.125 -7.234 1 98 215 VAL B C 1
ATOM 3417 O O . VAL B 1 215 ? -5.648 -24.172 -8.203 1 98 215 VAL B O 1
ATOM 3420 N N . MET B 1 216 ? -3.908 -25 -7.023 1 97.44 216 MET B N 1
ATOM 3421 C CA . MET B 1 216 ? -3.672 -26.094 -7.965 1 97.44 216 MET B CA 1
ATOM 3422 C C . MET B 1 216 ? -4.855 -27.062 -7.992 1 97.44 216 MET B C 1
ATOM 3424 O O . MET B 1 216 ? -5.109 -27.703 -9.008 1 97.44 216 MET B O 1
ATOM 3428 N N . THR B 1 217 ? -5.598 -27.141 -6.867 1 96.06 217 THR B N 1
ATOM 3429 C CA . THR B 1 217 ? -6.762 -28.016 -6.836 1 96.06 217 THR B CA 1
ATOM 3430 C C . THR B 1 217 ? -7.895 -27.438 -7.68 1 96.06 217 THR B C 1
ATOM 3432 O O . THR B 1 217 ? -8.828 -28.156 -8.047 1 96.06 217 THR B O 1
ATOM 3435 N N . LEU B 1 218 ? -7.871 -26.141 -7.93 1 95 218 LEU B N 1
ATOM 3436 C CA . LEU B 1 218 ? -8.93 -25.484 -8.688 1 95 218 LEU B CA 1
ATOM 3437 C C . LEU B 1 218 ? -8.812 -25.781 -10.172 1 95 218 LEU B C 1
ATOM 3439 O O . LEU B 1 218 ? -9.758 -25.594 -10.938 1 95 218 LEU B O 1
ATOM 3443 N N . GLU B 1 219 ? -7.602 -26.109 -10.82 1 84.88 219 GLU B N 1
ATOM 3444 C CA . GLU B 1 219 ? -7.328 -26.375 -12.227 1 84.88 219 GLU B CA 1
ATOM 3445 C C . GLU B 1 219 ? -8.273 -27.422 -12.789 1 84.88 219 GLU B C 1
ATOM 3447 O O . GLU B 1 219 ? -8.688 -27.344 -13.945 1 84.88 219 GLU B O 1
ATOM 3452 N N . GLY B 1 220 ? -8.609 -28.5 -12.086 1 69.69 220 GLY B N 1
ATOM 3453 C CA . GLY B 1 220 ? -9.391 -29.625 -12.562 1 69.69 220 GLY B CA 1
ATOM 3454 C C . GLY B 1 220 ? -10.883 -29.469 -12.344 1 69.69 220 GLY B C 1
ATOM 3455 O O . GLY B 1 220 ? -11.68 -30.281 -12.812 1 69.69 220 GLY B O 1
ATOM 3456 N N . GLU B 1 221 ? -11.297 -28.391 -11.781 1 67.88 221 GLU B N 1
ATOM 3457 C CA . GLU B 1 221 ? -12.719 -28.188 -11.508 1 67.88 221 GLU B CA 1
ATOM 3458 C C . GLU B 1 221 ? -13.375 -27.328 -12.586 1 67.88 221 GLU B C 1
ATOM 3460 O O . GLU B 1 221 ? -12.719 -26.5 -13.203 1 67.88 221 GLU B O 1
#

Organism: Klebsiella pneumoniae subsp. pneumoniae (strain HS11286) (NCBI:txid1125630)

Foldseek 3Di:
DEAEEEQDAQAADLCSLLLLLQLQCCCCPVVVWFEEEEEQEPVCLNVVLQVLQVVDPVHDHHHYYYDPPDLVVVVVVCPPVTNYYGYRDHNRDDPSSLSSQLVHQEYEYGAELDPVRLVRLVVCLVSVVVSCVNPVNYAYEYEHEQYAPDPVCVVSVVVSQVSNVVSVHHYDPFHYHRDCLSVVQSVNSHHLVPDDDPSRDVVNVVRSNSVSVSVVVSVVD/DEAEEEQDAQAADLCLLLLLLQLQCCCCPVVVWFEEEEEQEPVCLNVVLQVLQVPDPVHDHHHYYYDPPDLVVVVVVCPPVTNYYGYRDHNRDDPSSLSSQLVHQEYEYGAELDPVRLVRLVVCLVSCVVSCVNPVNYAYEYEHEQYAPDPVCVVSVVVSQVSNVVSVHHYDPFHYHRDCLSVVQSVNSHHLVPDDDPSRDVVNVVRSNSVSVSVVVSVVD

Nearest PDB structures (foldseek):
  4e07-assembly3_A  TM=8.825E-01  e=1.475E-15  Escherichia coli
  2bek-assembly2_D  TM=7.682E-01  e=3.879E-11  Thermus thermophilus HB27
  6non-assembly2_B  TM=7.773E-01  e=2.830E-10  Cyanothece
  6nop-assembly1_A  TM=7.517E-01  e=1.374E-10  Cyanothece
  2bej-assembly1_A  TM=7.784E-01  e=1.065E-09  Thermus thermophilus HB27

pLDDT: mean 93.28, std 6.07, range [67.81, 98.88]

Sequence (442 aa):
MTQIIVVGGTKGGPGKSTVAQQIAACLKIKKKKKVQITDIDIQRTTTGWCEDRRHNEELELIPFAYVQDDIIKHITSLRGRYDYVVVDAGGFDSEIQRHAMLMANVILIPLRPKRRDLKSLRDIDPIVDSVSSMNDKIKIRAVMNQCPSLPSQAARIIAAKEIVETFGIEAVPVNLYNRNVYDDAEEAGRSIFEMTGAERDKKAEAEIEALVEYVMTLEGEMTQIIVVGGTKGGPGKSTVAQQIAACLKIKKKKKVQITDIDIQRTTTGWCEDRRHNEELELIPFAYVQDDIIKHITSLRGRYDYVVVDAGGFDSEIQRHAMLMANVILIPLRPKRRDLKSLRDIDPIVDSVSSMNDKIKIRAVMNQCPSLPSQAARIIAAKEIVETFGIEAVPVNLYNRNVYDDAEEAGRSIFEMTGAERDKKAEAEIEALVEYVMTLEGE